Protein AF-0000000072065153 (afdb_homodimer)

InterPro domains:
  IPR000073 Alpha/beta hydrolase fold-1 [PF12697] (55-259)
  IPR029058 Alpha/Beta hydrolase fold [G3DSA:3.40.50.1820] (43-278)
  IPR029058 Alpha/Beta hydrolase fold [SSF53474] (52-252)
  IPR045889 Methylesterase/Alpha-hydroxynitrile lyase [PTHR10992] (53-275)

Foldseek 3Di:
DDDDDDDPDPDDDDDDDPPCPDDDDPQLQLFEDPLLCVLVVVVVVVPPPLDEAEEEEAEAFQAFLVLCVRNCVVCVVSVYHYHTGGFDCAFVHPHHLLPDDAVCNRLVRVVVVLVPDDQVAAHAYEYEAARQVSLLQCQQVRVSRYQEYEYEPYAHAAQQRHPVNLVVPPDPPDPDLPPKDFDCSPDPVDDGFKIWRDLVNCCRPPDSRYDPVSSVVSNVGGHIGTPHPPCVVRVVPDRHDCVGSVSHQYEYEYAQPVCPVSSVVRCVRPNGPYYDPCPNVNSNPPPPPPPPPDD/DDPDDDDPDDDDPDDDDPPPPPDDDPLLQLAAAQLLCLLVVVVVVVPPPLDEAEEEEAEAFQAFLVLCVSNCVVCVVSVYHYHRGGFDCAFVHPHHLLPDDAVCNRLVRVVVVLVPDDQVAAHAYEYEAARQVSLLQCQQVRVSRYQAYEYEPYAHAAQQRHPVNLVVPPDPPDPDLPPKDFDCSPDPVDDGFKIWRDLVNCCRPPDVNPDPVSSVVSNVGGHIGTPHPPCVVRPVPDRHDCVGSVSHQYEYEYALPVPPVSSVVRCVRPPGPYYDPCPNCNSRRPPPPPPPPDD

Radius of gyration: 27.98 Å; Cα contacts (8 Å, |Δi|>4): 1063; chains: 2; bounding box: 88×80×84 Å

Sequence (590 aa):
MLFNSLLFSPKSIPFSLKTTIRGPEGVAIFNKPDDSQRYLSCSKQLQSDAGHRHFVLVHGACHGAWCWYKVSALLKSAGHSVTALDMAASGVHPKQIHELRSFLDYFEPLMEFMASLPPEERVVLVGHSLGGVGLSVAMEKFPEKISAGVFAAATMAGPNFDFKTIAQKYPKESISPMDSKYIYGDGPNNPPTATILGPKFLASKYYRFSPPENLVLATLLVRPSPLFSDPEAAHNEIIFTKERYGSVYRVYIVCDQENDVVQKLMIENNPPDEANPADPKALIGNQTSNRSGSSMLFNSLLFSPKSIPFSLKTTIRGPEGVAIFNKPDDSQRYLSCSKQLQSDAGHRHFVLVHGACHGAWCWYKVSALLKSAGHSVTALDMAASGVHPKQIHELRSFLDYFEPLMEFMASLPPEERVVLVGHSLGGVGLSVAMEKFPEKISAGVFAAATMAGPNFDFKTIAQKYPKESISPMDSKYIYGDGPNNPPTATILGPKFLASKYYRFSPPENLVLATLLVRPSPLFSDPEAAHNEIIFTKERYGSVYRVYIVCDQENDVVQKLMIENNPPDEANPADPKALIGNQTSNRSGSS

Nearest PDB structures (foldseek):
  3sty-assembly1_A  TM=9.389E-01  e=2.072E-28  Solanum habrochaites
  3stx-assembly1_A  TM=9.370E-01  e=4.963E-28  Solanum habrochaites
  3stw-assembly1_A  TM=9.374E-01  e=1.266E-27  Solanum habrochaites
  3stx-assembly1_B  TM=9.464E-01  e=9.925E-27  Solanum habrochaites
  5tdx-assembly1_B  TM=9.089E-01  e=1.236E-21  synthetic construct

Secondary structure (DSSP, 8-state):
-------------------------------SS-SHHHHHHHHHHTTSS----EEEEE--TT--GGGGHHHHHHHHHTT-EEEEEPPTTSTT-S--GGG--SHHHHTHHHHHHHHHS-TT--EEEEEETTHHHHHHHHHHH-GGGEEEEEEES----BTTB-HHHHHHHS--S----TT-EEE-TT-TTS--SEEE--HHHIIIIISTTS-HHHHHHHHHH---EE----HHHHHTT----TTTGGGSEEEEE--S-TT-HHHHHHHHHS--SEEE---HHHHTT----------/----------------------S---------S-THHHHHHHHHHTTSS----EEEEE--TT--GGGGHHHHHHHHHTT-EEEEEPPTTSTT-S--GGG--SHHHHTHHHHHHHHHS-TT--EEEEEETTHHHHHHHHHHH-GGGEEEEEEES----BTTB-HHHHHHHS--S----TT-EEE-TT-TTS--SEEE--HHHIIIIISTTS-HHHHHHHHHH---EE----HHHHHTT----TTTGGGSEEEEE--S-TT-HHHHHHHHHS--SEEE---HHHHTT----------

Organism: Hevea brasiliensis (NCBI:txid3981)

pLDDT: mean 75.52, std 28.23, range [16.41, 98.75]

Solvent-accessible surface area (backbone atoms only — not comparable to full-atom values): 32686 Å² total; per-residue (Å²): 138,95,87,95,82,94,76,89,75,82,84,80,87,90,82,74,81,78,74,80,81,74,83,85,81,85,69,59,74,28,33,51,70,57,55,45,49,50,62,45,49,55,51,51,67,66,26,74,76,88,60,76,46,37,38,36,38,34,40,30,75,22,38,18,27,53,80,40,17,55,40,45,36,49,43,40,74,72,56,28,45,70,46,61,42,42,34,52,22,13,39,63,40,79,50,50,62,86,75,52,86,46,64,65,52,34,35,37,48,57,53,52,50,61,70,66,49,56,85,86,47,52,29,36,39,34,12,28,28,59,16,10,53,51,47,41,53,43,28,41,76,41,29,84,37,36,65,28,42,35,28,38,53,27,48,52,51,39,60,85,33,40,65,63,57,48,65,69,64,46,75,71,76,67,72,71,54,74,62,34,45,74,34,44,79,78,34,86,93,40,74,49,42,25,34,33,82,18,67,63,35,40,40,57,73,72,32,34,11,43,50,66,35,57,47,43,33,43,69,60,45,55,29,53,24,78,43,75,70,55,51,67,67,59,48,74,66,65,83,45,41,61,83,30,30,56,64,33,45,33,34,35,39,56,59,68,58,82,79,40,62,64,55,50,52,30,43,72,61,45,64,50,80,36,70,48,76,49,54,72,63,57,55,27,25,66,78,72,79,78,76,75,75,79,126,136,92,76,86,90,80,91,72,86,82,76,90,74,87,82,74,86,76,70,87,74,69,79,80,79,83,64,72,72,37,48,70,31,60,48,36,51,38,64,46,47,55,51,50,67,68,26,72,75,86,61,75,46,38,38,37,39,33,39,31,74,20,40,18,27,54,79,39,18,53,41,45,36,47,42,41,73,72,59,28,47,71,46,62,41,42,36,51,22,13,39,64,38,80,51,50,64,86,76,51,86,46,65,65,51,34,37,38,48,56,52,52,51,61,70,65,48,56,85,87,47,52,28,36,39,36,13,26,29,57,15,10,52,49,47,40,53,42,28,40,77,41,30,83,38,34,64,28,42,35,28,40,52,26,47,52,50,39,61,86,32,40,65,64,58,48,64,70,64,45,76,69,76,68,72,72,56,74,62,33,44,76,35,43,78,78,34,85,91,39,74,49,42,26,35,34,80,17,68,64,36,40,40,68,73,72,32,45,27,46,58,66,34,56,47,43,32,45,69,60,46,56,30,53,24,78,43,74,68,54,52,65,67,60,50,74,66,67,84,45,39,63,84,30,29,58,65,34,46,33,35,34,38,54,57,79,56,80,79,40,63,63,53,51,50,28,42,71,60,45,65,50,80,35,69,48,73,45,53,75,63,49,47,29,28,62,79,75,78,78,74,72,74,81,124

Structure (mmCIF, N/CA/C/O backbone):
data_AF-0000000072065153-model_v1
#
loop_
_entity.id
_entity.type
_entity.pdbx_description
1 polymer 'AB hydrolase-1 domain-containing protein'
#
loop_
_atom_site.group_PDB
_atom_site.id
_atom_site.type_symbol
_atom_site.label_atom_id
_atom_site.label_alt_id
_atom_site.label_comp_id
_atom_site.label_asym_id
_atom_site.label_entity_id
_atom_site.label_seq_id
_atom_site.pdbx_PDB_ins_code
_atom_site.Cartn_x
_atom_site.Cartn_y
_atom_site.Cartn_z
_atom_site.occupancy
_atom_site.B_iso_or_equiv
_atom_site.auth_seq_id
_atom_site.auth_comp_id
_atom_site.auth_asym_id
_atom_site.auth_atom_id
_atom_site.pdbx_PDB_model_num
ATOM 1 N N . MET A 1 1 ? -41.875 -16.078 -38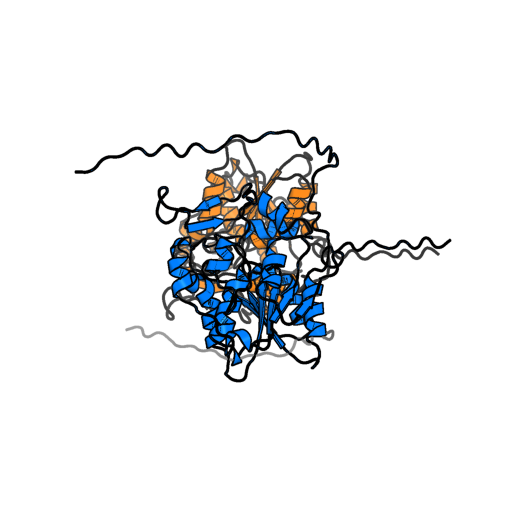.625 1 16.47 1 MET A N 1
ATOM 2 C CA . MET A 1 1 ? -43.156 -16.391 -38 1 16.47 1 MET A CA 1
ATOM 3 C C . MET A 1 1 ? -43 -16.75 -36.531 1 16.47 1 MET A C 1
ATOM 5 O O . MET A 1 1 ? -43.75 -16.266 -35.688 1 16.47 1 MET A O 1
ATOM 9 N N . LEU A 1 2 ? -42.531 -18.094 -36.188 1 16.41 2 LEU A N 1
ATOM 10 C CA . LEU A 1 2 ? -43.094 -18.984 -35.156 1 16.41 2 LEU A CA 1
ATOM 11 C C . LEU A 1 2 ? -42.719 -18.531 -33.75 1 16.41 2 LEU A C 1
ATOM 13 O O . LEU A 1 2 ? -41.594 -18.125 -33.531 1 16.41 2 LEU A O 1
ATOM 17 N N . PHE A 1 3 ? -43.562 -18.797 -32.531 1 18.14 3 PHE A N 1
ATOM 18 C CA . PHE A 1 3 ? -44.344 -18.422 -31.391 1 18.14 3 PHE A CA 1
ATOM 19 C C . PHE A 1 3 ? -43.656 -18.828 -30.094 1 18.14 3 PHE A C 1
ATOM 21 O O . PHE A 1 3 ? -43.5 -18.016 -29.172 1 18.14 3 PHE A O 1
ATOM 28 N N . ASN A 1 4 ? -43.594 -20.234 -29.531 1 17.52 4 ASN A N 1
ATOM 29 C CA . ASN A 1 4 ? -44.375 -20.938 -28.516 1 17.52 4 ASN A CA 1
ATOM 30 C C . ASN A 1 4 ? -43.688 -20.906 -27.156 1 17.52 4 ASN A C 1
ATOM 32 O O . ASN A 1 4 ? -42.469 -20.719 -27.062 1 17.52 4 ASN A O 1
ATOM 36 N N . SER A 1 5 ? -44.281 -21.469 -25.75 1 18.23 5 SER A N 1
ATOM 37 C CA . SER A 1 5 ? -44.812 -21.5 -24.391 1 18.23 5 SER A CA 1
ATOM 38 C C . SER A 1 5 ? -43.938 -22.344 -23.484 1 18.23 5 SER A C 1
ATOM 40 O O . SER A 1 5 ? -44.156 -22.359 -22.266 1 18.23 5 SER A O 1
ATOM 42 N N . LEU A 1 6 ? -43.188 -23.531 -23.734 1 19.5 6 LEU A N 1
ATOM 43 C CA . LEU A 1 6 ? -43.344 -24.734 -22.938 1 19.5 6 LEU A CA 1
ATOM 44 C C . LEU A 1 6 ? -43 -24.469 -21.469 1 19.5 6 LEU A C 1
ATOM 46 O O . LEU A 1 6 ? -41.969 -23.828 -21.188 1 19.5 6 LEU A O 1
ATOM 50 N N . LEU A 1 7 ? -43.75 -24.859 -20.172 1 20.86 7 LEU A N 1
ATOM 51 C CA . LEU A 1 7 ? -44.25 -24.953 -18.812 1 20.86 7 LEU A CA 1
ATOM 52 C C . LEU A 1 7 ? -43.344 -25.781 -17.938 1 20.86 7 LEU A C 1
ATOM 54 O O . LEU A 1 7 ? -43.781 -26.641 -17.188 1 20.86 7 LEU A O 1
ATOM 58 N N . PHE A 1 8 ? -42 -25.922 -17.828 1 19.36 8 PHE A N 1
ATOM 59 C CA . PHE A 1 8 ? -41.344 -27.016 -17.125 1 19.36 8 PHE A CA 1
ATOM 60 C C . PHE A 1 8 ? -41.688 -27.016 -15.648 1 19.36 8 PHE A C 1
ATOM 62 O O . PHE A 1 8 ? -41.5 -26 -14.969 1 19.36 8 PHE A O 1
ATOM 69 N N . SER A 1 9 ? -42.625 -27.844 -15.117 1 19.52 9 SER A N 1
ATOM 70 C CA . SER A 1 9 ? -43.281 -28.094 -13.844 1 19.52 9 SER A CA 1
ATOM 71 C C . SER A 1 9 ? -42.281 -28.578 -12.789 1 19.52 9 SER A C 1
ATOM 73 O O . SER A 1 9 ? -41.719 -29.656 -12.906 1 19.52 9 SER A O 1
ATOM 75 N N . PRO A 1 10 ? -41.438 -27.812 -12.164 1 19.45 10 PRO A N 1
ATOM 76 C CA . PRO A 1 10 ? -40.469 -28.328 -11.195 1 19.45 10 PRO A CA 1
ATOM 77 C C . PRO A 1 10 ? -41.125 -29 -10 1 19.45 10 PRO A C 1
ATOM 79 O O . PRO A 1 10 ? -42.094 -28.484 -9.445 1 19.45 10 PRO A O 1
ATOM 82 N N . LYS A 1 11 ? -41.062 -30.344 -9.898 1 19.84 11 LYS A N 1
ATOM 83 C CA . LYS A 1 11 ? -41.531 -31.344 -8.938 1 19.84 11 LYS A CA 1
ATOM 84 C C . LYS A 1 11 ? -41.219 -30.906 -7.504 1 19.84 11 LYS A C 1
ATOM 86 O O . LYS A 1 11 ? -40.156 -30.328 -7.238 1 19.84 11 LYS A O 1
ATOM 91 N N . SER A 1 12 ? -41.938 -31.078 -6.336 1 20.81 12 SER A N 1
ATOM 92 C CA . SER A 1 12 ? -42.406 -30.641 -5.023 1 20.81 12 SER A CA 1
ATOM 93 C C . SER A 1 12 ? -41.531 -31.203 -3.914 1 20.81 12 SER A C 1
ATOM 95 O O . SER A 1 12 ? -41.406 -30.609 -2.84 1 20.81 12 SER A O 1
ATOM 97 N N . ILE A 1 13 ? -40.594 -32.312 -3.979 1 21.48 13 ILE A N 1
ATOM 98 C CA . ILE A 1 13 ? -40.812 -33.156 -2.818 1 21.48 13 ILE A CA 1
ATOM 99 C C . ILE A 1 13 ? -40.375 -32.438 -1.55 1 21.48 13 ILE A C 1
ATOM 101 O O . ILE A 1 13 ? -39.406 -31.672 -1.562 1 21.48 13 ILE A O 1
ATOM 105 N N . PRO A 1 14 ? -40.594 -32.969 -0.174 1 22.12 14 PRO A N 1
ATOM 106 C CA . PRO A 1 14 ? -40.969 -32.625 1.191 1 22.12 14 PRO A CA 1
ATOM 107 C C . PRO A 1 14 ? -39.781 -32.281 2.09 1 22.12 14 PRO A C 1
ATOM 109 O O . PRO A 1 14 ? -38.656 -32.719 1.811 1 22.12 14 PRO A O 1
ATOM 112 N N . PHE A 1 15 ? -39.906 -31.438 3.291 1 20.34 15 PHE A N 1
ATOM 113 C CA . PHE A 1 15 ? -39.344 -30.484 4.25 1 20.34 15 PHE A CA 1
ATOM 114 C C . PHE A 1 15 ? -38.594 -31.203 5.352 1 20.34 15 PHE A C 1
ATOM 116 O O . PHE A 1 15 ? -37.594 -30.688 5.875 1 20.34 15 PHE A O 1
ATOM 123 N N . SER A 1 16 ? -38.688 -32.625 5.789 1 21.11 16 SER A N 1
ATOM 124 C CA . SER A 1 16 ? -38.812 -32.625 7.242 1 21.11 16 SER A CA 1
ATOM 125 C C . SER A 1 16 ? -37.438 -32.719 7.922 1 21.11 16 SER A C 1
ATOM 127 O O . SER A 1 16 ? -37.375 -32.812 9.148 1 21.11 16 SER A O 1
ATOM 129 N N . LEU A 1 17 ? -36.344 -32.75 7.395 1 18.33 17 LEU A N 1
ATOM 130 C CA . LEU A 1 17 ? -35.25 -33.25 8.227 1 18.33 17 LEU A CA 1
ATOM 131 C C . LEU A 1 17 ? -35 -32.312 9.406 1 18.33 17 LEU A C 1
ATOM 133 O O . LEU A 1 17 ? -34.625 -31.141 9.211 1 18.33 17 LEU A O 1
ATOM 137 N N . LYS A 1 18 ? -35.469 -32.625 10.688 1 23.53 18 LYS A N 1
ATOM 138 C CA . LYS A 1 18 ? -35.375 -31.938 11.984 1 23.53 18 LYS A CA 1
ATOM 139 C C . LYS A 1 18 ? -33.906 -31.844 12.438 1 23.53 18 LYS A C 1
ATOM 141 O O . LYS A 1 18 ? -33.375 -32.781 13.031 1 23.53 18 LYS A O 1
ATOM 146 N N . THR A 1 19 ? -32.844 -31.828 11.688 1 20.8 19 THR A N 1
ATOM 147 C CA . THR A 1 19 ? -31.531 -31.969 12.305 1 20.8 19 THR A CA 1
ATOM 148 C C . THR A 1 19 ? -31.297 -30.859 13.328 1 20.8 19 THR A C 1
ATOM 150 O O . THR A 1 19 ? -31.422 -29.672 13.023 1 20.8 19 THR A O 1
ATOM 153 N N . THR A 1 20 ? -31.312 -31.094 14.633 1 22.66 20 THR A N 1
ATOM 154 C CA . THR A 1 20 ? -31.203 -30.234 15.797 1 22.66 20 THR A CA 1
ATOM 155 C C . THR A 1 20 ? -29.797 -29.641 15.891 1 22.66 20 THR A C 1
ATOM 157 O O . THR A 1 20 ? -28.938 -30.141 16.625 1 22.66 20 THR A O 1
ATOM 160 N N . ILE A 1 21 ? -29 -29.656 15 1 19.75 21 ILE A N 1
ATOM 161 C CA . ILE A 1 21 ? -27.625 -29.188 15.117 1 19.75 21 ILE A CA 1
ATOM 162 C C . ILE A 1 21 ? -27.609 -27.766 15.656 1 19.75 21 ILE A C 1
ATOM 164 O O . ILE A 1 21 ? -28.078 -26.828 14.984 1 19.75 21 ILE A O 1
ATOM 168 N N . ARG A 1 22 ? -27.641 -27.5 17.062 1 21.89 22 ARG A N 1
ATOM 169 C CA . ARG A 1 22 ? -27.672 -26.312 17.906 1 21.89 22 ARG A CA 1
ATOM 170 C C . ARG A 1 22 ? -26.469 -25.422 17.625 1 21.89 22 ARG A C 1
ATOM 172 O O . ARG A 1 22 ? -26.578 -24.188 17.688 1 21.89 22 ARG A O 1
ATOM 179 N N . GLY A 1 23 ? -25.172 -25.875 17.953 1 22.97 23 GLY A N 1
ATOM 180 C CA . GLY A 1 23 ? -24.25 -24.922 18.547 1 22.97 23 GLY A CA 1
ATOM 181 C C . GLY A 1 23 ? -23.734 -23.891 17.547 1 22.97 23 GLY A C 1
ATOM 182 O O . GLY A 1 23 ? -23.812 -24.109 16.344 1 22.97 23 GLY A O 1
ATOM 183 N N . PRO A 1 24 ? -23.375 -22.531 18.078 1 21.58 24 PRO A N 1
ATOM 184 C CA . PRO A 1 24 ? -23.266 -21.234 17.406 1 21.58 24 PRO A CA 1
ATOM 185 C C . PRO A 1 24 ? -22.266 -21.25 16.25 1 21.58 24 PRO A C 1
ATOM 187 O O . PRO A 1 24 ? -21.484 -22.203 16.125 1 21.58 24 PRO A O 1
ATOM 190 N N . GLU A 1 25 ? -21.828 -19.828 15.844 1 23.78 25 GLU A N 1
ATOM 191 C CA . GLU A 1 25 ? -21.359 -19.062 14.695 1 23.78 25 GLU A CA 1
ATOM 192 C C . GLU A 1 25 ? -19.875 -19.297 14.445 1 23.78 25 GLU A C 1
ATOM 194 O O . GLU A 1 25 ? -19.078 -19.328 15.391 1 23.78 25 GLU A O 1
ATOM 199 N N . GLY A 1 26 ? -19.5 -20.016 13.586 1 21.17 26 GLY A N 1
ATOM 200 C CA . GLY A 1 26 ? -18.188 -20.469 13.102 1 21.17 26 GLY A CA 1
ATOM 201 C C . GLY A 1 26 ? -17.234 -19.312 12.82 1 21.17 26 GLY A C 1
ATOM 202 O O . GLY A 1 26 ? -17.375 -18.625 11.805 1 21.17 26 GLY A O 1
ATOM 203 N N . VAL A 1 27 ? -16.953 -18.484 13.93 1 20.67 27 VAL A N 1
ATOM 204 C CA . VAL A 1 27 ? -16.062 -17.328 13.812 1 20.67 27 VAL A CA 1
ATOM 205 C C . VAL A 1 27 ? -14.68 -17.797 13.359 1 20.67 27 VAL A C 1
ATOM 207 O O . VAL A 1 27 ? -14.109 -18.719 13.938 1 20.67 27 VAL A O 1
ATOM 210 N N . ALA A 1 28 ? -14.445 -17.625 12.133 1 23.72 28 ALA A N 1
ATOM 211 C CA . ALA A 1 28 ? -13.102 -17.875 11.609 1 23.72 28 ALA A CA 1
ATOM 212 C C . ALA A 1 28 ? -12.039 -17.141 12.422 1 23.72 28 ALA A C 1
ATOM 214 O O . ALA A 1 28 ? -12.078 -15.922 12.539 1 23.72 28 ALA A O 1
ATOM 215 N N . ILE A 1 29 ? -11.711 -17.688 13.562 1 24.23 29 ILE A N 1
ATOM 216 C CA . ILE A 1 29 ? -10.719 -17.078 14.445 1 24.23 29 ILE A CA 1
ATOM 217 C C . ILE A 1 29 ? -9.359 -17.047 13.758 1 24.23 29 ILE A C 1
ATOM 219 O O . ILE A 1 29 ? -8.82 -18.109 13.406 1 24.23 29 ILE A O 1
ATOM 223 N N . PHE A 1 30 ? -9.008 -15.969 13.016 1 25.36 30 PHE A N 1
ATOM 224 C CA . PHE A 1 30 ? -7.707 -15.648 12.445 1 25.36 30 PHE A CA 1
ATOM 225 C C . PHE A 1 30 ? -6.672 -15.445 13.547 1 25.36 30 PHE A C 1
ATOM 227 O O . PHE A 1 30 ? -6.789 -14.516 14.352 1 25.36 30 PHE A O 1
ATOM 234 N N . ASN A 1 31 ? -6.277 -16.453 14.07 1 26.69 31 ASN A N 1
ATOM 235 C CA . ASN A 1 31 ? -5.359 -16.391 15.203 1 26.69 31 ASN A CA 1
ATOM 236 C C . ASN A 1 31 ? -4.18 -15.461 14.906 1 26.69 31 ASN A C 1
ATOM 238 O O . ASN A 1 31 ? -3.846 -15.227 13.75 1 26.69 31 ASN A O 1
ATOM 242 N N . LYS A 1 32 ? -3.303 -15.039 15.922 1 27.97 32 LYS A N 1
ATOM 243 C CA . LYS A 1 32 ? -2.354 -13.961 16.188 1 27.97 32 LYS A CA 1
ATOM 244 C C . LYS A 1 32 ? -1.203 -13.984 15.188 1 27.97 32 LYS A C 1
ATOM 246 O O . LYS A 1 32 ? -0.878 -12.953 14.586 1 27.97 32 LYS A O 1
ATOM 251 N N . PRO A 1 33 ? 0.086 -14.641 15.594 1 30.88 33 PRO A N 1
ATOM 252 C CA . PRO A 1 33 ? 1.424 -14.164 15.234 1 30.88 33 PRO A CA 1
ATOM 253 C C . PRO A 1 33 ? 1.753 -14.391 13.758 1 30.88 33 PRO A C 1
ATOM 255 O O . PRO A 1 33 ? 2.092 -13.445 13.047 1 30.88 33 PRO A O 1
ATOM 258 N N . ASP A 1 34 ? 2.836 -15.57 13.234 1 35.22 34 ASP A N 1
ATOM 259 C CA . ASP A 1 34 ? 4.035 -15.727 12.414 1 35.22 34 ASP A CA 1
ATOM 260 C C . ASP A 1 34 ? 3.689 -16.312 11.047 1 35.22 34 ASP A C 1
ATOM 262 O O . ASP A 1 34 ? 3.697 -17.531 10.875 1 35.22 34 ASP A O 1
ATOM 266 N N . ASP A 1 35 ? 2.818 -16.062 10.555 1 40.81 35 ASP A N 1
ATOM 267 C CA . ASP A 1 35 ? 2.512 -16.594 9.227 1 40.81 35 ASP A CA 1
ATOM 268 C C . ASP A 1 35 ? 3.738 -16.531 8.32 1 40.81 35 ASP A C 1
ATOM 270 O O . ASP A 1 35 ? 3.85 -17.312 7.371 1 40.81 35 ASP A O 1
ATOM 274 N N . SER A 1 36 ? 4.539 -15.562 8.555 1 45.81 36 SER A N 1
ATOM 275 C CA . SER A 1 36 ? 5.777 -15.453 7.793 1 45.81 36 SER A CA 1
ATOM 276 C C . SER A 1 36 ? 6.617 -16.719 7.91 1 45.81 36 SER A C 1
ATOM 278 O O . SER A 1 36 ? 7.359 -17.062 6.988 1 45.81 36 SER A O 1
ATOM 280 N N . GLN A 1 37 ? 6.258 -17.5 9 1 41.75 37 GLN A N 1
ATOM 281 C CA . GLN A 1 37 ? 7.133 -18.641 9.242 1 41.75 37 GLN A CA 1
ATOM 282 C C . GLN A 1 37 ? 6.82 -19.781 8.281 1 41.75 37 GLN A C 1
ATOM 284 O O . GLN A 1 37 ? 7.695 -20.578 7.953 1 41.75 37 GLN A O 1
ATOM 289 N N . ARG A 1 38 ? 5.594 -19.812 7.801 1 45.84 38 ARG A N 1
ATOM 290 C CA . ARG A 1 38 ? 5.266 -20.922 6.914 1 45.84 38 ARG A CA 1
ATOM 291 C C . ARG A 1 38 ? 6.086 -20.859 5.629 1 45.84 38 ARG A C 1
ATOM 293 O O . ARG A 1 38 ? 6.539 -21.891 5.125 1 45.84 38 ARG A O 1
ATOM 300 N N . TYR A 1 39 ? 6.07 -19.797 5.156 1 46.88 39 TYR A N 1
ATOM 301 C CA . TYR A 1 39 ? 6.898 -19.641 3.967 1 46.88 39 TYR A CA 1
ATOM 302 C C . TYR A 1 39 ? 8.352 -20.016 4.262 1 46.88 39 TYR A C 1
ATOM 304 O O . TYR A 1 39 ? 9.039 -20.562 3.404 1 46.88 39 TYR A O 1
ATOM 312 N N . LEU A 1 40 ? 8.562 -19.844 5.559 1 45.88 40 LEU A N 1
ATOM 313 C CA . LEU A 1 40 ? 9.914 -20.234 5.957 1 45.88 40 LEU A CA 1
ATOM 314 C C . LEU A 1 40 ? 10.055 -21.75 6.016 1 45.88 40 LEU A C 1
ATOM 316 O O . LEU A 1 40 ? 11.125 -22.297 5.711 1 45.88 40 LEU A O 1
ATOM 320 N N . SER A 1 41 ? 8.945 -22.375 6.418 1 45.34 41 SER A N 1
ATOM 321 C CA . SER A 1 41 ? 9.031 -23.828 6.492 1 45.34 41 SER A CA 1
ATOM 322 C C . SER A 1 41 ? 9.188 -24.453 5.105 1 45.34 41 SER A C 1
ATOM 324 O O . SER A 1 41 ? 9.984 -25.375 4.914 1 45.34 41 SER A O 1
ATOM 326 N N . CYS A 1 42 ? 8.367 -23.984 4.219 1 43.72 42 CYS A N 1
ATOM 327 C CA . CYS A 1 42 ? 8.555 -24.469 2.857 1 43.72 42 CYS A CA 1
ATOM 328 C C . CYS A 1 42 ? 9.977 -24.203 2.377 1 43.72 42 CYS A C 1
ATOM 330 O O . CYS A 1 42 ? 10.578 -25.047 1.71 1 43.72 42 CYS A O 1
ATOM 332 N N . SER A 1 43 ? 10.414 -23.031 2.768 1 45.03 43 SER A N 1
ATOM 333 C CA . SER A 1 43 ? 11.773 -22.703 2.365 1 45.03 43 SER A CA 1
ATOM 334 C C . SER A 1 43 ? 12.781 -23.688 2.945 1 45.03 43 SER A C 1
ATOM 336 O O . SER A 1 43 ? 13.766 -24.031 2.293 1 45.03 43 SER A O 1
ATOM 338 N N . LYS A 1 44 ? 12.461 -24.156 4.145 1 45.34 44 LYS A N 1
ATOM 339 C CA . LYS A 1 44 ? 13.375 -25.109 4.766 1 45.34 44 LYS A CA 1
ATOM 340 C C . LYS A 1 44 ? 13.352 -26.453 4.043 1 45.34 44 LYS A C 1
ATOM 342 O O . LYS A 1 44 ? 14.391 -27.094 3.885 1 45.34 44 LYS A O 1
ATOM 347 N N . GLN A 1 45 ? 12.18 -26.891 3.818 1 43.53 45 GLN A N 1
ATOM 348 C CA . GLN A 1 45 ? 12.094 -28.203 3.166 1 43.53 45 GLN A CA 1
ATOM 349 C C . GLN A 1 45 ? 12.672 -28.141 1.755 1 43.53 45 GLN A C 1
ATOM 351 O O . GLN A 1 45 ? 13.164 -29.156 1.239 1 43.53 45 GLN A O 1
ATOM 356 N N . LEU A 1 46 ? 12.312 -27.062 1.144 1 42.44 46 LEU A N 1
ATOM 357 C CA . LEU A 1 46 ? 13 -26.891 -0.134 1 42.44 46 LEU A CA 1
ATOM 358 C C . LEU A 1 46 ? 14.508 -26.797 0.064 1 42.44 46 LEU A C 1
ATOM 360 O O . LEU A 1 46 ? 15.25 -26.516 -0.881 1 42.44 46 LEU A O 1
ATOM 364 N N . GLN A 1 47 ? 14.797 -26.891 1.408 1 39.34 47 GLN A N 1
ATOM 365 C CA . GLN A 1 47 ? 16.203 -26.812 1.823 1 39.34 47 GLN A CA 1
ATOM 366 C C . GLN A 1 47 ? 17 -28 1.281 1 39.34 47 GLN A C 1
ATOM 368 O O . GLN A 1 47 ? 18.109 -28.266 1.74 1 39.34 47 GLN A O 1
ATOM 373 N N . SER A 1 48 ? 16.547 -28.828 0.522 1 40.31 48 SER A N 1
ATOM 374 C CA . SER A 1 48 ? 17.781 -29.578 0.312 1 40.31 48 SER A CA 1
ATOM 375 C C . SER A 1 48 ? 19 -28.656 0.297 1 40.31 48 SER A C 1
ATOM 377 O O . SER A 1 48 ? 19.969 -28.875 1.022 1 40.31 48 SER A O 1
ATOM 379 N N . ASP A 1 49 ? 19.5 -28.141 -0.927 1 42.59 49 ASP A N 1
ATOM 380 C CA . ASP A 1 49 ? 20.719 -27.344 -1.044 1 42.59 49 ASP A CA 1
ATOM 381 C C . ASP A 1 49 ? 20.516 -25.953 -0.418 1 42.59 49 ASP A C 1
ATOM 383 O O . ASP A 1 49 ? 19.641 -25.203 -0.833 1 42.59 49 ASP A O 1
ATOM 387 N N . ALA A 1 50 ? 20.781 -25.594 0.952 1 50.91 50 ALA A N 1
ATOM 388 C CA . ALA A 1 50 ? 20.922 -24.469 1.877 1 50.91 50 ALA A CA 1
ATOM 389 C C . ALA A 1 50 ? 21.156 -23.156 1.123 1 50.91 50 ALA A C 1
ATOM 391 O O . ALA A 1 50 ? 21.516 -22.141 1.721 1 50.91 50 ALA A O 1
ATOM 392 N N . GLY A 1 51 ? 20.984 -23.125 -0.242 1 71 51 GLY A N 1
ATOM 393 C CA . GLY A 1 51 ? 21.578 -22.047 -1.019 1 71 51 GLY A CA 1
ATOM 394 C C . GLY A 1 51 ? 20.625 -20.891 -1.268 1 71 51 GLY A C 1
ATOM 395 O O . GLY A 1 51 ? 19.453 -20.969 -0.878 1 71 51 GLY A O 1
ATOM 396 N N . HIS A 1 52 ? 21 -19.938 -1.634 1 87.88 52 HIS A N 1
ATOM 397 C CA . HIS A 1 52 ? 20.391 -18.703 -2.08 1 87.88 52 HIS A CA 1
ATOM 398 C C . HIS A 1 52 ? 19.359 -18.953 -3.172 1 87.88 52 HIS A C 1
ATOM 400 O O . HIS A 1 52 ? 19.656 -19.625 -4.168 1 87.88 52 HIS A O 1
ATOM 406 N N . ARG A 1 53 ? 18.031 -18.734 -2.816 1 93.94 53 ARG A N 1
ATOM 407 C CA . ARG A 1 53 ? 16.984 -18.828 -3.828 1 93.94 53 ARG A CA 1
ATOM 408 C C . ARG A 1 53 ? 16.375 -17.453 -4.102 1 93.94 53 ARG A C 1
ATOM 410 O O . ARG A 1 53 ? 16.5 -16.531 -3.281 1 93.94 53 ARG A O 1
ATOM 417 N N . HIS A 1 54 ? 15.789 -17.391 -5.273 1 97.19 54 HIS A N 1
ATOM 418 C CA . HIS A 1 54 ? 15.023 -16.203 -5.645 1 97.19 54 HIS A CA 1
ATOM 419 C C . HIS A 1 54 ? 13.523 -16.484 -5.641 1 97.19 54 HIS A C 1
ATOM 421 O O . HIS A 1 54 ? 13.031 -17.25 -6.48 1 97.19 54 HIS A O 1
ATOM 427 N N . PHE A 1 55 ? 12.844 -15.938 -4.668 1 97.81 55 PHE A N 1
ATOM 428 C CA . PHE A 1 55 ? 11.398 -16.094 -4.559 1 97.81 55 PHE A CA 1
ATOM 429 C C . PHE A 1 55 ? 10.68 -14.961 -5.289 1 97.81 55 PHE A C 1
ATOM 431 O O . PHE A 1 55 ? 11.008 -13.789 -5.113 1 97.81 55 PHE A O 1
ATOM 438 N N . VAL A 1 56 ? 9.773 -15.312 -6.102 1 98.62 56 VAL A N 1
ATOM 439 C CA . VAL A 1 56 ? 8.875 -14.359 -6.75 1 98.62 56 VAL A CA 1
ATOM 440 C C . VAL A 1 56 ? 7.461 -14.531 -6.207 1 98.62 56 VAL A C 1
ATOM 442 O O . VAL A 1 56 ? 6.867 -15.602 -6.324 1 98.62 56 VAL A O 1
ATOM 445 N N . LEU A 1 57 ? 6.941 -13.5 -5.609 1 98.56 57 LEU A N 1
ATOM 446 C CA . LEU A 1 57 ? 5.688 -13.57 -4.867 1 98.56 57 LEU A CA 1
ATOM 447 C C . LEU A 1 57 ? 4.57 -12.852 -5.617 1 98.56 57 LEU A C 1
ATOM 449 O O . LEU A 1 57 ? 4.715 -11.688 -5.992 1 98.56 57 LEU A O 1
ATOM 453 N N . VAL A 1 58 ? 3.494 -13.594 -5.836 1 98.56 58 VAL A N 1
ATOM 454 C CA . VAL A 1 58 ? 2.348 -13.094 -6.586 1 98.56 58 VAL A CA 1
ATOM 455 C C . VAL A 1 58 ? 1.117 -13.055 -5.684 1 98.56 58 VAL A C 1
ATOM 457 O O . VAL A 1 58 ? 0.726 -14.07 -5.109 1 98.56 58 VAL A O 1
ATOM 460 N N . HIS A 1 59 ? 0.485 -11.906 -5.586 1 98.25 59 HIS A N 1
ATOM 461 C CA . HIS A 1 59 ? -0.595 -11.648 -4.641 1 98.25 59 HIS A CA 1
ATOM 462 C C . HIS A 1 59 ? -1.931 -12.148 -5.18 1 98.25 59 HIS A C 1
ATOM 464 O O . HIS A 1 59 ? -2.039 -12.492 -6.359 1 98.25 59 HIS A O 1
ATOM 470 N N . GLY A 1 60 ? -2.896 -12.227 -4.281 1 96.19 60 GLY A N 1
ATOM 471 C CA . GLY A 1 60 ? -4.258 -12.602 -4.625 1 96.19 60 GLY A CA 1
ATOM 472 C C . GLY A 1 60 ? -5.125 -11.422 -5.016 1 96.19 60 GLY A C 1
ATOM 473 O O . GLY A 1 60 ? -4.641 -10.297 -5.121 1 96.19 60 GLY A O 1
ATOM 474 N N . ALA A 1 61 ? -6.383 -11.695 -5.172 1 94.56 61 ALA A N 1
ATOM 475 C CA . ALA A 1 61 ? -7.336 -10.695 -5.656 1 94.56 61 ALA A CA 1
ATOM 476 C C . ALA A 1 61 ? -7.375 -9.484 -4.73 1 94.56 61 ALA A C 1
ATOM 478 O O . ALA A 1 61 ? -7.34 -9.625 -3.504 1 94.56 61 ALA A O 1
ATOM 479 N N . CYS A 1 62 ? -7.367 -8.289 -5.32 1 97.69 62 CYS A N 1
ATOM 480 C CA . CYS A 1 62 ? -7.574 -6.98 -4.707 1 97.69 62 CYS A CA 1
ATOM 481 C C . CYS A 1 62 ? -6.352 -6.555 -3.904 1 97.69 62 CYS A C 1
ATOM 483 O O . CYS A 1 62 ? -6.238 -5.395 -3.504 1 97.69 62 CYS A O 1
ATOM 485 N N . HIS A 1 63 ? -5.465 -7.457 -3.648 1 98.19 63 HIS A N 1
ATOM 486 C CA . HIS A 1 63 ? -4.262 -7.109 -2.9 1 98.19 63 HIS A CA 1
ATOM 487 C C . HIS A 1 63 ? -3.158 -6.613 -3.83 1 98.19 63 HIS A C 1
ATOM 489 O O . HIS A 1 63 ? -3.436 -6.137 -4.93 1 98.19 63 HIS A O 1
ATOM 495 N N . GLY A 1 64 ? -1.947 -6.559 -3.42 1 98.44 64 GLY A N 1
ATOM 496 C CA . GLY A 1 64 ? -0.728 -6.168 -4.109 1 98.44 64 GLY A CA 1
ATOM 497 C C . GLY A 1 64 ? 0.522 -6.773 -3.498 1 98.44 64 GLY A C 1
ATOM 498 O O . GLY A 1 64 ? 0.437 -7.59 -2.576 1 98.44 64 GLY A O 1
ATOM 499 N N . ALA A 1 65 ? 1.589 -6.391 -4.027 1 98.75 65 ALA A N 1
ATOM 500 C CA . ALA A 1 65 ? 2.863 -6.902 -3.533 1 98.75 65 ALA A CA 1
ATOM 501 C C . ALA A 1 65 ? 3.002 -6.668 -2.031 1 98.75 65 ALA A C 1
ATOM 503 O O . ALA A 1 65 ? 3.633 -7.461 -1.329 1 98.75 65 ALA A O 1
ATOM 504 N N . TRP A 1 66 ? 2.383 -5.633 -1.572 1 98.44 66 TRP A N 1
ATOM 505 C CA . TRP A 1 66 ? 2.514 -5.199 -0.185 1 98.44 66 TRP A CA 1
ATOM 506 C C . TRP A 1 66 ? 2.068 -6.297 0.774 1 98.44 66 TRP A C 1
ATOM 508 O O . TRP A 1 66 ? 2.516 -6.348 1.923 1 98.44 66 TRP A O 1
ATOM 518 N N . CYS A 1 67 ? 1.202 -7.184 0.373 1 97.69 67 CYS A N 1
ATOM 519 C CA . CYS A 1 67 ? 0.681 -8.172 1.312 1 97.69 67 CYS A CA 1
ATOM 520 C C . CYS A 1 67 ? 1.752 -9.188 1.686 1 97.69 67 CYS A C 1
ATOM 522 O O . CYS A 1 67 ? 1.58 -9.961 2.631 1 97.69 67 CYS A O 1
ATOM 524 N N . TRP A 1 68 ? 2.875 -9.125 0.994 1 97.81 68 TRP A N 1
ATOM 525 C CA . TRP A 1 68 ? 3.963 -10.07 1.226 1 97.81 68 TRP A CA 1
ATOM 526 C C . TRP A 1 68 ? 5.055 -9.438 2.086 1 97.81 68 TRP A C 1
ATOM 528 O O . TRP A 1 68 ? 6.117 -10.039 2.281 1 97.81 68 TRP A O 1
ATOM 538 N N . TYR A 1 69 ? 4.859 -8.266 2.629 1 97.06 69 TYR A N 1
ATOM 539 C CA . TYR A 1 69 ? 5.969 -7.504 3.197 1 97.06 69 TYR A CA 1
ATOM 540 C C . TYR A 1 69 ? 6.602 -8.25 4.363 1 97.06 69 TYR A C 1
ATOM 542 O O . TYR A 1 69 ? 7.824 -8.258 4.516 1 97.06 69 TYR A O 1
ATOM 550 N N . LYS A 1 70 ? 5.809 -8.945 5.156 1 94.5 70 LYS A N 1
ATOM 551 C CA . LYS A 1 70 ? 6.363 -9.68 6.289 1 94.5 70 LYS A CA 1
ATOM 552 C C . LYS A 1 70 ? 7.121 -10.922 5.82 1 94.5 70 LYS A C 1
ATOM 554 O O . LYS A 1 70 ? 8.234 -11.18 6.273 1 94.5 70 LYS A O 1
ATOM 559 N N . VAL A 1 71 ? 6.492 -11.648 4.859 1 94.62 71 VAL A N 1
ATOM 560 C CA . VAL A 1 71 ? 7.129 -12.844 4.305 1 94.62 71 VAL A CA 1
ATOM 561 C C . VAL A 1 71 ? 8.406 -12.445 3.568 1 94.62 71 VAL A C 1
ATOM 563 O O . VAL A 1 71 ? 9.43 -13.117 3.693 1 94.62 71 VAL A O 1
ATOM 566 N N . SER A 1 72 ? 8.336 -11.375 2.838 1 96.56 72 SER A N 1
ATOM 567 C CA . SER A 1 72 ? 9.516 -10.883 2.127 1 96.56 72 SER A CA 1
ATOM 568 C C . SER A 1 72 ? 10.648 -10.578 3.092 1 96.56 72 SER A C 1
ATOM 570 O O . SER A 1 72 ? 11.805 -10.945 2.842 1 96.56 72 SER A O 1
ATOM 572 N N . ALA A 1 73 ? 10.32 -9.922 4.176 1 94.06 73 ALA A N 1
ATOM 573 C CA . ALA A 1 73 ? 11.344 -9.57 5.16 1 94.06 73 ALA A CA 1
ATOM 574 C C . ALA A 1 73 ? 11.984 -10.828 5.75 1 94.06 73 ALA A C 1
ATOM 576 O O . ALA A 1 73 ? 13.211 -10.891 5.902 1 94.06 73 ALA A O 1
ATOM 577 N N . LEU A 1 74 ? 11.195 -11.789 6.02 1 92.06 74 LEU A N 1
ATOM 578 C CA . LEU A 1 74 ? 11.688 -13.039 6.602 1 92.06 74 LEU A CA 1
ATOM 579 C C . LEU A 1 74 ? 12.578 -13.781 5.617 1 92.06 74 LEU A C 1
ATOM 581 O O . LEU A 1 74 ? 13.656 -14.266 5.988 1 92.06 74 LEU A O 1
ATOM 585 N N . LEU A 1 75 ? 12.125 -13.883 4.371 1 93.94 75 LEU A N 1
ATOM 586 C CA . LEU A 1 75 ? 12.891 -14.586 3.352 1 93.94 75 LEU A CA 1
ATOM 587 C C . LEU A 1 75 ? 14.227 -13.883 3.094 1 93.94 75 LEU A C 1
ATOM 589 O O . LEU A 1 75 ? 15.258 -14.539 2.951 1 93.94 75 LEU A O 1
ATOM 593 N N . LYS A 1 76 ? 14.18 -12.594 3.076 1 94 76 LYS A N 1
ATOM 594 C CA . LYS A 1 76 ? 15.406 -11.828 2.889 1 94 76 LYS A CA 1
ATOM 595 C C . LYS A 1 76 ? 16.359 -12.039 4.059 1 94 76 LYS A C 1
ATOM 597 O O . LYS A 1 76 ? 17.578 -12.203 3.861 1 94 76 LYS A O 1
ATOM 602 N N . SER A 1 77 ? 15.82 -12.031 5.25 1 92.06 77 SER A N 1
ATOM 603 C CA . SER A 1 77 ? 16.641 -12.242 6.441 1 92.06 77 SER A CA 1
ATOM 604 C C . SER A 1 77 ? 17.266 -13.633 6.438 1 92.06 77 SER A C 1
ATOM 606 O O . SER A 1 77 ? 18.344 -13.836 7.012 1 92.06 77 SER A O 1
ATOM 608 N N . ALA A 1 78 ? 16.609 -14.562 5.738 1 91.75 78 ALA A N 1
ATOM 609 C CA . ALA A 1 78 ? 17.094 -15.93 5.641 1 91.75 78 ALA A CA 1
ATOM 610 C C . ALA A 1 78 ? 18.109 -16.062 4.512 1 91.75 78 ALA A C 1
ATOM 612 O O . ALA A 1 78 ? 18.625 -17.156 4.25 1 91.75 78 ALA A O 1
ATOM 613 N N . GLY A 1 79 ? 18.391 -14.953 3.811 1 93.5 79 GLY A N 1
ATOM 614 C CA . GLY A 1 79 ? 19.469 -14.953 2.824 1 93.5 79 GLY A CA 1
ATOM 615 C C . GLY A 1 79 ? 18.969 -15.133 1.403 1 93.5 79 GLY A C 1
ATOM 616 O O . GLY A 1 79 ? 19.766 -15.281 0.473 1 93.5 79 GLY A O 1
ATOM 617 N N . HIS A 1 80 ? 17.656 -15.086 1.155 1 95.88 80 HIS A N 1
ATOM 618 C CA . HIS A 1 80 ? 17.078 -15.273 -0.167 1 95.88 80 HIS A CA 1
ATOM 619 C C . HIS A 1 80 ? 16.844 -13.938 -0.861 1 95.88 80 HIS A C 1
ATOM 621 O O . HIS A 1 80 ? 16.797 -12.891 -0.208 1 95.88 80 HIS A O 1
ATOM 627 N N . SER A 1 81 ? 16.812 -13.984 -2.166 1 96.12 81 SER A N 1
ATOM 628 C CA . SER A 1 81 ? 16.297 -12.859 -2.939 1 96.12 81 SER A CA 1
ATOM 629 C C . SER A 1 81 ? 14.773 -12.93 -3.055 1 96.12 81 SER A C 1
ATOM 631 O O . SER A 1 81 ? 14.203 -14.023 -3.15 1 96.12 81 SER A O 1
ATOM 633 N N . VAL A 1 82 ? 14.188 -11.773 -2.953 1 97.75 82 VAL A N 1
ATOM 634 C CA . VAL A 1 82 ? 12.734 -11.75 -3.002 1 97.75 82 VAL A CA 1
ATOM 635 C C . VAL A 1 82 ? 12.266 -10.656 -3.965 1 97.75 82 VAL A C 1
ATOM 637 O O . VAL A 1 82 ? 12.75 -9.523 -3.916 1 97.75 82 VAL A O 1
ATOM 640 N N . THR A 1 83 ? 11.414 -11.031 -4.879 1 98.25 83 THR A N 1
ATOM 641 C CA . THR A 1 83 ? 10.703 -10.094 -5.742 1 98.25 83 THR A CA 1
ATOM 642 C C . THR A 1 83 ? 9.195 -10.234 -5.57 1 98.25 83 THR A C 1
ATOM 644 O O . THR A 1 83 ? 8.609 -11.242 -5.984 1 98.25 83 THR A O 1
ATOM 647 N N . ALA A 1 84 ? 8.586 -9.305 -4.918 1 98.56 84 ALA A N 1
ATOM 648 C CA . ALA A 1 84 ? 7.133 -9.234 -4.867 1 98.56 84 ALA A CA 1
ATOM 649 C C . ALA A 1 84 ? 6.59 -8.305 -5.945 1 98.56 84 ALA A C 1
ATOM 651 O O . ALA A 1 84 ? 7.016 -7.148 -6.047 1 98.56 84 ALA A O 1
ATOM 652 N N . LEU A 1 85 ? 5.656 -8.766 -6.707 1 98.56 85 LEU A N 1
ATOM 653 C CA . LEU A 1 85 ? 5.211 -8.016 -7.875 1 98.56 85 LEU A CA 1
ATOM 654 C C . LEU A 1 85 ? 3.76 -7.578 -7.719 1 98.56 85 LEU A C 1
ATOM 656 O O . LEU A 1 85 ? 2.91 -8.367 -7.301 1 98.56 85 LEU A O 1
ATOM 660 N N . ASP A 1 86 ? 3.553 -6.352 -8.039 1 98.69 86 ASP A N 1
ATOM 661 C CA . ASP A 1 86 ? 2.172 -5.949 -8.289 1 98.69 86 ASP A CA 1
ATOM 662 C C . ASP A 1 86 ? 1.698 -6.43 -9.664 1 98.69 86 ASP A C 1
ATOM 664 O O . ASP A 1 86 ? 2.367 -6.207 -10.672 1 98.69 86 ASP A O 1
ATOM 668 N N . MET A 1 87 ? 0.602 -7.078 -9.648 1 98.5 87 MET A N 1
ATOM 669 C CA . MET A 1 87 ? -0.056 -7.289 -10.93 1 98.5 87 MET A CA 1
ATOM 670 C C . MET A 1 87 ? -0.63 -5.984 -11.469 1 98.5 87 MET A C 1
ATOM 672 O O . MET A 1 87 ? -0.607 -4.961 -10.781 1 98.5 87 MET A O 1
ATOM 676 N N . ALA A 1 88 ? -1.021 -6.078 -12.727 1 98 88 ALA A N 1
ATOM 677 C CA . ALA A 1 88 ? -1.577 -4.859 -13.312 1 98 88 ALA A CA 1
ATOM 678 C C . ALA A 1 88 ? -2.771 -4.359 -12.5 1 98 88 ALA A C 1
ATOM 680 O O . ALA A 1 88 ? -3.605 -5.156 -12.062 1 98 88 ALA A O 1
ATOM 681 N N . ALA A 1 89 ? -2.805 -3.006 -12.273 1 97.56 89 ALA A N 1
ATOM 682 C CA . ALA A 1 89 ? -3.887 -2.309 -11.586 1 97.56 89 ALA A CA 1
ATOM 683 C C . ALA A 1 89 ? -3.949 -2.709 -10.117 1 97.56 89 ALA A C 1
ATOM 685 O O . ALA A 1 89 ? -4.996 -2.576 -9.477 1 97.56 89 ALA A O 1
ATOM 686 N N . SER A 1 90 ? -2.836 -3.262 -9.547 1 98.25 90 SER A N 1
ATOM 687 C CA . SER A 1 90 ? -2.746 -3.652 -8.141 1 98.25 90 SER A CA 1
ATOM 688 C C . SER A 1 90 ? -1.631 -2.896 -7.43 1 98.25 90 SER A C 1
ATOM 690 O O . SER A 1 90 ? -0.672 -2.451 -8.062 1 98.25 90 SER A O 1
ATOM 692 N N . GLY A 1 91 ? -1.758 -2.764 -6.105 1 98 91 GLY A N 1
ATOM 693 C CA . GLY A 1 91 ? -0.733 -2.035 -5.375 1 98 91 GLY A CA 1
ATOM 694 C C . GLY A 1 91 ? -0.481 -0.645 -5.93 1 98 91 GLY A C 1
ATOM 695 O O . GLY A 1 91 ? -1.416 0.141 -6.098 1 98 91 GLY A O 1
ATOM 696 N N . VAL A 1 92 ? 0.738 -0.388 -6.285 1 97.69 92 VAL A N 1
ATOM 697 C CA . VAL A 1 92 ? 1.062 0.95 -6.77 1 97.69 92 VAL A CA 1
ATOM 698 C C . VAL A 1 92 ? 1.25 0.92 -8.281 1 97.69 92 VAL A C 1
ATOM 700 O O . VAL A 1 92 ? 1.831 1.842 -8.859 1 97.69 92 VAL A O 1
ATOM 703 N N . HIS A 1 93 ? 0.819 -0.192 -8.898 1 97.75 93 HIS A N 1
ATOM 704 C CA . HIS A 1 93 ? 0.861 -0.237 -10.352 1 97.75 93 HIS A CA 1
ATOM 705 C C . HIS A 1 93 ? 0.053 0.903 -10.961 1 97.75 93 HIS A C 1
ATOM 707 O O . HIS A 1 93 ? -1.05 1.205 -10.5 1 97.75 93 HIS A O 1
ATOM 713 N N . PRO A 1 94 ? 0.502 1.464 -12.039 1 95.81 94 PRO A N 1
ATOM 714 C CA . PRO A 1 94 ? -0.114 2.701 -12.523 1 95.81 94 PRO A CA 1
ATOM 715 C C . PRO A 1 94 ? -1.419 2.455 -13.273 1 95.81 94 PRO A C 1
ATOM 717 O O . PRO A 1 94 ? -2.266 3.348 -13.359 1 95.81 94 PRO A O 1
ATOM 720 N N . LYS A 1 95 ? -1.641 1.294 -13.805 1 96.69 95 LYS A N 1
ATOM 721 C CA . LYS A 1 95 ? -2.877 1.028 -14.531 1 96.69 95 LYS A CA 1
ATOM 722 C C . LYS A 1 95 ? -4.074 0.973 -13.586 1 96.69 95 LYS A C 1
ATOM 724 O O . LYS A 1 95 ? -3.916 0.694 -12.398 1 96.69 95 LYS A O 1
ATOM 729 N N . GLN A 1 96 ? -5.18 1.309 -14.141 1 96.12 96 GLN A N 1
ATOM 730 C CA . GLN A 1 96 ? -6.457 1.15 -13.453 1 96.12 96 GLN A CA 1
ATOM 731 C C . GLN A 1 96 ? -7.234 -0.042 -14.008 1 96.12 96 GLN A C 1
ATOM 733 O O . GLN A 1 96 ? -6.969 -0.502 -15.117 1 96.12 96 GLN A O 1
ATOM 738 N N . ILE A 1 97 ? -8.156 -0.475 -13.234 1 95.44 97 ILE A N 1
ATOM 739 C CA . ILE A 1 97 ? -8.844 -1.731 -13.508 1 95.44 97 ILE A CA 1
ATOM 740 C C . ILE A 1 97 ? -9.555 -1.642 -14.859 1 95.44 97 ILE A C 1
ATOM 742 O O . ILE A 1 97 ? -9.625 -2.625 -15.594 1 95.44 97 ILE A O 1
ATOM 746 N N . HIS A 1 98 ? -10.023 -0.466 -15.242 1 92.19 98 HIS A N 1
ATOM 747 C CA . HIS A 1 98 ? -10.805 -0.32 -16.469 1 92.19 98 HIS A CA 1
ATOM 748 C C . HIS A 1 98 ? -9.906 -0.406 -17.703 1 92.19 98 HIS A C 1
ATOM 750 O O . HIS A 1 98 ? -10.398 -0.528 -18.828 1 92.19 98 HIS A O 1
ATOM 756 N N . GLU A 1 99 ? -8.625 -0.385 -17.469 1 93.75 99 GLU A N 1
ATOM 757 C CA . GLU A 1 99 ? -7.68 -0.445 -18.562 1 93.75 99 GLU A CA 1
ATOM 758 C C . GLU A 1 99 ? -7.355 -1.889 -18.938 1 93.75 99 GLU A C 1
ATOM 760 O O . GLU A 1 99 ? -6.672 -2.141 -19.938 1 93.75 99 GLU A O 1
ATOM 765 N N . LEU A 1 100 ? -7.816 -2.791 -18.141 1 92.25 100 LEU A N 1
ATOM 766 C CA . LEU A 1 100 ? -7.547 -4.203 -18.391 1 92.25 100 LEU A CA 1
ATOM 767 C C . LEU A 1 100 ? -8.633 -4.824 -19.266 1 92.25 100 LEU A C 1
ATOM 769 O O . LEU A 1 100 ? -9.82 -4.543 -19.062 1 92.25 100 LEU A O 1
ATOM 773 N N . ARG A 1 101 ? -8.203 -5.684 -20.188 1 84.38 101 ARG A N 1
ATOM 774 C CA . ARG A 1 101 ? -9.164 -6.281 -21.125 1 84.38 101 ARG A CA 1
ATOM 775 C C . ARG A 1 101 ? -9.234 -7.793 -20.938 1 84.38 101 ARG A C 1
ATOM 777 O O . ARG A 1 101 ? -10.164 -8.438 -21.422 1 84.38 101 ARG A O 1
ATOM 784 N N . SER A 1 102 ? -8.219 -8.344 -20.25 1 83.69 102 SER A N 1
ATOM 785 C CA . SER A 1 102 ? -8.156 -9.789 -20.078 1 83.69 102 SER A CA 1
ATOM 786 C C . SER A 1 102 ? -7.332 -10.156 -18.844 1 83.69 102 SER A C 1
ATOM 788 O O . SER A 1 102 ? -6.656 -9.305 -18.266 1 83.69 102 SER A O 1
ATOM 790 N N . PHE A 1 103 ? -7.348 -11.383 -18.469 1 83.81 103 PHE A N 1
ATOM 791 C CA . PHE A 1 103 ? -6.523 -11.891 -17.391 1 83.81 103 PHE A CA 1
ATOM 792 C C . PHE A 1 103 ? -5.043 -11.812 -17.734 1 83.81 103 PHE A C 1
ATOM 794 O O . PHE A 1 103 ? -4.195 -11.602 -16.875 1 83.81 103 PHE A O 1
ATOM 801 N N . LEU A 1 104 ? -4.793 -11.961 -19 1 85.62 104 LEU A N 1
ATOM 802 C CA . LEU A 1 104 ? -3.396 -11.891 -19.422 1 85.62 104 LEU A CA 1
ATOM 803 C C . LEU A 1 104 ? -2.834 -10.492 -19.188 1 85.62 104 LEU A C 1
ATOM 805 O O . LEU A 1 104 ? -1.658 -10.336 -18.859 1 85.62 104 LEU A O 1
ATOM 809 N N . ASP A 1 105 ? -3.752 -9.477 -19.359 1 91.44 105 ASP A N 1
ATOM 810 C CA . ASP A 1 105 ? -3.334 -8.117 -19.047 1 91.44 105 ASP A CA 1
ATOM 811 C C . ASP A 1 105 ? -3.008 -7.984 -17.562 1 91.44 105 ASP A C 1
ATOM 813 O O . ASP A 1 105 ? -2.041 -7.316 -17.188 1 91.44 105 ASP A O 1
ATOM 817 N N . TYR A 1 106 ? -3.855 -8.68 -16.797 1 94.94 106 TYR A N 1
ATOM 818 C CA . TYR A 1 106 ? -3.705 -8.586 -15.344 1 94.94 106 TYR A CA 1
ATOM 819 C C . TYR A 1 106 ? -2.377 -9.188 -14.891 1 94.94 106 TYR A C 1
ATOM 821 O O . TYR A 1 106 ? -1.718 -8.648 -14 1 94.94 106 TYR A O 1
ATOM 829 N N . PHE A 1 107 ? -1.877 -10.219 -15.57 1 95.81 107 PHE A N 1
ATOM 830 C CA . PHE A 1 107 ? -0.667 -10.914 -15.148 1 95.81 107 PHE A CA 1
ATOM 831 C C . PHE A 1 107 ? 0.52 -10.508 -16.016 1 95.81 107 PHE A C 1
ATOM 833 O O . PHE A 1 107 ? 1.578 -11.141 -15.961 1 95.81 107 PHE A O 1
ATOM 840 N N . GLU A 1 108 ? 0.387 -9.484 -16.812 1 96.81 108 GLU A N 1
ATOM 841 C CA . GLU A 1 108 ? 1.45 -9 -17.688 1 96.81 108 GLU A CA 1
ATOM 842 C C . GLU A 1 108 ? 2.721 -8.695 -16.891 1 96.81 108 GLU A C 1
ATOM 844 O O . GLU A 1 108 ? 3.82 -9.062 -17.312 1 96.81 108 GLU A O 1
ATOM 849 N N . PRO A 1 109 ? 2.629 -8.094 -15.703 1 98.5 109 PRO A N 1
ATOM 850 C CA . PRO A 1 109 ? 3.855 -7.812 -14.953 1 98.5 109 PRO A CA 1
ATOM 851 C C . PRO A 1 109 ? 4.641 -9.078 -14.617 1 98.5 109 PRO A C 1
ATOM 853 O O . PRO A 1 109 ? 5.875 -9.078 -14.672 1 98.5 109 PRO A O 1
ATOM 856 N N . LEU A 1 110 ? 3.969 -10.117 -14.242 1 98.62 110 LEU A N 1
ATOM 857 C CA . LEU A 1 110 ? 4.645 -11.375 -13.961 1 98.62 110 LEU A CA 1
ATOM 858 C C . LEU A 1 110 ? 5.289 -11.945 -15.219 1 98.62 110 LEU A C 1
ATOM 860 O O . LEU A 1 110 ? 6.438 -12.391 -15.18 1 98.62 110 LEU A O 1
ATOM 864 N N . MET A 1 111 ? 4.562 -11.938 -16.375 1 97.81 111 MET A N 1
ATOM 865 C CA . MET A 1 111 ? 5.086 -12.469 -17.625 1 97.81 111 MET A CA 1
ATOM 866 C C . MET A 1 111 ? 6.312 -11.688 -18.078 1 97.81 111 MET A C 1
ATOM 868 O O . MET A 1 111 ? 7.301 -12.281 -18.516 1 97.81 111 MET A O 1
ATOM 872 N N . GLU A 1 112 ? 6.207 -10.406 -17.938 1 98.25 112 GLU A N 1
ATOM 873 C CA . GLU A 1 112 ? 7.336 -9.562 -18.312 1 98.25 112 GLU A CA 1
ATOM 874 C C . GLU A 1 112 ? 8.547 -9.828 -17.438 1 98.25 112 GLU A C 1
ATOM 876 O O . GLU A 1 112 ? 9.68 -9.883 -17.922 1 98.25 112 GLU A O 1
ATOM 881 N N . PHE A 1 113 ? 8.32 -9.977 -16.172 1 98.62 113 PHE A N 1
ATOM 882 C CA . PHE A 1 113 ? 9.406 -10.273 -15.25 1 98.62 113 PHE A CA 1
ATOM 883 C C . PHE A 1 113 ? 10.07 -11.594 -15.609 1 98.62 113 PHE A C 1
ATOM 885 O O . PHE A 1 113 ? 11.297 -11.664 -15.719 1 98.62 113 PHE A O 1
ATOM 892 N N . MET A 1 114 ? 9.266 -12.617 -15.789 1 98.38 114 MET A N 1
ATOM 893 C CA . MET A 1 114 ? 9.797 -13.938 -16.125 1 98.38 114 MET A CA 1
ATOM 894 C C . MET A 1 114 ? 10.602 -13.898 -17.406 1 98.38 114 MET A C 1
ATOM 896 O O . MET A 1 114 ? 11.672 -14.5 -17.5 1 98.38 114 MET A O 1
ATOM 900 N N . ALA A 1 115 ? 10.031 -13.164 -18.406 1 97.75 115 ALA A N 1
ATOM 901 C CA . ALA A 1 115 ? 10.703 -13.047 -19.688 1 97.75 115 ALA A CA 1
ATOM 902 C C . ALA A 1 115 ? 12.055 -12.344 -19.547 1 97.75 115 ALA A C 1
ATOM 904 O O . ALA A 1 115 ? 12.984 -12.609 -20.312 1 97.75 115 ALA A O 1
ATOM 905 N N . SER A 1 116 ? 12.164 -11.508 -18.531 1 97.56 116 SER A N 1
ATOM 906 C CA . SER A 1 116 ? 13.359 -10.695 -18.375 1 97.56 116 SER A CA 1
ATOM 907 C C . SER A 1 116 ? 14.445 -11.453 -17.609 1 97.56 116 SER A C 1
ATOM 909 O O . SER A 1 116 ? 15.609 -11.031 -17.594 1 97.56 116 SER A O 1
ATOM 911 N N . LEU A 1 117 ? 14.109 -12.531 -16.953 1 96.69 117 LEU A N 1
ATOM 912 C CA . LEU A 1 117 ? 15.086 -13.297 -16.172 1 96.69 117 LEU A CA 1
ATOM 913 C C . LEU A 1 117 ? 16.172 -13.859 -17.078 1 96.69 117 LEU A C 1
ATOM 915 O O . LEU A 1 117 ? 15.891 -14.328 -18.188 1 96.69 117 LEU A O 1
ATOM 919 N N . PRO A 1 118 ? 17.422 -13.805 -16.594 1 95 118 PRO A N 1
ATOM 920 C CA . PRO A 1 118 ? 18.469 -14.477 -17.344 1 95 118 PRO A CA 1
ATOM 921 C C . PRO A 1 118 ? 18.203 -15.969 -17.531 1 95 118 PRO A C 1
ATOM 923 O O . PRO A 1 118 ? 17.562 -16.594 -16.688 1 95 118 PRO A O 1
ATOM 926 N N . PRO A 1 119 ? 18.703 -16.516 -18.594 1 89.69 119 PRO A N 1
ATOM 927 C CA . PRO A 1 119 ? 18.422 -17.906 -18.938 1 89.69 119 PRO A CA 1
ATOM 928 C C . PRO A 1 119 ? 18.875 -18.891 -17.844 1 89.69 119 PRO A C 1
ATOM 930 O O . PRO A 1 119 ? 18.266 -19.938 -17.672 1 89.69 119 PRO A O 1
ATOM 933 N N . GLU A 1 120 ? 19.844 -18.516 -17.078 1 90.88 120 GLU A N 1
ATOM 934 C CA . GLU A 1 120 ? 20.391 -19.469 -16.109 1 90.88 120 GLU A CA 1
ATOM 935 C C . GLU A 1 120 ? 19.719 -19.312 -14.75 1 90.88 120 GLU A C 1
ATOM 937 O O . GLU A 1 120 ? 19.953 -20.109 -13.844 1 90.88 120 GLU A O 1
ATOM 942 N N . GLU A 1 121 ? 18.875 -18.344 -14.703 1 93.94 121 GLU A N 1
ATOM 943 C CA . GLU A 1 121 ? 18.25 -18.094 -13.414 1 93.94 121 GLU A CA 1
ATOM 944 C C . GLU A 1 121 ? 16.906 -18.812 -13.305 1 93.94 121 GLU A C 1
ATOM 946 O O . GLU A 1 121 ? 16.094 -18.75 -14.227 1 93.94 121 GL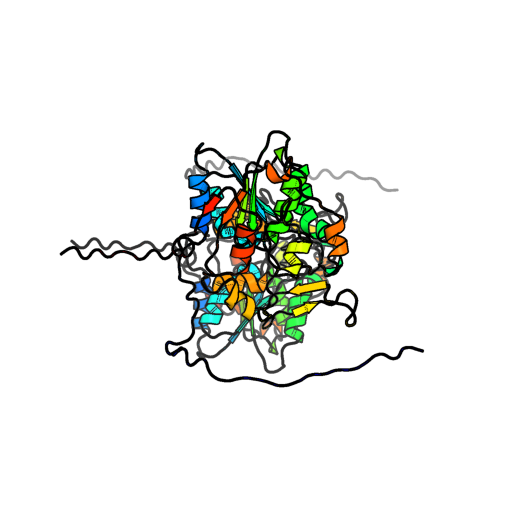U A O 1
ATOM 951 N N . ARG A 1 122 ? 16.781 -19.5 -12.195 1 96.5 122 ARG A N 1
ATOM 952 C CA . ARG A 1 122 ? 15.508 -20.141 -11.875 1 96.5 122 ARG A CA 1
ATOM 953 C C . ARG A 1 122 ? 14.938 -19.578 -10.578 1 96.5 122 ARG A C 1
ATOM 955 O O . ARG A 1 122 ? 15.672 -19.344 -9.617 1 96.5 122 ARG A O 1
ATOM 962 N N . VAL A 1 123 ? 13.656 -19.438 -10.602 1 98 123 VAL A N 1
ATOM 963 C CA . VAL A 1 123 ? 13.031 -18.828 -9.43 1 98 123 VAL A CA 1
ATOM 964 C C . VAL A 1 123 ? 12.016 -19.797 -8.828 1 98 123 VAL A C 1
ATOM 966 O O . VAL A 1 123 ? 11.586 -20.75 -9.484 1 98 123 VAL A O 1
ATOM 969 N N . VAL A 1 124 ? 11.688 -19.609 -7.551 1 97.56 124 VAL A N 1
ATOM 970 C CA . VAL A 1 124 ? 10.539 -20.203 -6.891 1 97.56 124 VAL A CA 1
ATOM 971 C C . VAL A 1 124 ? 9.344 -19.25 -6.961 1 97.56 124 VAL A C 1
ATOM 973 O O . VAL A 1 124 ? 9.383 -18.156 -6.395 1 97.56 124 VAL A O 1
ATOM 976 N N . LEU A 1 125 ? 8.328 -19.672 -7.648 1 98.31 125 LEU A N 1
ATOM 977 C CA . LEU A 1 125 ? 7.117 -18.859 -7.75 1 98.31 125 LEU A CA 1
ATOM 978 C C . LEU A 1 125 ? 6.148 -19.188 -6.617 1 98.31 125 LEU A C 1
ATOM 980 O O . LEU A 1 125 ? 5.879 -20.359 -6.34 1 98.31 125 LEU A O 1
ATOM 984 N N . VAL A 1 126 ? 5.688 -18.156 -5.949 1 97.62 126 VAL A N 1
ATOM 985 C CA . VAL A 1 126 ? 4.691 -18.312 -4.898 1 97.62 126 VAL A CA 1
ATOM 986 C C . VAL A 1 126 ? 3.461 -17.469 -5.215 1 97.62 126 VAL A C 1
ATOM 988 O O . VAL A 1 126 ? 3.57 -16.266 -5.445 1 97.62 126 VAL A O 1
ATOM 991 N N . GLY A 1 127 ? 2.332 -18.094 -5.293 1 97.62 127 GLY A N 1
ATOM 992 C CA . GLY A 1 127 ? 1.094 -17.375 -5.57 1 97.62 127 GLY A CA 1
ATOM 993 C C . GLY A 1 127 ? 0.017 -17.641 -4.531 1 97.62 127 GLY A C 1
ATOM 994 O O . GLY A 1 127 ? -0.17 -18.766 -4.086 1 97.62 127 GLY A O 1
ATOM 995 N N . HIS A 1 128 ? -0.652 -16.562 -4.164 1 94.75 128 HIS A N 1
ATOM 996 C CA . HIS A 1 128 ? -1.783 -16.672 -3.252 1 94.75 128 HIS A CA 1
ATOM 997 C C . HIS A 1 128 ? -3.105 -16.484 -3.984 1 94.75 128 HIS A C 1
ATOM 999 O O . HIS A 1 128 ? -3.25 -15.539 -4.766 1 94.75 128 HIS A O 1
ATOM 1005 N N . SER A 1 129 ? -4.047 -17.406 -3.697 1 91.69 129 SER A N 1
ATOM 1006 C CA . SER A 1 129 ? -5.406 -17.266 -4.203 1 91.69 129 SER A CA 1
ATOM 1007 C C . SER A 1 129 ? -5.414 -17.047 -5.715 1 91.69 129 SER A C 1
ATOM 1009 O O . SER A 1 129 ? -4.902 -17.891 -6.465 1 91.69 129 SER A O 1
ATOM 1011 N N . LEU A 1 130 ? -5.875 -15.977 -6.234 1 92.06 130 LEU A N 1
ATOM 1012 C CA . LEU A 1 130 ? -5.953 -15.664 -7.656 1 92.06 130 LEU A CA 1
ATOM 1013 C C . LEU A 1 130 ? -4.566 -15.664 -8.289 1 92.06 130 LEU A C 1
ATOM 1015 O O . LEU A 1 130 ? -4.426 -15.914 -9.492 1 92.06 130 LEU A O 1
ATOM 1019 N N . GLY A 1 131 ? -3.561 -15.453 -7.48 1 95.44 131 GLY A N 1
ATOM 1020 C CA . GLY A 1 131 ? -2.195 -15.453 -7.98 1 95.44 131 GLY A CA 1
ATOM 1021 C C . GLY A 1 131 ? -1.78 -16.797 -8.57 1 95.44 131 GLY A C 1
ATOM 1022 O O . GLY A 1 131 ? -0.836 -16.859 -9.359 1 95.44 131 GLY A O 1
ATOM 1023 N N . GLY A 1 132 ? -2.488 -17.844 -8.195 1 95.75 132 GLY A N 1
ATOM 1024 C CA . GLY A 1 132 ? -2.209 -19.156 -8.742 1 95.75 132 GLY A CA 1
ATOM 1025 C C . GLY A 1 132 ? -2.477 -19.25 -10.234 1 95.75 132 GLY A C 1
ATOM 1026 O O . GLY A 1 132 ? -1.836 -20.031 -10.938 1 95.75 132 GLY A O 1
ATOM 1027 N N . VAL A 1 133 ? -3.414 -18.438 -10.727 1 92.75 133 VAL A N 1
ATOM 1028 C CA . VAL A 1 133 ? -3.689 -18.391 -12.156 1 92.75 133 VAL A CA 1
ATOM 1029 C C . VAL A 1 133 ? -2.445 -17.922 -12.906 1 92.75 133 VAL A C 1
ATOM 1031 O O . VAL A 1 133 ? -2.035 -18.547 -13.891 1 92.75 133 VAL A O 1
ATOM 1034 N N . GLY A 1 134 ? -1.837 -16.891 -12.383 1 95.44 134 GLY A N 1
ATOM 1035 C CA . GLY A 1 134 ? -0.612 -16.391 -12.992 1 95.44 134 GLY A CA 1
ATOM 1036 C C . GLY A 1 134 ? 0.526 -17.391 -12.945 1 95.44 134 GLY A C 1
ATOM 1037 O O . GLY A 1 134 ? 1.299 -17.516 -13.898 1 95.44 134 GLY A O 1
ATOM 1038 N N . LEU A 1 135 ? 0.603 -18.094 -11.836 1 97.5 135 LEU A N 1
ATOM 1039 C CA . LEU A 1 135 ? 1.635 -19.125 -11.703 1 97.5 135 LEU A CA 1
ATOM 1040 C C . LEU A 1 135 ? 1.485 -20.188 -12.789 1 97.5 135 LEU A C 1
ATOM 1042 O O . LEU A 1 135 ? 2.461 -20.531 -13.453 1 97.5 135 LEU A O 1
ATOM 1046 N N . SER A 1 136 ? 0.26 -20.625 -12.938 1 96.38 136 SER A N 1
ATOM 1047 C CA . SER A 1 136 ? 0.015 -21.688 -13.922 1 96.38 136 SER A CA 1
ATOM 1048 C C . SER A 1 136 ? 0.407 -21.234 -15.32 1 96.38 136 SER A C 1
ATOM 1050 O O . SER A 1 136 ? 1.037 -21.984 -16.062 1 96.38 136 SER A O 1
ATOM 1052 N N . VAL A 1 137 ? 0.083 -20.031 -15.656 1 95.25 137 VAL A N 1
ATOM 1053 C CA . VAL A 1 137 ? 0.419 -19.5 -16.969 1 95.25 137 VAL A CA 1
ATOM 1054 C C . VAL A 1 137 ? 1.935 -19.375 -17.109 1 95.25 137 VAL A C 1
ATOM 1056 O O . VAL A 1 137 ? 2.502 -19.766 -18.125 1 95.25 137 VAL A O 1
ATOM 1059 N N . ALA A 1 138 ? 2.59 -18.938 -16.078 1 97.5 138 ALA A N 1
ATOM 1060 C CA . ALA A 1 138 ? 4.043 -18.797 -16.094 1 97.5 138 ALA A CA 1
ATOM 1061 C C . ALA A 1 138 ? 4.719 -20.156 -16.234 1 97.5 138 ALA A C 1
ATOM 1063 O O . ALA A 1 138 ? 5.723 -20.297 -16.938 1 97.5 138 ALA A O 1
ATOM 1064 N N . MET A 1 139 ? 4.176 -21.125 -15.586 1 97.94 139 MET A N 1
ATOM 1065 C CA . MET A 1 139 ? 4.742 -22.469 -15.633 1 97.94 139 MET A CA 1
ATOM 1066 C C . MET A 1 139 ? 4.641 -23.047 -17.031 1 97.94 139 MET A C 1
ATOM 1068 O O . MET A 1 139 ? 5.512 -23.812 -17.469 1 97.94 139 MET A O 1
ATOM 1072 N N . GLU A 1 140 ? 3.586 -22.703 -17.75 1 96.88 140 GLU A N 1
ATOM 1073 C CA . GLU A 1 140 ? 3.449 -23.141 -19.141 1 96.88 140 GLU A CA 1
ATOM 1074 C C . GLU A 1 140 ? 4.41 -22.391 -20.047 1 96.88 140 GLU A C 1
ATOM 1076 O O . GLU A 1 140 ? 5.051 -22.984 -20.922 1 96.88 140 GLU A O 1
ATOM 1081 N N . LYS A 1 141 ? 4.562 -21.156 -19.812 1 96.44 141 LYS A N 1
ATOM 1082 C CA . LYS A 1 141 ? 5.297 -20.312 -20.75 1 96.44 141 LYS A CA 1
ATOM 1083 C C . LYS A 1 141 ? 6.797 -20.359 -20.469 1 96.44 141 LYS A C 1
ATOM 1085 O O . LYS A 1 141 ? 7.609 -20.219 -21.391 1 96.44 141 LYS A O 1
ATOM 1090 N N . PHE A 1 142 ? 7.176 -20.516 -19.141 1 97.75 142 PHE A N 1
ATOM 1091 C CA . PHE A 1 142 ? 8.578 -20.422 -18.766 1 97.75 142 PHE A CA 1
ATOM 1092 C C . PHE A 1 142 ? 8.961 -21.562 -17.828 1 97.75 142 PHE A C 1
ATOM 1094 O O . PHE A 1 142 ? 9.539 -21.328 -16.766 1 97.75 142 PHE A O 1
ATOM 1101 N N . PRO A 1 143 ? 8.711 -22.781 -18.219 1 97.69 143 PRO A N 1
ATOM 1102 C CA . PRO A 1 143 ? 8.992 -23.875 -17.281 1 97.69 143 PRO A CA 1
ATOM 1103 C C . PRO A 1 143 ? 10.477 -23.969 -16.922 1 97.69 143 PRO A C 1
ATOM 1105 O O . PRO A 1 143 ? 10.82 -24.328 -15.789 1 97.69 143 PRO A O 1
ATOM 1108 N N . GLU A 1 144 ? 11.398 -23.578 -17.75 1 97.19 144 GLU A N 1
ATOM 1109 C CA . GLU A 1 144 ? 12.844 -23.719 -17.562 1 97.19 144 GLU A CA 1
ATOM 1110 C C . GLU A 1 144 ? 13.359 -22.672 -16.562 1 97.19 144 GLU A C 1
ATOM 1112 O O . GLU A 1 144 ? 14.484 -22.797 -16.078 1 97.19 144 GLU A O 1
ATOM 1117 N N . LYS A 1 145 ? 12.531 -21.719 -16.281 1 98.06 145 LYS A N 1
ATOM 1118 C CA . LYS A 1 145 ? 12.953 -20.641 -15.398 1 98.06 145 LYS A CA 1
ATOM 1119 C C . LYS A 1 145 ? 12.359 -20.797 -14 1 98.06 145 LYS A C 1
ATOM 1121 O O . LYS A 1 145 ? 12.516 -19.922 -13.148 1 98.06 145 LYS A O 1
ATOM 1126 N N . ILE A 1 146 ? 11.695 -21.844 -13.781 1 98.19 146 ILE A N 1
ATOM 1127 C CA . ILE A 1 146 ? 10.992 -22.016 -12.516 1 98.19 146 ILE A CA 1
ATOM 1128 C C . ILE A 1 146 ? 11.445 -23.312 -11.836 1 98.19 146 ILE A C 1
ATOM 1130 O O . ILE A 1 146 ? 11.344 -24.391 -12.414 1 98.19 146 ILE A O 1
ATOM 1134 N N . SER A 1 147 ? 11.961 -23.188 -10.68 1 96.44 147 SER A N 1
ATOM 1135 C CA . SER A 1 147 ? 12.398 -24.359 -9.922 1 96.44 147 SER A CA 1
ATOM 1136 C C . SER A 1 147 ? 11.219 -25.031 -9.227 1 96.44 147 SER A C 1
ATOM 1138 O O . SER A 1 147 ? 11.203 -26.266 -9.07 1 96.44 147 SER A O 1
ATOM 1140 N N . ALA A 1 148 ? 10.266 -24.188 -8.797 1 96.81 148 ALA A N 1
ATOM 1141 C CA . ALA A 1 148 ? 9.062 -24.703 -8.148 1 96.81 148 ALA A CA 1
ATOM 1142 C C . ALA A 1 148 ? 7.93 -23.688 -8.203 1 96.81 148 ALA A C 1
ATOM 1144 O O . ALA A 1 148 ? 8.164 -22.469 -8.164 1 96.81 148 ALA A O 1
ATOM 1145 N N . GLY A 1 149 ? 6.77 -24.203 -8.406 1 97.5 149 GLY A N 1
ATOM 1146 C CA . GLY A 1 149 ? 5.555 -23.422 -8.227 1 97.5 149 GLY A CA 1
ATOM 1147 C C . GLY A 1 149 ? 4.836 -23.719 -6.926 1 97.5 149 GLY A C 1
ATOM 1148 O O . GLY A 1 149 ? 4.418 -24.859 -6.691 1 97.5 149 GLY A O 1
ATOM 1149 N N . VAL A 1 150 ? 4.715 -22.719 -6.066 1 96.06 150 VAL A N 1
ATOM 1150 C CA . VAL A 1 150 ? 4.078 -22.859 -4.762 1 96.06 150 VAL A CA 1
ATOM 1151 C C . VAL A 1 150 ? 2.721 -22.172 -4.762 1 96.06 150 VAL A C 1
ATOM 1153 O O . VAL A 1 150 ? 2.648 -20.938 -4.887 1 96.06 150 VAL A O 1
ATOM 1156 N N . PHE A 1 151 ? 1.693 -22.969 -4.555 1 95.31 151 PHE A N 1
ATOM 1157 C CA . PHE A 1 151 ? 0.32 -22.469 -4.531 1 95.31 151 PHE A CA 1
ATOM 1158 C C . PHE A 1 151 ? -0.2 -22.391 -3.102 1 95.31 151 PHE A C 1
ATOM 1160 O O . PHE A 1 151 ? -0.506 -23.406 -2.482 1 95.31 151 PHE A O 1
ATOM 1167 N N . ALA A 1 152 ? -0.326 -21.125 -2.637 1 92.81 152 ALA A N 1
ATOM 1168 C CA . ALA A 1 152 ? -0.838 -20.922 -1.285 1 92.81 152 ALA A CA 1
ATOM 1169 C C . ALA A 1 152 ? -2.332 -20.609 -1.307 1 92.81 152 ALA A C 1
ATOM 1171 O O . ALA A 1 152 ? -2.736 -19.484 -1.646 1 92.81 152 ALA A O 1
ATOM 1172 N N . ALA A 1 153 ? -3.139 -21.594 -0.907 1 90.44 153 ALA A N 1
ATOM 1173 C CA . ALA A 1 153 ? -4.59 -21.469 -1.009 1 90.44 153 ALA A CA 1
ATOM 1174 C C . ALA A 1 153 ? -4.996 -20.875 -2.357 1 90.44 153 ALA A C 1
ATOM 1176 O O . ALA A 1 153 ? -5.816 -19.953 -2.418 1 90.44 153 ALA A O 1
ATOM 1177 N N . ALA A 1 154 ? -4.395 -21.406 -3.387 1 92.94 154 ALA A N 1
ATOM 1178 C CA . ALA A 1 154 ? -4.473 -20.719 -4.676 1 92.94 154 ALA A CA 1
ATOM 1179 C C . ALA A 1 154 ? -5.184 -21.594 -5.711 1 92.94 154 ALA A C 1
ATOM 1181 O O . ALA A 1 154 ? -5.246 -22.812 -5.57 1 92.94 154 ALA A O 1
ATOM 1182 N N . THR A 1 155 ? -5.715 -20.906 -6.68 1 91.31 155 THR A N 1
ATOM 1183 C CA . THR A 1 155 ? -6.18 -21.609 -7.871 1 91.31 155 THR A CA 1
ATOM 1184 C C . THR A 1 155 ? -5.02 -22.297 -8.586 1 91.31 155 THR A C 1
ATOM 1186 O O . THR A 1 155 ? -3.988 -21.672 -8.844 1 91.31 155 THR A O 1
ATOM 1189 N N . MET A 1 156 ? -5.199 -23.578 -8.797 1 95.25 156 MET A N 1
ATOM 1190 C CA . MET A 1 156 ? -4.137 -24.344 -9.422 1 95.25 156 MET A CA 1
ATOM 1191 C C . MET A 1 156 ? -4.66 -25.109 -10.633 1 95.25 156 MET A C 1
ATOM 1193 O O . MET A 1 156 ? -5.055 -26.281 -10.508 1 95.25 156 MET A O 1
ATOM 1197 N N . ALA A 1 157 ? -4.609 -24.453 -11.812 1 93 157 ALA A N 1
ATOM 1198 C CA . ALA A 1 157 ? -4.984 -25.109 -13.055 1 93 157 ALA A CA 1
ATOM 1199 C C . ALA A 1 157 ? -3.842 -25.969 -13.586 1 93 157 ALA A C 1
ATOM 1201 O O . ALA A 1 157 ? -2.703 -25.859 -13.125 1 93 157 ALA A O 1
ATOM 1202 N N . GLY A 1 158 ? -4.203 -26.844 -14.516 1 94.19 158 GLY A N 1
ATOM 1203 C CA . GLY A 1 158 ? -3.229 -27.719 -15.141 1 94.19 158 GLY A CA 1
ATOM 1204 C C . GLY A 1 158 ? -3.748 -28.391 -16.391 1 94.19 158 GLY A C 1
ATOM 1205 O O . GLY A 1 158 ? -4.805 -28.031 -16.906 1 94.19 158 GLY A O 1
ATOM 1206 N N . PRO A 1 159 ? -2.977 -29.297 -16.906 1 94.25 159 PRO A N 1
ATOM 1207 C CA . PRO A 1 159 ? -3.285 -29.922 -18.203 1 94.25 159 PRO A CA 1
ATOM 1208 C C . PRO A 1 159 ? -4.633 -30.641 -18.203 1 94.25 159 PRO A C 1
ATOM 1210 O O . PRO A 1 159 ? -5.34 -30.625 -19.203 1 94.25 159 PRO A O 1
ATOM 1213 N N . ASN A 1 160 ? -5.07 -31.219 -17.125 1 92.75 160 ASN A N 1
ATOM 1214 C CA . ASN A 1 160 ? -6.324 -31.969 -17.062 1 92.75 160 ASN A CA 1
ATOM 1215 C C . ASN A 1 160 ? -7.352 -31.25 -16.188 1 92.75 160 ASN A C 1
ATOM 1217 O O . ASN A 1 160 ? -8.297 -31.875 -15.703 1 92.75 160 ASN A O 1
ATOM 1221 N N . PHE A 1 161 ? -7.09 -30.047 -15.883 1 92.94 161 PHE A N 1
ATOM 1222 C CA . PHE A 1 161 ? -7.926 -29.25 -15 1 92.94 161 PHE A CA 1
ATOM 1223 C C . PHE A 1 161 ? -7.809 -27.766 -15.344 1 92.94 161 PHE A C 1
ATOM 1225 O O . PHE A 1 161 ? -7.191 -27 -14.602 1 92.94 161 PHE A O 1
ATOM 1232 N N . ASP A 1 162 ? -8.445 -27.422 -16.422 1 88.25 162 ASP A N 1
ATOM 1233 C CA . ASP A 1 162 ? -8.258 -26.094 -16.969 1 88.25 162 ASP A CA 1
ATOM 1234 C C . ASP A 1 162 ? -9.164 -25.078 -16.266 1 88.25 162 ASP A C 1
ATOM 1236 O O . ASP A 1 162 ? -9.945 -25.438 -15.375 1 88.25 162 ASP A O 1
ATOM 1240 N N . PHE A 1 163 ? -9.008 -23.844 -16.625 1 84.69 163 PHE A N 1
ATO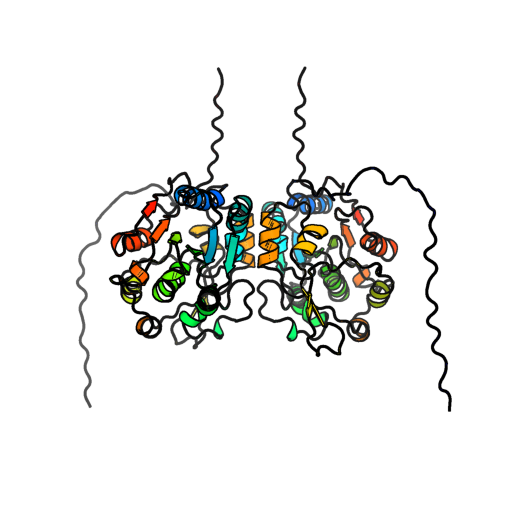M 1241 C CA . PHE A 1 163 ? -9.695 -22.75 -15.938 1 84.69 163 PHE A CA 1
ATOM 1242 C C . PHE A 1 163 ? -11.203 -22.859 -16.125 1 84.69 163 PHE A C 1
ATOM 1244 O O . PHE A 1 163 ? -11.969 -22.531 -15.211 1 84.69 163 PHE A O 1
ATOM 1251 N N . LYS A 1 164 ? -11.586 -23.219 -17.297 1 81.56 164 LYS A N 1
ATOM 1252 C CA . LYS A 1 164 ? -13.008 -23.391 -17.562 1 81.56 164 LYS A CA 1
ATOM 1253 C C . LYS A 1 164 ? -13.625 -24.422 -16.609 1 81.56 164 LYS A C 1
ATOM 1255 O O . LYS A 1 164 ? -14.695 -24.188 -16.047 1 81.56 164 LYS A O 1
ATOM 1260 N N . THR A 1 165 ? -12.969 -25.594 -16.516 1 86.5 165 THR A N 1
ATOM 1261 C CA . THR A 1 165 ? -13.445 -26.641 -15.633 1 86.5 165 THR A CA 1
ATOM 1262 C C . THR A 1 165 ? -13.477 -26.156 -14.188 1 86.5 165 THR A C 1
ATOM 1264 O O . THR A 1 165 ? -14.422 -26.453 -13.453 1 86.5 165 THR A O 1
ATOM 1267 N N . ILE A 1 166 ? -12.477 -25.422 -13.781 1 86.56 166 ILE A N 1
ATOM 1268 C CA . ILE A 1 166 ? -12.414 -24.875 -12.43 1 86.56 166 ILE A CA 1
ATOM 1269 C C . ILE A 1 166 ? -13.609 -23.953 -12.195 1 86.56 166 ILE A C 1
ATOM 1271 O O . ILE A 1 166 ? -14.281 -24.047 -11.164 1 86.56 166 ILE A O 1
ATOM 1275 N N . ALA A 1 167 ? -13.867 -23.047 -13.078 1 80.62 167 ALA A N 1
ATOM 1276 C CA . ALA A 1 167 ? -14.969 -22.109 -12.961 1 80.62 167 ALA A CA 1
ATOM 1277 C C . ALA A 1 167 ? -16.312 -22.844 -12.828 1 80.62 167 ALA A C 1
ATOM 1279 O O . ALA A 1 167 ? -17.203 -22.391 -12.109 1 80.62 167 ALA A O 1
ATOM 1280 N N . GLN A 1 168 ? -16.438 -23.922 -13.539 1 81.5 168 GLN A N 1
ATOM 1281 C CA . GLN A 1 168 ? -17.656 -24.703 -13.531 1 81.5 168 GLN A CA 1
ATOM 1282 C C . GLN A 1 168 ? -17.828 -25.453 -12.211 1 81.5 168 GLN A C 1
ATOM 1284 O O . GLN A 1 168 ? -18.953 -25.609 -11.719 1 81.5 168 GLN A O 1
ATOM 1289 N N . LYS A 1 169 ? -16.75 -25.891 -11.68 1 83.62 169 LYS A N 1
ATOM 1290 C CA . LYS A 1 169 ? -16.797 -26.734 -10.492 1 83.62 169 LYS A CA 1
ATOM 1291 C C . LYS A 1 169 ? -16.75 -25.906 -9.219 1 83.62 169 LYS A C 1
ATOM 1293 O O . LYS A 1 169 ? -17.016 -26.406 -8.125 1 83.62 169 LYS A O 1
ATOM 1298 N N . TYR A 1 170 ? -16.328 -24.656 -9.398 1 78.69 170 TYR A N 1
ATOM 1299 C CA . TYR A 1 170 ? -16.219 -23.797 -8.227 1 78.69 170 TYR A CA 1
ATOM 1300 C C . TYR A 1 170 ? -17.531 -23.75 -7.457 1 78.69 170 TYR A C 1
ATOM 1302 O O . TYR A 1 170 ? -18.594 -23.562 -8.047 1 78.69 170 TYR A O 1
ATOM 1310 N N . PRO A 1 171 ? -17.422 -24.078 -6.18 1 71.75 171 PRO A N 1
ATOM 1311 C CA . PRO A 1 171 ? -18.656 -24.078 -5.414 1 71.75 171 PRO A CA 1
ATOM 1312 C C . PRO A 1 171 ? -19.438 -22.781 -5.543 1 71.75 171 PRO A C 1
ATOM 1314 O O . PRO A 1 171 ? -18.859 -21.688 -5.414 1 71.75 171 PRO A O 1
ATOM 1317 N N . LYS A 1 172 ? -20.594 -23 -6.047 1 59.12 172 LYS A N 1
ATOM 1318 C CA . LYS A 1 172 ? -21.484 -21.859 -6.207 1 59.12 172 LYS A CA 1
ATOM 1319 C C . LYS A 1 172 ? -21.984 -21.359 -4.855 1 59.12 172 LYS A C 1
ATOM 1321 O O . LYS A 1 172 ? -22.5 -20.234 -4.746 1 59.12 172 LYS A O 1
ATOM 1326 N N . GLU A 1 173 ? -21.938 -22.328 -3.963 1 56.59 173 GLU A N 1
ATOM 1327 C CA . GLU A 1 173 ? -22.453 -21.906 -2.664 1 56.59 173 GLU A CA 1
ATOM 1328 C C . GLU A 1 173 ? -21.734 -20.641 -2.182 1 56.59 173 GLU A C 1
ATOM 1330 O O . GLU A 1 173 ? -20.516 -20.547 -2.281 1 56.59 173 GLU A O 1
ATOM 1335 N N . SER A 1 174 ? -22.406 -19.547 -2.217 1 53.03 174 SER A N 1
ATOM 1336 C CA . SER A 1 174 ? -22.266 -18.094 -2.236 1 53.03 174 SER A CA 1
ATOM 1337 C C . SER A 1 174 ? -21.422 -17.609 -1.065 1 53.03 174 SER A C 1
ATOM 1339 O O . SER A 1 174 ? -21.828 -17.734 0.094 1 53.03 174 SER A O 1
ATOM 1341 N N . ILE A 1 175 ? -20.125 -17.766 -1.183 1 61.47 175 ILE A N 1
ATOM 1342 C CA . ILE A 1 175 ? -19.469 -16.859 -0.241 1 61.47 175 ILE A CA 1
ATOM 1343 C C . ILE A 1 175 ? -20.141 -15.5 -0.281 1 61.47 175 ILE A C 1
ATOM 1345 O O . ILE A 1 175 ? -20.266 -14.891 -1.347 1 61.47 175 ILE A O 1
ATOM 1349 N N . SER A 1 176 ? -20.859 -15.297 0.799 1 74.62 176 SER A N 1
ATOM 1350 C CA . SER A 1 176 ? -21.484 -13.977 0.9 1 74.62 176 SER A CA 1
ATOM 1351 C C . SER A 1 176 ? -20.484 -12.875 0.555 1 74.62 176 SER A C 1
ATOM 1353 O O . SER A 1 176 ? -19.375 -12.836 1.104 1 74.62 176 SER A O 1
ATOM 1355 N N . PRO A 1 177 ? -20.781 -12.211 -0.488 1 81.19 177 PRO A N 1
ATOM 1356 C CA . PRO A 1 177 ? -19.906 -11.078 -0.78 1 81.19 177 PRO A CA 1
ATOM 1357 C C . PRO A 1 177 ? -19.859 -10.055 0.355 1 81.19 177 PRO A C 1
ATOM 1359 O O . PRO A 1 177 ? -18.953 -9.211 0.392 1 81.19 177 PRO A O 1
ATOM 1362 N N . MET A 1 178 ? -20.812 -10.203 1.309 1 88.94 178 MET A N 1
ATOM 1363 C CA . MET A 1 178 ? -20.906 -9.273 2.428 1 88.94 178 MET A CA 1
ATOM 1364 C C . MET A 1 178 ? -20.891 -7.828 1.933 1 88.94 178 MET A C 1
ATOM 1366 O O . MET A 1 178 ? -21.781 -7.406 1.2 1 88.94 178 MET A O 1
ATOM 1370 N N . ASP A 1 179 ? -19.828 -7.016 2.262 1 93.25 179 ASP A N 1
ATOM 1371 C CA . ASP A 1 179 ? -19.812 -5.605 1.886 1 93.25 179 ASP A CA 1
ATOM 1372 C C . ASP A 1 179 ? -18.906 -5.371 0.679 1 93.25 179 ASP A C 1
ATOM 1374 O O . ASP A 1 179 ? -18.547 -4.23 0.381 1 93.25 179 ASP A O 1
ATOM 1378 N N . SER A 1 180 ? -18.562 -6.441 0.015 1 93.69 180 SER A N 1
ATOM 1379 C CA . SER A 1 180 ? -17.812 -6.305 -1.23 1 93.69 180 SER A CA 1
ATOM 1380 C C . SER A 1 180 ? -18.688 -5.699 -2.332 1 93.69 180 SER A C 1
ATOM 1382 O O . SER A 1 180 ? -19.906 -5.832 -2.309 1 93.69 180 SER A O 1
ATOM 1384 N N . LYS A 1 181 ? -18 -5.012 -3.246 1 93.94 181 LYS A N 1
ATOM 1385 C CA . LYS A 1 181 ? -18.734 -4.324 -4.305 1 93.94 181 LYS A CA 1
ATOM 1386 C C . LYS A 1 181 ? -18.281 -4.801 -5.684 1 93.94 181 LYS A C 1
ATOM 1388 O O . LYS A 1 181 ? -17.109 -5.129 -5.883 1 93.94 181 LYS A O 1
ATOM 1393 N N . TYR A 1 182 ? -19.219 -4.801 -6.555 1 92.38 182 TYR A N 1
ATOM 1394 C CA . TYR A 1 182 ? -18.953 -5.121 -7.953 1 92.38 182 TYR A CA 1
ATOM 1395 C C . TYR A 1 182 ? -18.828 -3.854 -8.789 1 92.38 182 TYR A C 1
ATOM 1397 O O . TYR A 1 182 ? -19.469 -2.842 -8.492 1 92.38 182 TYR A O 1
ATOM 1405 N N . ILE A 1 183 ? -18.016 -3.92 -9.75 1 92.5 183 ILE A N 1
ATOM 1406 C CA . ILE A 1 183 ? -17.828 -2.828 -10.703 1 92.5 183 ILE A CA 1
ATOM 1407 C C . ILE A 1 183 ? -18.297 -3.262 -12.086 1 92.5 183 ILE A C 1
ATOM 1409 O O . ILE A 1 183 ? -17.938 -4.348 -12.555 1 92.5 183 ILE A O 1
ATOM 1413 N N . TYR A 1 184 ? -19.078 -2.373 -12.695 1 90.69 184 TYR A N 1
ATOM 1414 C CA . TYR A 1 184 ? -19.641 -2.656 -14.016 1 90.69 184 TYR A CA 1
ATOM 1415 C C . TYR A 1 184 ? -19.016 -1.77 -15.078 1 90.69 184 TYR A C 1
ATOM 1417 O O . TYR A 1 184 ? -19.656 -0.834 -15.57 1 90.69 184 TYR A O 1
ATOM 1425 N N . GLY A 1 185 ? -17.875 -2.131 -15.422 1 86.94 185 GLY A N 1
ATOM 1426 C CA . GLY A 1 185 ? -17.109 -1.334 -16.359 1 86.94 185 GLY A CA 1
ATOM 1427 C C . GLY A 1 185 ? -17.719 -1.303 -17.75 1 86.94 185 GLY A C 1
ATOM 1428 O O . GLY A 1 185 ? -17.469 -0.379 -18.531 1 86.94 185 GLY A O 1
ATOM 1429 N N . ASP A 1 186 ? -18.562 -2.258 -18.109 1 86.25 186 ASP A N 1
ATOM 1430 C CA . ASP A 1 186 ? -19.188 -2.324 -19.422 1 86.25 186 ASP A CA 1
ATOM 1431 C C . ASP A 1 186 ? -20.656 -1.899 -19.344 1 86.25 186 ASP A C 1
ATOM 1433 O O . ASP A 1 186 ? -21.453 -2.238 -20.234 1 86.25 186 ASP A O 1
ATOM 1437 N N . GLY A 1 187 ? -20.938 -1.298 -18.266 1 88.81 187 GLY A N 1
ATOM 1438 C CA . GLY A 1 187 ? -22.297 -0.841 -18.094 1 88.81 187 GLY A CA 1
ATOM 1439 C C . GLY A 1 187 ? -23.109 -1.716 -17.141 1 88.81 187 GLY A C 1
ATOM 1440 O O . GLY A 1 187 ? -22.797 -2.895 -16.969 1 88.81 187 GLY A O 1
ATOM 1441 N N . PRO A 1 188 ? -24.094 -1.106 -16.531 1 89 188 PRO A N 1
ATOM 1442 C CA . PRO A 1 188 ? -24.859 -1.778 -15.469 1 89 188 PRO A CA 1
ATOM 1443 C C . PRO A 1 188 ? -25.672 -2.961 -15.984 1 89 188 PRO A C 1
ATOM 1445 O O . PRO A 1 188 ? -26.078 -3.822 -15.203 1 89 188 PRO A O 1
ATOM 1448 N N . ASN A 1 189 ? -25.938 -3.029 -17.297 1 91.19 189 ASN A N 1
ATOM 1449 C CA . ASN A 1 189 ? -26.734 -4.098 -17.875 1 91.19 189 ASN A CA 1
ATOM 1450 C C . ASN A 1 189 ? -25.875 -5.285 -18.297 1 91.19 189 ASN A C 1
ATOM 1452 O O . ASN A 1 189 ? -26.391 -6.273 -18.828 1 91.19 189 ASN A O 1
ATOM 1456 N N . ASN A 1 190 ? -24.625 -5.172 -18.062 1 87.25 190 ASN A N 1
ATOM 1457 C CA . ASN A 1 190 ? -23.688 -6.242 -18.344 1 87.25 190 ASN A CA 1
ATOM 1458 C C . ASN A 1 190 ? -23.125 -6.852 -17.062 1 87.25 190 ASN A C 1
ATOM 1460 O O . ASN A 1 190 ? -23.266 -6.266 -15.984 1 87.25 190 ASN A O 1
ATOM 1464 N N . PRO A 1 191 ? -22.609 -8.117 -17.125 1 86.81 191 PRO A N 1
ATOM 1465 C CA . PRO A 1 191 ? -22 -8.695 -15.93 1 86.81 191 PRO A CA 1
ATOM 1466 C C . PRO A 1 191 ? -20.875 -7.82 -15.359 1 86.81 191 PRO A C 1
ATOM 1468 O O . PRO A 1 191 ? -20.25 -7.059 -16.094 1 86.81 191 PRO A O 1
ATOM 1471 N N . PRO A 1 192 ? -20.641 -7.945 -14.094 1 89.12 192 PRO A N 1
ATOM 1472 C CA . PRO A 1 192 ? -19.547 -7.156 -13.508 1 89.12 192 PRO A CA 1
ATOM 1473 C C . PRO A 1 192 ? -18.188 -7.516 -14.078 1 89.12 192 PRO A C 1
ATOM 1475 O O . PRO A 1 192 ? -17.922 -8.68 -14.383 1 89.12 192 PRO A O 1
ATOM 1478 N N . THR A 1 193 ? -17.344 -6.516 -14.242 1 88.94 193 THR A N 1
ATOM 1479 C CA . THR A 1 193 ? -16.016 -6.707 -14.82 1 88.94 193 THR A CA 1
ATOM 1480 C C . THR A 1 193 ? -14.961 -6.785 -13.734 1 88.94 193 THR A C 1
ATOM 1482 O O . THR A 1 193 ? -13.836 -7.223 -13.984 1 88.94 193 THR A O 1
ATOM 1485 N N . ALA A 1 194 ? -15.305 -6.289 -12.508 1 93.12 194 ALA A N 1
ATOM 1486 C CA . ALA A 1 194 ? -14.344 -6.277 -11.406 1 93.12 194 ALA A CA 1
ATOM 1487 C C . ALA A 1 194 ? -15.055 -6.285 -10.062 1 93.12 194 ALA A C 1
ATOM 1489 O O . ALA A 1 194 ? -16.281 -6.148 -10 1 93.12 194 ALA A O 1
ATOM 1490 N N . THR A 1 195 ? -14.289 -6.555 -9.055 1 93.44 195 THR A N 1
ATOM 1491 C CA . THR A 1 195 ? -14.797 -6.523 -7.688 1 93.44 195 THR A CA 1
ATOM 1492 C C . THR A 1 195 ? -13.758 -5.918 -6.742 1 93.44 195 THR A C 1
ATOM 1494 O O . THR A 1 195 ? -12.562 -5.957 -7.023 1 93.44 195 THR A O 1
ATOM 1497 N N . ILE A 1 196 ? -14.242 -5.312 -5.742 1 96.19 196 ILE A N 1
ATOM 1498 C CA . ILE A 1 196 ? -13.375 -4.855 -4.66 1 96.19 196 ILE A CA 1
ATOM 1499 C C . ILE A 1 196 ? -13.867 -5.414 -3.328 1 96.19 196 ILE A C 1
ATOM 1501 O O . ILE A 1 196 ? -15.055 -5.301 -3.004 1 96.19 196 ILE A O 1
ATOM 1505 N N . LEU A 1 197 ? -13.016 -6.07 -2.588 1 94.88 197 LEU A N 1
ATOM 1506 C CA . LEU A 1 197 ? -13.367 -6.699 -1.32 1 94.88 197 LEU A CA 1
ATOM 1507 C C . LEU A 1 197 ? -13.617 -5.652 -0.243 1 94.88 197 LEU A C 1
ATOM 1509 O O . LEU A 1 197 ? -12.82 -4.723 -0.076 1 94.88 197 LEU A O 1
ATOM 1513 N N . GLY A 1 198 ? -14.711 -5.852 0.457 1 95.25 198 GLY A N 1
ATOM 1514 C CA . GLY A 1 198 ? -15.062 -4.918 1.515 1 95.25 198 GLY A CA 1
ATOM 1515 C C . GLY A 1 198 ? -14.398 -5.242 2.842 1 95.25 198 GLY A C 1
ATOM 1516 O O . GLY A 1 198 ? -13.906 -6.355 3.039 1 95.25 198 GLY A O 1
ATOM 1517 N N . PRO A 1 199 ? -14.406 -4.258 3.775 1 95.44 199 PRO A N 1
ATOM 1518 C CA . PRO A 1 199 ? -13.742 -4.438 5.066 1 95.44 199 PRO A CA 1
ATOM 1519 C C . PRO A 1 199 ? -14.297 -5.621 5.859 1 95.44 199 PRO A C 1
ATOM 1521 O O . PRO A 1 199 ? -13.547 -6.324 6.535 1 95.44 199 PRO A O 1
ATOM 1524 N N . LYS A 1 200 ? -15.555 -5.84 5.836 1 94.19 200 LYS A N 1
ATOM 1525 C CA . LYS A 1 200 ? -16.141 -6.957 6.574 1 94.19 200 LYS A CA 1
ATOM 1526 C C . LYS A 1 200 ? -15.727 -8.297 5.961 1 94.19 200 LYS A C 1
ATOM 1528 O O . LYS A 1 200 ? -15.414 -9.242 6.68 1 94.19 200 LYS A O 1
ATOM 1533 N N . PHE A 1 201 ? -15.805 -8.359 4.652 1 92.62 201 PHE A N 1
ATOM 1534 C CA . PHE A 1 201 ? -15.344 -9.555 3.971 1 92.62 201 PHE A CA 1
ATOM 1535 C C . PHE A 1 201 ? -13.875 -9.828 4.293 1 92.62 201 PHE A C 1
ATOM 1537 O O . PHE A 1 201 ? -13.508 -10.953 4.645 1 92.62 201 PHE A O 1
ATOM 1544 N N . LEU A 1 202 ? -13.016 -8.805 4.207 1 93.75 202 LEU A N 1
ATOM 1545 C CA . LEU A 1 202 ? -11.594 -8.93 4.5 1 93.75 202 LEU A CA 1
ATOM 1546 C C . LEU A 1 202 ? -11.375 -9.438 5.922 1 93.75 202 LEU A C 1
ATOM 1548 O O . LEU A 1 202 ? -10.586 -10.359 6.141 1 93.75 202 LEU A O 1
ATOM 1552 N N . ALA A 1 203 ? -12.07 -8.891 6.832 1 92.88 203 ALA A N 1
ATOM 1553 C CA . ALA A 1 203 ? -11.938 -9.258 8.242 1 92.88 203 ALA A CA 1
ATOM 1554 C C . ALA A 1 203 ? -12.297 -10.719 8.469 1 92.88 203 ALA A C 1
ATOM 1556 O O . ALA A 1 203 ? -11.633 -11.422 9.227 1 92.88 203 ALA A O 1
ATOM 1557 N N . SER A 1 204 ? -13.289 -11.18 7.75 1 88.06 204 SER A N 1
ATOM 1558 C CA . SER A 1 204 ? -13.844 -12.508 7.996 1 88.06 204 SER A CA 1
ATOM 1559 C C . SER A 1 204 ? -13.062 -13.578 7.246 1 88.06 204 SER A C 1
ATOM 1561 O O . SER A 1 204 ? -12.852 -14.672 7.762 1 88.06 204 SER A O 1
ATOM 1563 N N . LYS A 1 205 ? -12.57 -13.164 6.059 1 84.69 205 LYS A N 1
ATOM 1564 C CA . LYS A 1 205 ? -12.078 -14.227 5.18 1 84.69 205 LYS A CA 1
ATOM 1565 C C . LYS A 1 205 ? -10.562 -14.195 5.078 1 84.69 205 LYS A C 1
ATOM 1567 O O . LYS A 1 205 ? -9.922 -15.234 4.891 1 84.69 205 LYS A O 1
ATOM 1572 N N . TYR A 1 206 ? -10.008 -13.031 5.246 1 87.31 206 TYR A N 1
ATOM 1573 C CA . TYR A 1 206 ? -8.578 -12.93 4.977 1 87.31 206 TYR A CA 1
ATOM 1574 C C . TYR A 1 206 ? -7.801 -12.609 6.246 1 87.31 206 TYR A C 1
ATOM 1576 O O . TYR A 1 206 ? -6.672 -13.07 6.426 1 87.31 206 TYR A O 1
ATOM 1584 N N . TYR A 1 207 ? -8.43 -11.844 7.082 1 90.44 207 TYR A N 1
ATOM 1585 C CA . TYR A 1 207 ? -7.621 -11.289 8.164 1 90.44 207 TYR A CA 1
ATOM 1586 C C . TYR A 1 207 ? -8.203 -11.648 9.523 1 90.44 207 TYR A C 1
ATOM 1588 O O . TYR A 1 207 ? -7.953 -10.969 10.516 1 90.44 207 TYR A O 1
ATOM 1596 N N . ARG A 1 208 ? -9 -12.633 9.586 1 83.5 208 ARG A N 1
ATOM 1597 C CA . ARG A 1 208 ? -9.68 -13.07 10.805 1 83.5 208 ARG A CA 1
ATOM 1598 C C . ARG A 1 208 ? -8.68 -13.328 11.93 1 83.5 208 ARG A C 1
ATOM 1600 O O . ARG A 1 208 ? -8.938 -12.984 13.086 1 83.5 208 ARG A O 1
ATOM 1607 N N . PHE A 1 209 ? -7.531 -13.859 11.609 1 82.31 209 PHE A N 1
ATOM 1608 C CA . PHE A 1 209 ? -6.57 -14.25 12.633 1 82.31 209 PHE A CA 1
ATOM 1609 C C . PHE A 1 209 ? -5.355 -13.328 12.609 1 82.31 209 PHE A C 1
ATOM 1611 O O . PHE A 1 209 ? -4.316 -13.656 13.188 1 82.31 209 PHE A O 1
ATOM 1618 N N . SER A 1 210 ? -5.484 -12.242 11.977 1 87.31 210 SER A N 1
ATOM 1619 C CA . SER A 1 210 ? -4.383 -11.289 11.883 1 87.31 210 SER A CA 1
ATOM 1620 C C . SER A 1 210 ? -4.539 -10.164 12.891 1 87.31 210 SER A C 1
ATOM 1622 O O . SER A 1 210 ? -5.652 -9.844 13.312 1 87.31 210 SER A O 1
ATOM 1624 N N . PRO A 1 211 ? -3.383 -9.617 13.312 1 89.06 211 PRO A N 1
ATOM 1625 C CA . PRO A 1 211 ? -3.498 -8.398 14.109 1 89.06 211 PRO A CA 1
ATOM 1626 C C . PRO A 1 211 ? -4.348 -7.328 13.422 1 89.06 211 PRO A C 1
ATOM 1628 O O . PRO A 1 211 ? -4.332 -7.215 12.195 1 89.06 211 PRO A O 1
ATOM 1631 N N . PRO A 1 212 ? -5.043 -6.582 14.211 1 92.38 212 PRO A N 1
ATOM 1632 C CA . PRO A 1 212 ? -5.965 -5.59 13.648 1 92.38 212 PRO A CA 1
ATOM 1633 C C . PRO A 1 212 ? -5.277 -4.625 12.688 1 92.38 212 PRO A C 1
ATOM 1635 O O . PRO A 1 212 ? -5.898 -4.152 11.727 1 92.38 212 PRO A O 1
ATOM 1638 N N . GLU A 1 213 ? -4.023 -4.352 12.891 1 94.44 213 GLU A N 1
ATOM 1639 C CA . GLU A 1 213 ? -3.324 -3.402 12.031 1 94.44 213 GLU A CA 1
ATOM 1640 C C . GLU A 1 213 ? -3.188 -3.943 10.609 1 94.44 213 GLU A C 1
ATOM 1642 O O . GLU A 1 213 ? -3.135 -3.172 9.648 1 94.44 213 GLU A O 1
ATOM 1647 N N . ASN A 1 214 ? -3.182 -5.258 10.508 1 95.19 214 ASN A N 1
ATOM 1648 C CA . ASN A 1 214 ? -3.107 -5.836 9.172 1 95.19 214 ASN A CA 1
ATOM 1649 C C . ASN A 1 214 ? -4.391 -5.598 8.391 1 95.19 214 ASN A C 1
ATOM 1651 O O . ASN A 1 214 ? -4.352 -5.359 7.18 1 95.19 214 ASN A O 1
ATOM 1655 N N . LEU A 1 215 ? -5.484 -5.703 9.109 1 95.94 215 LEU A N 1
ATOM 1656 C CA . LEU A 1 215 ? -6.758 -5.395 8.469 1 95.94 215 LEU A CA 1
ATOM 1657 C C . LEU A 1 215 ? -6.824 -3.928 8.062 1 95.94 215 LEU A C 1
ATOM 1659 O O . LEU A 1 215 ? -7.273 -3.604 6.961 1 95.94 215 LEU A O 1
ATOM 1663 N N . VAL A 1 216 ? -6.348 -3.068 8.906 1 97.19 216 VAL A N 1
ATOM 1664 C CA . VAL A 1 216 ? -6.324 -1.643 8.594 1 97.19 216 VAL A CA 1
ATOM 1665 C C . VAL A 1 216 ? -5.465 -1.396 7.355 1 97.19 216 VAL A C 1
ATOM 1667 O O . VAL A 1 216 ? -5.883 -0.688 6.434 1 97.19 216 VAL A O 1
ATOM 1670 N N . LEU A 1 217 ? -4.316 -2.031 7.328 1 97.88 217 LEU A N 1
ATOM 1671 C CA . LEU A 1 217 ? -3.428 -1.896 6.18 1 97.88 217 LEU A CA 1
ATOM 1672 C C . LEU A 1 217 ? -4.125 -2.334 4.898 1 97.88 217 LEU A C 1
ATOM 1674 O O . LEU A 1 217 ? -4.09 -1.62 3.893 1 97.88 217 LEU A O 1
ATOM 1678 N N . ALA A 1 218 ? -4.754 -3.443 4.992 1 97.88 218 ALA A N 1
ATOM 1679 C CA . ALA A 1 218 ? -5.441 -3.973 3.818 1 97.88 218 ALA A CA 1
ATOM 1680 C C . ALA A 1 218 ? -6.539 -3.02 3.35 1 97.88 218 ALA A C 1
ATOM 1682 O O . ALA A 1 218 ? -6.668 -2.752 2.152 1 97.88 218 ALA A O 1
ATOM 1683 N N . THR A 1 219 ? -7.305 -2.482 4.254 1 97.44 219 THR A N 1
ATOM 1684 C CA . THR A 1 219 ? -8.43 -1.619 3.893 1 97.44 219 THR A CA 1
ATOM 1685 C C . THR A 1 219 ? -7.93 -0.332 3.24 1 97.44 219 THR A C 1
ATOM 1687 O O . THR A 1 219 ? -8.641 0.284 2.447 1 97.44 219 THR A O 1
ATOM 1690 N N . LEU A 1 220 ? -6.68 0.01 3.488 1 97.88 220 LEU A N 1
ATOM 1691 C CA . LEU A 1 220 ? -6.109 1.229 2.92 1 97.88 220 LEU A CA 1
ATOM 1692 C C . LEU A 1 220 ? -5.527 0.963 1.535 1 97.88 220 LEU A C 1
ATOM 1694 O O . LEU A 1 220 ? -5.285 1.898 0.77 1 97.88 220 LEU A O 1
ATOM 1698 N N . LEU A 1 221 ? -5.367 -0.405 1.221 1 98.62 221 LEU A N 1
ATOM 1699 C CA . LEU A 1 221 ? -4.496 -0.64 0.075 1 98.62 221 LEU A CA 1
ATOM 1700 C C . LEU A 1 221 ? -5.188 -1.514 -0.965 1 98.62 221 LEU A C 1
ATOM 1702 O O . LEU A 1 221 ? -4.715 -1.627 -2.1 1 98.62 221 LEU A O 1
ATOM 1706 N N . VAL A 1 222 ? -6.324 -2.107 -0.653 1 98.25 222 VAL A N 1
ATOM 1707 C CA . VAL A 1 222 ? -6.992 -2.975 -1.62 1 98.25 222 VAL A CA 1
ATOM 1708 C C . VAL A 1 222 ? -7.469 -2.15 -2.812 1 98.25 222 VAL A C 1
ATOM 1710 O O . VAL A 1 222 ? -7.895 -1.004 -2.652 1 98.25 222 VAL A O 1
ATOM 1713 N N . ARG A 1 223 ? -7.359 -2.748 -3.951 1 98.12 223 ARG A N 1
ATOM 1714 C CA . ARG A 1 223 ? -7.832 -2.207 -5.223 1 98.12 223 ARG A CA 1
ATOM 1715 C C . ARG A 1 223 ? -8.711 -3.215 -5.953 1 98.12 223 ARG A C 1
ATOM 1717 O O . ARG A 1 223 ? -8.656 -4.414 -5.668 1 98.12 223 ARG A O 1
ATOM 1724 N N . PRO A 1 224 ? -9.523 -2.742 -6.879 1 96.62 224 PRO A N 1
ATOM 1725 C CA . PRO A 1 224 ? -10.383 -3.678 -7.609 1 96.62 224 PRO A CA 1
ATOM 1726 C C . PRO A 1 224 ? -9.594 -4.746 -8.359 1 96.62 224 PRO A C 1
ATOM 1728 O O . PRO A 1 224 ? -8.523 -4.457 -8.906 1 96.62 224 PRO A O 1
ATOM 1731 N N . SER A 1 225 ? -10.133 -5.902 -8.32 1 95.5 225 SER A N 1
ATOM 1732 C CA . SER A 1 225 ? -9.609 -7.027 -9.086 1 95.5 225 SER A CA 1
ATOM 1733 C C . SER A 1 225 ? -10.555 -7.43 -10.203 1 95.5 225 SER A C 1
ATOM 1735 O O . SER A 1 225 ? -11.773 -7.32 -10.062 1 95.5 225 SER A O 1
ATOM 1737 N N . PRO A 1 226 ? -10 -7.922 -11.305 1 91.75 226 PRO A N 1
ATOM 1738 C CA . PRO A 1 226 ? -10.859 -8.289 -12.438 1 91.75 226 PRO A CA 1
ATOM 1739 C C . PRO A 1 226 ? -11.648 -9.578 -12.188 1 91.75 226 PRO A C 1
ATOM 1741 O O . PRO A 1 226 ? -11.172 -10.469 -11.477 1 91.75 226 PRO A O 1
ATOM 1744 N N . LEU A 1 227 ? -12.945 -9.617 -12.648 1 84.19 227 LEU A N 1
ATOM 1745 C CA . LEU A 1 227 ? -13.789 -10.797 -12.68 1 84.19 227 LEU A CA 1
ATOM 1746 C C . LEU A 1 227 ? -13.914 -11.344 -14.094 1 84.19 227 LEU A C 1
ATOM 1748 O O . LEU A 1 227 ? -14.672 -12.289 -14.344 1 84.19 227 LEU A O 1
ATOM 1752 N N . PHE A 1 228 ? -13.133 -11.328 -14.961 1 63.38 228 PHE A N 1
ATOM 1753 C CA . PHE A 1 228 ? -13.352 -11.539 -16.391 1 63.38 228 PHE A CA 1
ATOM 1754 C C . PHE A 1 228 ? -14.305 -12.703 -16.625 1 63.38 228 PHE A C 1
ATOM 1756 O O . PHE A 1 228 ? -14.078 -13.812 -16.125 1 63.38 228 PHE A O 1
ATOM 1763 N N . SER A 1 229 ? -15.57 -12.352 -16.656 1 55.59 229 SER A N 1
ATOM 1764 C CA . SER A 1 229 ? -16.766 -13.188 -16.812 1 55.59 229 SER A CA 1
ATOM 1765 C C . SER A 1 229 ? -16.641 -14.07 -18.062 1 55.59 229 SER A C 1
ATOM 1767 O O . SER A 1 229 ? -17.328 -15.094 -18.156 1 55.59 229 SER A O 1
ATOM 1769 N N . ASP A 1 230 ? -16 -13.508 -19.125 1 53 230 ASP A N 1
ATOM 1770 C CA . ASP A 1 230 ? -16.109 -14.359 -20.297 1 53 230 ASP A CA 1
ATOM 1771 C C . ASP A 1 230 ? -15.047 -15.453 -20.281 1 53 230 ASP A C 1
ATOM 1773 O O . ASP A 1 230 ? -13.875 -15.188 -20.578 1 53 230 ASP A O 1
ATOM 1777 N N . PRO A 1 231 ? -15.414 -16.422 -19.609 1 49.97 231 PRO A N 1
ATOM 1778 C CA . PRO A 1 231 ? -14.5 -17.578 -19.609 1 49.97 231 PRO A CA 1
ATOM 1779 C C . PRO A 1 231 ? -13.945 -17.875 -21 1 49.97 231 PRO A C 1
ATOM 1781 O O . PRO A 1 231 ? -12.836 -18.406 -21.125 1 49.97 231 PRO A O 1
ATOM 1784 N N . GLU A 1 232 ? -14.75 -17.625 -22 1 51 232 GLU A N 1
ATOM 1785 C CA . GLU A 1 232 ? -14.281 -17.953 -23.344 1 51 232 GLU A CA 1
ATOM 1786 C C . GLU A 1 232 ? -13.055 -17.125 -23.703 1 51 232 GLU A C 1
ATOM 1788 O O . GLU A 1 232 ? -12.164 -17.594 -24.406 1 51 232 GLU A O 1
ATOM 1793 N N . ALA A 1 233 ? -13.07 -16.016 -23.25 1 50.12 233 ALA A N 1
ATOM 1794 C CA . ALA A 1 233 ? -11.953 -15.141 -23.609 1 50.12 233 ALA A CA 1
ATOM 1795 C C . ALA A 1 233 ? -10.68 -15.57 -22.891 1 50.12 233 ALA A C 1
ATOM 1797 O O . ALA A 1 233 ? -9.594 -15.555 -23.484 1 50.12 233 ALA A O 1
ATOM 1798 N N . ALA A 1 234 ? -10.734 -15.812 -21.594 1 50.66 234 ALA A N 1
ATOM 1799 C CA . ALA A 1 234 ? -9.539 -16.281 -20.891 1 50.66 234 ALA A CA 1
ATOM 1800 C C . ALA A 1 234 ? -9.094 -17.641 -21.422 1 50.66 234 ALA A C 1
ATOM 1802 O O . ALA A 1 234 ? -7.891 -17.906 -21.516 1 50.66 234 ALA A O 1
ATOM 1803 N N . HIS A 1 235 ? -10.141 -18.547 -21.766 1 51.28 235 HIS A N 1
ATOM 1804 C CA . HIS A 1 235 ? -9.977 -19.969 -22.047 1 51.28 235 HIS A CA 1
ATOM 1805 C C . HIS A 1 235 ? -9.219 -20.188 -23.344 1 51.28 235 HIS A C 1
ATOM 1807 O O . HIS A 1 235 ? -8.398 -21.109 -23.438 1 51.28 235 HIS A O 1
ATOM 1813 N N . ASN A 1 236 ? -9.695 -19.281 -24.219 1 54 236 ASN A N 1
ATOM 1814 C CA . ASN A 1 236 ? -9.117 -19.672 -25.5 1 54 236 ASN A CA 1
ATOM 1815 C C . ASN A 1 236 ? -7.625 -19.375 -25.562 1 54 236 ASN A C 1
ATOM 1817 O O . ASN A 1 236 ? -6.941 -19.797 -26.484 1 54 236 ASN A O 1
ATOM 1821 N N . GLU A 1 237 ? -7.152 -18.938 -24.312 1 60.16 237 GLU A N 1
ATOM 1822 C CA . GLU A 1 237 ? -5.832 -18.391 -24.625 1 60.16 237 GLU A CA 1
ATOM 1823 C C . GLU A 1 237 ? -4.727 -19.234 -24 1 60.16 237 GLU A C 1
ATOM 1825 O O . GLU A 1 237 ? -3.602 -19.266 -24.5 1 60.16 237 GLU A O 1
ATOM 1830 N N . ILE A 1 238 ? -5.027 -20.125 -22.938 1 73.5 238 ILE A N 1
ATOM 1831 C CA . ILE A 1 238 ? -3.826 -20.797 -22.469 1 73.5 238 ILE A CA 1
ATOM 1832 C C . ILE A 1 238 ? -4.113 -22.281 -22.234 1 73.5 238 ILE A C 1
ATOM 1834 O O . ILE A 1 238 ? -5.02 -22.641 -21.484 1 73.5 238 ILE A O 1
ATOM 1838 N N . ILE A 1 239 ? -3.543 -23.172 -23.031 1 84.5 239 ILE A N 1
ATOM 1839 C CA . ILE A 1 239 ? -3.545 -24.625 -22.859 1 84.5 239 ILE A CA 1
ATOM 1840 C C . ILE A 1 239 ? -2.305 -25.047 -22.094 1 84.5 239 ILE A C 1
ATOM 1842 O O . ILE A 1 239 ? -1.178 -24.734 -22.469 1 84.5 239 ILE A O 1
ATOM 1846 N N . PHE A 1 240 ? -2.6 -25.75 -20.969 1 94.12 240 PHE A N 1
ATOM 1847 C CA . PHE A 1 240 ? -1.499 -26.25 -20.156 1 94.12 240 PHE A CA 1
ATOM 1848 C C . PHE A 1 240 ? -1.08 -27.641 -20.609 1 94.12 240 PHE A C 1
ATOM 1850 O O . PHE A 1 240 ? -1.93 -28.5 -20.891 1 94.12 240 PHE A O 1
ATOM 1857 N N . THR A 1 241 ? 0.222 -27.859 -20.75 1 96.12 241 THR A N 1
ATOM 1858 C CA . THR A 1 241 ? 0.725 -29.156 -21.219 1 96.12 241 THR A CA 1
ATOM 1859 C C . THR A 1 241 ? 1.534 -29.844 -20.125 1 96.12 241 THR A C 1
ATOM 1861 O O . THR A 1 241 ? 2.07 -29.203 -19.234 1 96.12 241 THR A O 1
ATOM 1864 N N . LYS A 1 242 ? 1.612 -31.188 -20.203 1 96.06 242 LYS A N 1
ATOM 1865 C CA . LYS A 1 242 ? 2.418 -31.969 -19.266 1 96.06 242 LYS A CA 1
ATOM 1866 C C . LYS A 1 242 ? 3.906 -31.688 -19.453 1 96.06 242 LYS A C 1
ATOM 1868 O O . LYS A 1 242 ? 4.672 -31.703 -18.5 1 96.06 242 LYS A O 1
ATOM 1873 N N . GLU A 1 243 ? 4.375 -31.422 -20.688 1 96.69 243 GLU A N 1
ATOM 1874 C CA . GLU A 1 243 ? 5.785 -31.25 -21.031 1 96.69 243 GLU A CA 1
ATOM 1875 C C . GLU A 1 243 ? 6.328 -29.938 -20.484 1 96.69 243 GLU A C 1
ATOM 1877 O O . GLU A 1 243 ? 7.516 -29.828 -20.172 1 96.69 243 GLU A O 1
ATOM 1882 N N . ARG A 1 244 ? 5.43 -29 -20.359 1 97.5 244 ARG A N 1
ATOM 1883 C CA . ARG A 1 244 ? 5.887 -27.688 -19.922 1 97.5 244 ARG A CA 1
ATOM 1884 C C . ARG A 1 244 ? 5.406 -27.375 -18.516 1 97.5 244 ARG A C 1
ATOM 1886 O O . ARG A 1 244 ? 6.137 -27.578 -17.547 1 97.5 244 ARG A O 1
ATOM 1893 N N . TYR A 1 245 ? 4.113 -27.047 -18.359 1 97.25 245 TYR A N 1
ATOM 1894 C CA . TYR A 1 245 ? 3.543 -26.844 -17.047 1 97.25 245 TYR A CA 1
ATOM 1895 C C . TYR A 1 245 ? 3.887 -27.984 -16.109 1 97.25 245 TYR A C 1
ATOM 1897 O O . TYR A 1 245 ? 4.328 -27.766 -14.969 1 97.25 245 TYR A O 1
ATOM 1905 N N . GLY A 1 246 ? 3.697 -29.172 -16.609 1 96.44 246 GLY A N 1
ATOM 1906 C CA . GLY A 1 246 ? 3.822 -30.375 -15.797 1 96.44 246 GLY A CA 1
ATOM 1907 C C . GLY A 1 246 ? 5.25 -30.656 -15.383 1 96.44 246 GLY A C 1
ATOM 1908 O O . GLY A 1 246 ? 5.488 -31.469 -14.477 1 96.44 246 GLY A O 1
ATOM 1909 N N . SER A 1 247 ? 6.246 -30.047 -16.031 1 97.06 247 SER A N 1
ATOM 1910 C CA . SER A 1 247 ? 7.648 -30.297 -15.719 1 97.06 247 SER A CA 1
ATOM 1911 C C . SER A 1 247 ? 8.078 -29.531 -14.477 1 97.06 247 SER A C 1
ATOM 1913 O O . SER A 1 247 ? 9.141 -29.812 -13.906 1 97.06 247 SER A O 1
ATOM 1915 N N . VAL A 1 248 ? 7.309 -28.562 -14.055 1 97.44 248 VAL A N 1
ATOM 1916 C CA . VAL A 1 248 ? 7.656 -27.734 -12.898 1 97.44 248 VAL A CA 1
ATOM 1917 C C . VAL A 1 248 ? 7.168 -28.406 -11.617 1 97.44 248 VAL A C 1
ATOM 1919 O O . VAL A 1 248 ? 6.02 -28.859 -11.547 1 97.44 248 VAL A O 1
ATOM 1922 N N . TYR A 1 249 ? 8.047 -28.5 -10.633 1 95.88 249 TYR A N 1
ATOM 1923 C CA . TYR A 1 249 ? 7.688 -29.031 -9.32 1 95.88 249 TYR A CA 1
ATOM 1924 C C . TYR A 1 249 ? 6.621 -28.156 -8.664 1 95.88 249 TYR A C 1
ATOM 1926 O O . TYR A 1 249 ? 6.766 -26.938 -8.594 1 95.88 249 TYR A O 1
ATOM 1934 N N . ARG A 1 250 ? 5.551 -28.781 -8.172 1 96.44 250 ARG A N 1
ATOM 1935 C CA . ARG A 1 250 ? 4.43 -28.016 -7.629 1 96.44 250 ARG A CA 1
ATOM 1936 C C . ARG A 1 250 ? 4.215 -28.344 -6.152 1 96.44 250 ARG A C 1
ATOM 1938 O O . ARG A 1 250 ? 4.195 -29.5 -5.758 1 96.44 250 ARG A O 1
ATOM 1945 N N . VAL A 1 251 ? 4.059 -27.297 -5.367 1 93.44 251 VAL A N 1
ATOM 1946 C CA . VAL A 1 251 ? 3.734 -27.406 -3.949 1 93.44 251 VAL A CA 1
ATOM 1947 C C . VAL A 1 251 ? 2.424 -26.672 -3.666 1 93.44 251 VAL A C 1
ATOM 1949 O O . VAL A 1 251 ? 2.199 -25.562 -4.172 1 93.44 251 VAL A O 1
ATOM 1952 N N . TYR A 1 252 ? 1.535 -27.297 -2.939 1 92.75 252 TYR A N 1
ATOM 1953 C CA . TYR A 1 252 ? 0.315 -26.641 -2.48 1 92.75 252 TYR A CA 1
ATOM 1954 C C . TYR A 1 252 ? 0.33 -26.469 -0.967 1 92.75 252 TYR A C 1
ATOM 1956 O O . TYR A 1 252 ? 0.542 -27.422 -0.222 1 92.75 252 TYR A O 1
ATOM 1964 N N . ILE A 1 253 ? 0.202 -25.219 -0.591 1 89.19 253 ILE A N 1
ATOM 1965 C CA . ILE A 1 253 ? 0.1 -24.906 0.829 1 89.19 253 ILE A CA 1
ATOM 1966 C C . ILE A 1 253 ? -1.36 -24.656 1.199 1 89.19 253 ILE A C 1
ATOM 1968 O O . ILE A 1 253 ? -1.975 -23.688 0.726 1 89.19 253 ILE A O 1
ATOM 1972 N N . VAL A 1 254 ? -1.876 -25.5 2.021 1 86.75 254 VAL A N 1
ATOM 1973 C CA . VAL A 1 254 ? -3.252 -25.359 2.486 1 86.75 254 VAL A CA 1
ATOM 1974 C C . VAL A 1 254 ? -3.309 -24.344 3.627 1 86.75 254 VAL A C 1
ATOM 1976 O O . VAL A 1 254 ? -2.539 -24.438 4.586 1 86.75 254 VAL A O 1
ATOM 1979 N N . CYS A 1 255 ? -3.986 -23.312 3.424 1 77.25 255 CYS A N 1
ATOM 1980 C CA . CYS A 1 255 ? -4.156 -22.312 4.465 1 77.25 255 CYS A CA 1
ATOM 1981 C C . CYS A 1 255 ? -5.488 -22.484 5.188 1 77.25 255 CYS A C 1
ATOM 1983 O O . CYS A 1 255 ? -6.441 -23.031 4.613 1 77.25 255 CYS A O 1
ATOM 1985 N N . ASP A 1 256 ? -5.535 -22.109 6.781 1 64.06 256 ASP A N 1
ATOM 1986 C CA . ASP A 1 256 ? -6.469 -22.281 7.891 1 64.06 256 ASP A CA 1
ATOM 1987 C C . ASP A 1 256 ? -7.77 -22.922 7.426 1 64.06 256 ASP A C 1
ATOM 1989 O O . ASP A 1 256 ? -8.508 -23.5 8.227 1 64.06 256 ASP A O 1
ATOM 1993 N N . GLN A 1 257 ? -8.5 -22.484 6.395 1 54.66 257 GLN A N 1
ATOM 1994 C CA . GLN A 1 257 ? -9.898 -22.891 6.445 1 54.66 257 GLN A CA 1
ATOM 1995 C C . GLN A 1 257 ? -10.039 -24.406 6.293 1 54.66 257 GLN A C 1
ATOM 1997 O O . GLN A 1 257 ? -9.75 -24.953 5.227 1 54.66 257 GLN A O 1
ATOM 2002 N N . GLU A 1 258 ? -9.922 -25.062 7.543 1 48.56 258 GLU A N 1
ATOM 2003 C CA . GLU A 1 258 ? -10.359 -26.469 7.582 1 48.56 258 GLU A CA 1
ATOM 2004 C C . GLU A 1 258 ? -11.586 -26.688 6.703 1 48.56 258 GLU A C 1
ATOM 2006 O O . GLU A 1 258 ? -12.602 -26 6.859 1 48.56 258 GLU A O 1
ATOM 2011 N N . ASN A 1 259 ? -11.383 -27.328 5.703 1 57.16 259 ASN A N 1
ATOM 2012 C CA . ASN A 1 259 ? -12.484 -27.812 4.875 1 57.16 259 ASN A CA 1
ATOM 2013 C C . ASN A 1 259 ? -12.828 -26.812 3.771 1 57.16 259 ASN A C 1
ATOM 2015 O O . ASN A 1 259 ? -14.008 -26.656 3.43 1 57.16 259 ASN A O 1
ATOM 2019 N N . ASP A 1 260 ? -11.703 -26.047 3.475 1 76.62 260 ASP A N 1
ATOM 2020 C CA . ASP A 1 260 ? -12.008 -25.203 2.318 1 76.62 260 ASP A CA 1
ATOM 2021 C C . ASP A 1 260 ? -12.211 -26.047 1.064 1 76.62 260 ASP A C 1
ATOM 2023 O O . ASP A 1 260 ? -11.266 -26.672 0.572 1 76.62 260 ASP A O 1
ATOM 2027 N N . VAL A 1 261 ? -13.391 -26.094 0.62 1 79.31 261 VAL A N 1
ATOM 2028 C CA . VAL A 1 261 ? -13.812 -26.953 -0.484 1 79.31 261 VAL A CA 1
ATOM 2029 C C . VAL A 1 261 ? -13.031 -26.594 -1.745 1 79.31 261 VAL A C 1
ATOM 2031 O O . VAL A 1 261 ? -12.734 -27.469 -2.566 1 79.31 261 VAL A O 1
ATOM 2034 N N . VAL A 1 262 ? -12.617 -25.391 -1.829 1 84.06 262 VAL A N 1
ATOM 2035 C CA . VAL A 1 262 ? -11.914 -24.953 -3.031 1 84.06 262 VAL A CA 1
ATOM 2036 C C . VAL A 1 262 ? -10.492 -25.516 -3.039 1 84.06 262 VAL A C 1
ATOM 2038 O O . VAL A 1 262 ? -10.023 -26.016 -4.066 1 84.06 262 VAL A O 1
ATOM 2041 N N . GLN A 1 263 ? -9.875 -25.453 -1.895 1 88.75 263 GLN A N 1
ATOM 2042 C CA . GLN A 1 263 ? -8.523 -25.984 -1.812 1 88.75 263 GLN A CA 1
ATOM 2043 C C . GLN A 1 263 ? -8.508 -27.5 -2.055 1 88.75 263 GLN A C 1
ATOM 2045 O O . GLN A 1 263 ? -7.629 -28.016 -2.748 1 88.75 263 GLN A O 1
ATOM 2050 N N . LYS A 1 264 ? -9.516 -28.172 -1.496 1 88.38 264 LYS A N 1
ATOM 2051 C CA . LYS A 1 264 ? -9.641 -29.609 -1.732 1 88.38 264 LYS A CA 1
ATOM 2052 C C . LYS A 1 264 ? -9.875 -29.891 -3.213 1 88.38 264 LYS A C 1
ATOM 2054 O O . LYS A 1 264 ? -9.289 -30.828 -3.762 1 88.38 264 LYS A O 1
ATOM 2059 N N . LEU A 1 265 ? -10.727 -29.109 -3.818 1 90.5 265 LEU A N 1
ATOM 2060 C CA . LEU A 1 265 ? -11.023 -29.25 -5.238 1 90.5 265 LEU A CA 1
ATOM 2061 C C . LEU A 1 265 ? -9.758 -29.141 -6.078 1 90.5 265 LEU A C 1
ATOM 2063 O O . LEU A 1 265 ? -9.547 -29.938 -7 1 90.5 265 LEU A O 1
ATOM 2067 N N . MET A 1 266 ? -8.891 -28.188 -5.75 1 92.12 266 MET A N 1
ATOM 2068 C CA . MET A 1 266 ? -7.645 -28 -6.488 1 92.12 266 MET A CA 1
ATOM 2069 C C . MET A 1 266 ? -6.734 -29.219 -6.348 1 92.12 266 MET A C 1
ATOM 2071 O O . MET A 1 266 ? -6.246 -29.75 -7.348 1 92.12 266 MET A O 1
ATOM 2075 N N . ILE A 1 267 ? -6.562 -29.672 -5.148 1 92 267 ILE A N 1
ATOM 2076 C CA . ILE A 1 267 ? -5.605 -30.734 -4.844 1 92 267 ILE A CA 1
ATOM 2077 C C . ILE A 1 267 ? -6.09 -32.062 -5.441 1 92 267 ILE A C 1
ATOM 2079 O O . ILE A 1 267 ? -5.297 -32.812 -5.984 1 92 267 ILE A O 1
ATOM 2083 N N . GLU A 1 268 ? -7.383 -32.281 -5.402 1 92.5 268 GLU A N 1
ATOM 2084 C CA . GLU A 1 268 ? -7.945 -33.531 -5.871 1 92.5 268 GLU A CA 1
ATOM 2085 C C . GLU A 1 268 ? -7.91 -33.625 -7.395 1 92.5 268 GLU A C 1
ATOM 2087 O O . GLU A 1 268 ? -7.664 -34.688 -7.953 1 92.5 268 GLU A O 1
ATOM 2092 N N . ASN A 1 269 ? -8.125 -32.531 -8.062 1 94.44 269 ASN A N 1
ATOM 2093 C CA . ASN A 1 269 ? -8.258 -32.562 -9.516 1 94.44 269 ASN A CA 1
ATOM 2094 C C . ASN A 1 269 ? -6.926 -32.281 -10.203 1 94.44 269 ASN A C 1
ATOM 2096 O O . ASN A 1 269 ? -6.75 -32.594 -11.383 1 94.44 269 ASN A O 1
ATOM 2100 N N . ASN A 1 270 ? -6 -31.656 -9.57 1 95.38 270 ASN A N 1
ATOM 2101 C CA . ASN A 1 270 ? -4.637 -31.406 -10.023 1 95.38 270 ASN A CA 1
ATOM 2102 C C . ASN A 1 270 ? -3.621 -31.609 -8.906 1 95.38 270 ASN A C 1
ATOM 2104 O O . ASN A 1 270 ? -3.018 -30.656 -8.422 1 95.38 270 ASN A O 1
ATOM 2108 N N . PRO A 1 271 ? -3.471 -32.906 -8.555 1 95.19 271 PRO A N 1
ATOM 2109 C CA . PRO A 1 271 ? -2.613 -33.188 -7.406 1 95.19 271 PRO A CA 1
ATOM 2110 C C . PRO A 1 271 ? -1.213 -32.594 -7.547 1 95.19 271 PRO A C 1
ATOM 2112 O O . PRO A 1 271 ? -0.545 -32.812 -8.562 1 95.19 271 PRO A O 1
ATOM 2115 N N . PRO A 1 272 ? -0.781 -31.828 -6.516 1 95 272 PRO A N 1
ATOM 2116 C CA . PRO A 1 272 ? 0.589 -31.312 -6.535 1 95 272 PRO A CA 1
ATOM 2117 C C . PRO A 1 272 ? 1.628 -32.375 -6.203 1 95 272 PRO A C 1
ATOM 2119 O O . PRO A 1 272 ? 1.271 -33.5 -5.848 1 95 272 PRO A O 1
ATOM 2122 N N . ASP A 1 273 ? 2.871 -32.062 -6.422 1 92.12 273 ASP A N 1
ATOM 2123 C CA . ASP A 1 273 ? 3.951 -32.969 -6.039 1 92.12 273 ASP A CA 1
ATOM 2124 C C . ASP A 1 273 ? 4.086 -33.031 -4.52 1 92.12 273 ASP A C 1
ATOM 2126 O O . ASP A 1 273 ? 4.477 -34.094 -3.98 1 92.12 273 ASP A O 1
ATOM 2130 N N . GLU A 1 274 ? 3.715 -31.953 -3.875 1 87.19 274 GLU A N 1
ATOM 2131 C CA . GLU A 1 274 ? 3.721 -31.875 -2.418 1 87.19 274 GLU A CA 1
ATOM 2132 C C . GLU A 1 274 ? 2.559 -31.031 -1.904 1 87.19 274 GLU A C 1
ATOM 2134 O O . GLU A 1 274 ? 2.275 -29.953 -2.447 1 87.19 274 GLU A O 1
ATOM 2139 N N . ALA A 1 275 ? 1.837 -31.75 -1.055 1 78.19 275 ALA A N 1
ATOM 2140 C CA . ALA A 1 275 ? 0.782 -31 -0.377 1 78.19 275 ALA A CA 1
ATOM 2141 C C . ALA A 1 275 ? 1.015 -30.969 1.131 1 78.19 275 ALA A C 1
ATOM 2143 O O . ALA A 1 275 ? 1.254 -32 1.75 1 78.19 275 ALA A O 1
ATOM 2144 N N . ASN A 1 276 ? 1.569 -29.953 1.777 1 67.12 276 ASN A N 1
ATOM 2145 C CA . ASN A 1 276 ? 1.87 -29.844 3.201 1 67.12 276 ASN A CA 1
ATOM 2146 C C . ASN A 1 276 ? 0.646 -29.406 4 1 67.12 276 ASN A C 1
ATOM 2148 O O . ASN A 1 276 ? 0.137 -28.297 3.809 1 67.12 276 ASN A O 1
ATOM 2152 N N . PRO A 1 277 ? -0.018 -30.484 4.609 1 52.06 277 PRO A N 1
ATOM 2153 C CA . PRO A 1 277 ? -1.087 -30 5.484 1 52.06 277 PRO A CA 1
ATOM 2154 C C . PRO A 1 277 ? -0.595 -28.953 6.492 1 52.06 277 PRO A C 1
ATOM 2156 O O . PRO A 1 277 ? 0.399 -29.188 7.188 1 52.06 277 PRO A O 1
ATOM 2159 N N . ALA A 1 278 ? -0.34 -27.891 6.164 1 47.06 278 ALA A N 1
ATOM 2160 C CA . ALA A 1 278 ? 0.017 -26.891 7.168 1 47.06 278 ALA A CA 1
ATOM 2161 C C . ALA A 1 278 ? -0.701 -27.156 8.492 1 47.06 278 ALA A C 1
ATOM 2163 O O . ALA A 1 278 ? -1.849 -27.609 8.5 1 47.06 278 ALA A O 1
ATOM 2164 N N . ASP A 1 279 ? 0.039 -27.75 9.625 1 38.81 279 ASP A N 1
ATOM 2165 C CA . ASP A 1 279 ? -0.628 -27.844 10.914 1 38.81 279 ASP A CA 1
ATOM 2166 C C . ASP A 1 279 ? -1.766 -26.844 11.031 1 38.81 279 ASP A C 1
ATOM 2168 O O . ASP A 1 279 ? -1.569 -25.641 10.781 1 38.81 279 ASP A O 1
ATOM 2172 N N . PRO A 1 280 ? -3.004 -27.391 11.289 1 35.03 280 PRO A N 1
ATOM 2173 C CA . PRO A 1 280 ? -4.078 -26.438 11.547 1 35.03 280 PRO A CA 1
ATOM 2174 C C . PRO A 1 280 ? -3.623 -25.25 12.406 1 35.03 280 PRO A C 1
ATOM 2176 O O . PRO A 1 280 ? -4.211 -24.172 12.336 1 35.03 280 PRO A O 1
ATOM 2179 N N . LYS A 1 281 ? -2.932 -25.703 13.516 1 32.97 281 LYS A N 1
ATOM 2180 C CA . LYS A 1 281 ? -2.408 -24.828 14.562 1 32.97 281 LYS A CA 1
ATOM 2181 C C . LYS A 1 281 ? -1.353 -23.875 14.008 1 32.97 281 LYS A C 1
ATOM 2183 O O . LYS A 1 281 ? -0.945 -22.938 14.68 1 32.97 281 LYS A O 1
ATOM 2188 N N . ALA A 1 282 ? -0.698 -24.312 13.141 1 32.09 282 ALA A N 1
ATOM 2189 C CA . ALA A 1 282 ? 0.478 -23.641 12.594 1 32.09 282 ALA A CA 1
ATOM 2190 C C . ALA A 1 282 ? 0.102 -22.281 11.992 1 32.09 282 ALA A C 1
ATOM 2192 O O . ALA A 1 282 ? 0.923 -21.359 11.953 1 32.09 282 ALA A O 1
ATOM 2193 N N . LEU A 1 283 ? -0.974 -22.375 11.32 1 29.11 283 LEU A N 1
ATOM 2194 C CA . LEU A 1 283 ? -1.373 -21.156 10.641 1 29.11 283 LEU A CA 1
ATOM 2195 C C . LEU A 1 283 ? -1.753 -20.062 11.648 1 29.11 283 LEU A C 1
ATOM 2197 O O . LEU A 1 283 ? -1.662 -18.875 11.352 1 29.11 283 LEU A O 1
ATOM 2201 N N . ILE A 1 284 ? -2.598 -20.547 12.805 1 27.86 284 ILE A N 1
ATOM 2202 C CA . ILE A 1 284 ? -3.092 -19.609 13.805 1 27.86 284 ILE A CA 1
ATOM 2203 C C . ILE A 1 284 ? -2.004 -19.328 14.844 1 27.86 284 ILE A C 1
ATOM 2205 O O . ILE A 1 284 ? -1.464 -20.25 15.445 1 27.86 284 ILE A O 1
ATOM 2209 N N . GLY A 1 285 ? -1.158 -18.484 14.633 1 28.28 285 GLY A N 1
ATOM 2210 C CA . GLY A 1 285 ? -0.186 -17.938 15.57 1 28.28 285 GLY A CA 1
ATOM 2211 C C . GLY A 1 285 ? -0.651 -18.016 17.016 1 28.28 285 GLY A C 1
ATOM 2212 O O . GLY A 1 285 ? -0.899 -16.984 17.641 1 28.28 285 GLY A O 1
ATOM 2213 N N . ASN A 1 286 ? -1.366 -19.094 17.484 1 27.72 286 ASN A N 1
ATOM 2214 C CA . ASN A 1 286 ? -1.685 -19.156 18.906 1 27.72 286 ASN A CA 1
ATOM 2215 C C . ASN A 1 286 ? -0.448 -19.453 19.734 1 27.72 286 ASN A C 1
ATOM 2217 O O . ASN A 1 286 ? 0.149 -20.531 19.609 1 27.72 286 ASN A O 1
ATOM 2221 N N . GLN A 1 287 ? 0.495 -18.609 19.953 1 25.53 287 GLN A N 1
ATOM 2222 C CA . GLN A 1 287 ? 1.429 -18.797 21.062 1 25.53 287 GLN A CA 1
ATOM 2223 C C . GLN A 1 287 ? 0.688 -19.016 22.375 1 25.53 287 GLN A C 1
ATOM 2225 O O . GLN A 1 287 ? 0.04 -18.109 22.891 1 25.53 287 GLN A O 1
ATOM 2230 N N . THR A 1 288 ? -0.018 -20.141 22.594 1 25.66 288 THR A N 1
ATOM 2231 C CA . THR A 1 288 ? -0.303 -20.484 23.984 1 25.66 288 THR A CA 1
ATOM 2232 C C . THR A 1 288 ? 0.99 -20.656 24.781 1 25.66 288 THR A C 1
ATOM 2234 O O . THR A 1 288 ? 1.896 -21.375 24.359 1 25.66 288 THR A O 1
ATOM 2237 N N . SER A 1 289 ? 1.434 -19.609 25.531 1 25.52 289 SER A N 1
ATOM 2238 C CA . SER A 1 289 ? 2.34 -19.703 26.672 1 25.52 289 SER A CA 1
ATOM 2239 C C . SER A 1 289 ? 1.961 -20.875 27.578 1 25.52 289 SER A C 1
ATOM 2241 O O . SER A 1 289 ? 0.821 -20.969 28.031 1 25.52 289 SER A O 1
ATOM 2243 N N . ASN A 1 290 ? 2.412 -22.062 27.297 1 24.25 290 ASN A N 1
ATOM 2244 C CA . ASN A 1 290 ? 2.447 -23.078 28.344 1 24.25 290 ASN A CA 1
ATOM 2245 C C . ASN A 1 290 ? 3.043 -22.547 29.641 1 24.25 290 ASN A C 1
ATOM 2247 O O . ASN A 1 290 ? 4.227 -22.219 29.688 1 24.25 290 ASN A O 1
ATOM 2251 N N . ARG A 1 291 ? 2.316 -21.797 30.562 1 25 291 ARG A N 1
ATOM 2252 C CA . ARG A 1 291 ? 2.621 -21.656 31.984 1 25 291 ARG A CA 1
ATOM 2253 C C . ARG A 1 291 ? 2.734 -23.016 32.656 1 25 291 ARG A C 1
ATOM 2255 O O . ARG A 1 291 ? 1.732 -23.719 32.812 1 25 291 ARG A O 1
ATOM 2262 N N . SER A 1 292 ? 3.768 -23.781 32.219 1 22.67 292 SER A N 1
ATOM 2263 C CA . SER A 1 292 ? 4.094 -24.828 33.156 1 22.67 292 SER A CA 1
ATOM 2264 C C . SER A 1 292 ? 4.176 -24.281 34.594 1 22.67 292 SER A C 1
ATOM 2266 O O . SER A 1 292 ? 4.891 -23.312 34.844 1 22.67 292 SER A O 1
ATOM 2268 N N . GLY A 1 293 ? 3.053 -24.266 35.312 1 22.25 293 GLY A N 1
ATOM 2269 C CA . GLY A 1 293 ? 2.957 -24.266 36.781 1 22.25 293 GLY A CA 1
ATOM 2270 C C . GLY A 1 293 ? 3.953 -25.203 37.438 1 22.25 293 GLY A C 1
ATOM 2271 O O . GLY A 1 293 ? 3.904 -26.422 37.219 1 22.25 293 GLY A O 1
ATOM 2272 N N . SER A 1 294 ? 5.238 -24.844 37.562 1 21.64 294 SER A N 1
ATOM 2273 C CA . SER A 1 294 ? 6.02 -25.469 38.625 1 21.64 294 SER A CA 1
ATOM 2274 C C . SER A 1 294 ? 5.266 -25.438 39.969 1 21.64 294 SER A C 1
ATOM 2276 O O . SER A 1 294 ? 4.852 -24.359 40.406 1 21.64 294 SER A O 1
ATOM 2278 N N . SER A 1 295 ? 4.645 -26.562 40.281 1 20.92 295 SER A N 1
ATOM 2279 C CA . SER A 1 295 ? 4.754 -27.016 41.656 1 20.92 295 SER A CA 1
ATOM 2280 C C . SER A 1 295 ? 6.199 -27.312 42.031 1 20.92 295 SER A C 1
ATOM 2282 O O . SER A 1 295 ? 6.961 -27.828 41.219 1 20.92 295 SER A O 1
ATOM 2284 N N . MET B 1 1 ? 27.578 46.438 -25.891 1 16.41 1 MET B N 1
ATOM 2285 C CA . MET B 1 1 ? 28.906 46.469 -25.297 1 16.41 1 MET B CA 1
ATOM 2286 C C . MET B 1 1 ? 29.109 45.312 -24.328 1 16.41 1 MET B C 1
ATOM 2288 O O . MET B 1 1 ? 30.109 44.625 -24.391 1 16.41 1 MET B O 1
ATOM 2292 N N . LEU B 1 2 ? 28.531 45.375 -22.984 1 16.58 2 LEU B N 1
ATOM 2293 C CA . LEU B 1 2 ? 29.172 45.094 -21.703 1 16.58 2 LEU B CA 1
ATOM 2294 C C . LEU B 1 2 ? 29.172 43.594 -21.422 1 16.58 2 LEU B C 1
ATOM 2296 O O . LEU B 1 2 ? 28.109 42.969 -21.297 1 16.58 2 LEU B O 1
ATOM 2300 N N . PHE B 1 3 ? 30.297 42.781 -21.641 1 18.25 3 PHE B N 1
ATOM 2301 C CA . PHE B 1 3 ? 30.797 41.406 -21.547 1 18.25 3 PHE B CA 1
ATOM 2302 C C . PHE B 1 3 ? 31.078 41.031 -20.109 1 18.25 3 PHE B C 1
ATOM 2304 O O . PHE B 1 3 ? 32.156 40.562 -19.766 1 18.25 3 PHE B O 1
ATOM 2311 N N . ASN B 1 4 ? 30.531 41.688 -18.969 1 17.84 4 ASN B N 1
ATOM 2312 C CA . ASN B 1 4 ? 31.344 41.594 -17.766 1 17.84 4 ASN B CA 1
ATOM 2313 C C . ASN B 1 4 ? 31.656 40.125 -17.438 1 17.84 4 ASN B C 1
ATOM 2315 O O . ASN B 1 4 ? 30.938 39.219 -17.875 1 17.84 4 ASN B O 1
ATOM 2319 N N . SER B 1 5 ? 32.688 39.844 -16.391 1 17.48 5 SER B N 1
ATOM 2320 C CA . SER B 1 5 ? 33.781 39.094 -15.797 1 17.48 5 SER B CA 1
ATOM 2321 C C . SER B 1 5 ? 33.312 37.844 -15.094 1 17.48 5 SER B C 1
ATOM 2323 O O . SER B 1 5 ? 32.219 37.844 -14.539 1 17.48 5 SER B O 1
ATOM 2325 N N . LEU B 1 6 ? 34.062 36.625 -15.016 1 19.11 6 LEU B N 1
ATOM 2326 C CA . LEU B 1 6 ? 34.406 35.188 -15.031 1 19.11 6 LEU B CA 1
ATOM 2327 C C . LEU B 1 6 ? 34.75 34.719 -13.625 1 19.11 6 LEU B C 1
ATOM 2329 O O . LEU B 1 6 ? 35.062 33.531 -13.438 1 19.11 6 LEU B O 1
ATOM 2333 N N . LEU B 1 7 ? 34.906 35.5 -12.43 1 18.41 7 LEU B N 1
ATOM 2334 C CA . LEU B 1 7 ? 36 35.125 -11.531 1 18.41 7 LEU B CA 1
ATOM 2335 C C . LEU B 1 7 ? 35.594 33.906 -10.695 1 18.41 7 LEU B C 1
ATOM 2337 O O . LEU B 1 7 ? 34.625 33.906 -9.977 1 18.41 7 LEU B O 1
ATOM 2341 N N . PHE B 1 8 ? 36.312 32.625 -10.852 1 19.23 8 PHE B N 1
ATOM 2342 C CA . PHE B 1 8 ? 36.344 31.219 -10.422 1 19.23 8 PHE B CA 1
ATOM 2343 C C . PHE B 1 8 ? 37.062 31.078 -9.094 1 19.23 8 PHE B C 1
ATOM 2345 O O . PHE B 1 8 ? 37.781 30.094 -8.867 1 19.23 8 PHE B O 1
ATOM 2352 N N . SER B 1 9 ? 37 32 -8.047 1 18.7 9 SER B N 1
ATOM 2353 C CA . SER B 1 9 ? 38.094 31.766 -7.121 1 18.7 9 SER B CA 1
ATOM 2354 C C . SER B 1 9 ? 37.938 30.438 -6.387 1 18.7 9 SER B C 1
ATOM 2356 O O . SER B 1 9 ? 36.875 30.172 -5.809 1 18.7 9 SER B O 1
ATOM 2358 N N . PRO B 1 10 ? 38.938 29.562 -6.363 1 18.73 10 PRO B N 1
ATOM 2359 C CA . PRO B 1 10 ? 39.125 28.156 -6.016 1 18.73 10 PRO B CA 1
ATOM 2360 C C . PRO B 1 10 ? 39.031 27.906 -4.512 1 18.73 10 PRO B C 1
ATOM 2362 O O . PRO B 1 10 ? 38.219 27.078 -4.078 1 18.73 10 PRO B O 1
ATOM 2365 N N . LYS B 1 11 ? 40.219 27.828 -3.727 1 21.09 11 LYS B N 1
ATOM 2366 C CA . LYS B 1 11 ? 40.906 26.672 -3.145 1 21.09 11 LYS B CA 1
ATOM 2367 C C . LYS B 1 11 ? 40.656 26.578 -1.642 1 21.09 11 LYS B C 1
ATOM 2369 O O . LYS B 1 11 ? 40.625 25.5 -1.068 1 21.09 11 LYS B O 1
ATOM 2374 N N . SER B 1 12 ? 40.688 27.516 -0.648 1 18.8 12 SER B N 1
ATOM 2375 C CA . SER B 1 12 ? 41.594 27.266 0.467 1 18.8 12 SER B CA 1
ATOM 2376 C C . SER B 1 12 ? 40.906 26.438 1.554 1 18.8 12 SER B C 1
ATOM 2378 O O . SER B 1 12 ? 39.844 26.797 2.049 1 18.8 12 SER B O 1
ATOM 2380 N N . ILE B 1 13 ? 41.281 25.016 1.702 1 20.45 13 ILE B N 1
ATOM 2381 C CA . ILE B 1 13 ? 40.812 23.891 2.506 1 20.45 13 ILE B CA 1
ATOM 2382 C C . ILE B 1 13 ? 41.281 24.062 3.949 1 20.45 13 ILE B C 1
ATOM 2384 O O . ILE B 1 13 ? 41.344 23.094 4.711 1 20.45 13 ILE B O 1
ATOM 2388 N N . PRO B 1 14 ? 41.344 25.219 4.633 1 21.56 14 PRO B N 1
ATOM 2389 C CA . PRO B 1 14 ? 42.219 25.047 5.789 1 21.56 14 PRO B CA 1
ATOM 2390 C C . PRO B 1 14 ? 41.719 23.969 6.75 1 21.56 14 PRO B C 1
ATOM 2392 O O . PRO B 1 14 ? 40.531 23.656 6.758 1 21.56 14 PRO B O 1
ATOM 2395 N N . PHE B 1 15 ? 42.719 23.266 7.672 1 19.5 15 PHE B N 1
ATOM 2396 C CA . PHE B 1 15 ? 43.125 22.125 8.484 1 19.5 15 PHE B CA 1
ATOM 2397 C C . PHE B 1 15 ? 42.281 22.047 9.766 1 19.5 15 PHE B C 1
ATOM 2399 O O . PHE B 1 15 ? 41.75 21 10.094 1 19.5 15 PHE B O 1
ATOM 2406 N N . SER B 1 16 ? 42.312 22.938 10.859 1 20.42 16 SER B N 1
ATOM 2407 C CA . SER B 1 16 ? 42.938 22.469 12.109 1 20.42 16 SER B CA 1
ATOM 2408 C C . SER B 1 16 ? 41.875 21.828 13.016 1 20.42 16 SER B C 1
ATOM 2410 O O . SER B 1 16 ? 42.219 20.984 13.859 1 20.42 16 SER B O 1
ATOM 2412 N N . LEU B 1 17 ? 40.719 22.062 13.109 1 19.73 17 LEU B N 1
ATOM 2413 C CA . LEU B 1 17 ? 40.188 21.891 14.453 1 19.73 17 LEU B CA 1
ATOM 2414 C C . LEU B 1 17 ? 40.125 20.406 14.828 1 19.73 17 LEU B C 1
ATOM 2416 O O . LEU B 1 17 ? 39.438 19.609 14.18 1 19.73 17 LEU B O 1
ATOM 2420 N N . LYS B 1 18 ? 41.156 19.812 15.602 1 23.88 18 LYS B N 1
ATOM 2421 C CA . LYS B 1 18 ? 41.438 18.484 16.125 1 23.88 18 LYS B CA 1
ATOM 2422 C C . LYS B 1 18 ? 40.25 17.953 16.953 1 23.88 18 LYS B C 1
ATOM 2424 O O . LYS B 1 18 ? 40.156 18.234 18.141 1 23.88 18 LYS B O 1
ATOM 2429 N N . THR B 1 19 ? 39.031 18.375 16.922 1 22.19 19 THR B N 1
ATOM 2430 C CA . THR B 1 19 ? 38.156 17.828 17.953 1 22.19 19 THR B CA 1
ATOM 2431 C C . THR B 1 19 ? 38.156 16.312 17.922 1 22.19 19 THR B C 1
ATOM 2433 O O . THR B 1 19 ? 38.031 15.703 16.844 1 22.19 19 THR B O 1
ATOM 2436 N N . THR B 1 20 ? 38.781 15.602 18.812 1 23.7 20 THR B N 1
ATOM 2437 C CA . THR B 1 20 ? 39 14.172 19.016 1 23.7 20 THR B CA 1
ATOM 2438 C C . THR B 1 20 ? 37.688 13.406 18.938 1 23.7 20 THR B C 1
ATOM 2440 O O . THR B 1 20 ? 36.812 13.57 19.797 1 23.7 20 THR B O 1
ATOM 2443 N N . ILE B 1 21 ? 37.156 13.258 17.844 1 22.03 21 ILE B N 1
ATOM 2444 C CA . ILE B 1 21 ? 36.031 12.523 17.25 1 22.03 21 ILE B CA 1
ATOM 2445 C C . ILE B 1 21 ? 36.281 11.023 17.406 1 22.03 21 ILE B C 1
ATOM 2447 O O . ILE B 1 21 ? 36.906 10.398 16.531 1 22.03 21 ILE B O 1
ATOM 2451 N N . ARG B 1 22 ? 36.906 10.531 18.594 1 23.16 22 ARG B N 1
ATOM 2452 C CA . ARG B 1 22 ? 37.125 9.094 18.484 1 23.16 22 ARG B CA 1
ATOM 2453 C C . ARG B 1 22 ? 35.875 8.352 18.125 1 23.16 22 ARG B C 1
ATOM 2455 O O . ARG B 1 22 ? 35.906 7.367 17.375 1 23.16 22 ARG B O 1
ATOM 2462 N N . GLY B 1 23 ? 34.906 8.344 19.125 1 23.19 23 GLY B N 1
ATOM 2463 C CA . GLY B 1 23 ? 34.094 7.148 19.203 1 23.19 23 GLY B CA 1
ATOM 2464 C C . GLY B 1 23 ? 33.156 6.984 18.047 1 23.19 23 GLY B C 1
ATOM 2465 O O . GLY B 1 23 ? 32.844 7.953 17.344 1 23.19 23 GLY B O 1
ATOM 2466 N N . PRO B 1 24 ? 33.062 5.656 17.391 1 22.66 24 PRO B N 1
ATOM 2467 C CA . PRO B 1 24 ? 32.5 5.332 16.062 1 22.66 24 PRO B CA 1
ATOM 2468 C C . PRO B 1 24 ? 31.203 6.066 15.773 1 22.66 24 PRO B C 1
ATOM 2470 O O . PRO B 1 24 ? 30.625 6.695 16.672 1 22.66 24 PRO B O 1
ATOM 2473 N N . GLU B 1 25 ? 30.516 5.441 14.617 1 24.22 25 GLU B N 1
ATOM 2474 C CA . GLU B 1 25 ? 29.469 5.77 13.648 1 24.22 25 GLU B CA 1
ATOM 2475 C C . GLU B 1 25 ? 28.125 5.941 14.336 1 24.22 25 GLU B C 1
ATOM 2477 O O . GLU B 1 25 ? 27.781 5.184 15.242 1 24.22 25 GLU B O 1
ATOM 2482 N N . GLY B 1 26 ? 27.797 7.039 14.547 1 22.16 26 GLY B N 1
ATOM 2483 C CA . GLY B 1 26 ? 26.547 7.535 15.117 1 22.16 26 GLY B CA 1
ATOM 2484 C C . GLY B 1 26 ? 25.328 6.828 14.57 1 22.16 26 GLY B C 1
ATOM 2485 O O . GLY B 1 26 ? 24.828 7.184 13.5 1 22.16 26 GLY B O 1
ATOM 2486 N N . VAL B 1 27 ? 25.469 5.441 14.641 1 21.67 27 VAL B N 1
ATOM 2487 C CA . VAL B 1 27 ? 24.359 4.617 14.172 1 21.67 27 VAL B CA 1
ATOM 2488 C C . VAL B 1 27 ? 23.078 5.035 14.875 1 21.67 27 VAL B C 1
ATOM 2490 O O . VAL B 1 27 ? 23.031 5.117 16.109 1 21.67 27 VAL B O 1
ATOM 2493 N N . ALA B 1 28 ? 22.484 5.934 14.219 1 23.42 28 ALA B N 1
ATOM 2494 C CA . ALA B 1 28 ? 21.141 6.254 14.719 1 23.42 28 ALA B CA 1
ATOM 2495 C C . ALA B 1 28 ? 20.391 4.988 15.094 1 23.42 28 ALA B C 1
ATOM 2497 O O . ALA B 1 28 ? 20.219 4.086 14.266 1 23.42 28 ALA B O 1
ATOM 2498 N N . ILE B 1 29 ? 20.75 4.504 16.219 1 23.84 29 ILE B N 1
ATOM 2499 C CA . ILE B 1 29 ? 20.094 3.318 16.766 1 23.84 29 ILE B CA 1
ATOM 2500 C C . ILE B 1 29 ? 18.594 3.557 16.875 1 23.84 29 ILE B C 1
ATOM 2502 O O . ILE B 1 29 ? 18.156 4.461 17.578 1 23.84 29 ILE B O 1
ATOM 2506 N N . PHE B 1 30 ? 17.875 3.348 15.758 1 25.27 30 PHE B N 1
ATOM 2507 C CA . PHE B 1 30 ? 16.422 3.279 15.734 1 25.27 30 PHE B CA 1
ATOM 2508 C C . PHE B 1 30 ? 15.914 2.162 16.641 1 25.27 30 PHE B C 1
ATOM 2510 O O . PHE B 1 30 ? 16.172 0.983 16.375 1 25.27 30 PHE B O 1
ATOM 2517 N N . ASN B 1 31 ? 16.016 2.434 17.812 1 26.22 31 ASN B N 1
ATOM 2518 C CA . ASN B 1 31 ? 15.617 1.419 18.781 1 26.22 31 ASN B CA 1
ATOM 2519 C C . ASN B 1 31 ? 14.258 0.817 18.438 1 26.22 31 ASN B C 1
ATOM 2521 O O . ASN B 1 31 ? 13.461 1.438 17.719 1 26.22 31 ASN B O 1
ATOM 2525 N N . LYS B 1 32 ? 13.75 -0.288 19.125 1 27.73 32 LYS B N 1
ATOM 2526 C CA . LYS B 1 32 ? 12.828 -1.391 18.875 1 27.73 32 LYS B CA 1
ATOM 2527 C C . LYS B 1 32 ? 11.383 -0.896 18.797 1 27.73 32 LYS B C 1
ATOM 2529 O O . LYS B 1 32 ? 10.617 -1.349 17.938 1 27.73 32 LYS B O 1
ATOM 2534 N N . PRO B 1 33 ? 10.656 -0.353 19.969 1 29.91 33 PRO B N 1
ATOM 2535 C CA . PRO B 1 33 ? 9.25 -0.682 20.188 1 29.91 33 PRO B CA 1
ATOM 2536 C C . PRO B 1 33 ? 8.305 0.115 19.297 1 29.91 33 PRO B C 1
ATOM 2538 O O . PRO B 1 33 ? 8.711 1.119 18.703 1 29.91 33 PRO B O 1
ATOM 2541 N N . ASP B 1 34 ? 6.715 0.162 19.609 1 32.62 34 ASP B N 1
ATOM 2542 C CA . ASP B 1 34 ? 5.402 0.359 19 1 32.62 34 ASP B CA 1
ATOM 2543 C C . ASP B 1 34 ? 5.121 1.841 18.766 1 32.62 34 ASP B C 1
ATOM 2545 O O . ASP B 1 34 ? 4.941 2.604 19.719 1 32.62 34 ASP B O 1
ATOM 2549 N N . ASP B 1 35 ? 5.691 2.449 18.016 1 38.88 35 ASP B N 1
ATOM 2550 C CA . ASP B 1 35 ? 5.516 3.828 17.578 1 38.88 35 ASP B CA 1
ATOM 2551 C C . ASP B 1 35 ? 4.043 4.223 17.578 1 38.88 35 ASP B C 1
ATOM 2553 O O . ASP B 1 35 ? 3.713 5.41 17.625 1 38.88 35 ASP B O 1
ATOM 2557 N N . SER B 1 36 ? 3.184 3.283 17.469 1 41.31 36 SER B N 1
ATOM 2558 C CA . SER B 1 36 ? 1.75 3.555 17.453 1 41.31 36 SER B CA 1
ATOM 2559 C C . SER B 1 36 ? 1.295 4.199 18.75 1 41.31 36 SER B C 1
ATOM 2561 O O . SER B 1 36 ? 0.343 4.98 18.766 1 41.31 36 SER B O 1
ATOM 2563 N N . GLN B 1 37 ? 2.195 4.008 19.781 1 38.25 37 GLN B N 1
ATOM 2564 C CA . GLN B 1 37 ? 1.718 4.465 21.094 1 38.25 37 GLN B CA 1
ATOM 2565 C C . GLN B 1 37 ? 1.847 5.977 21.219 1 38.25 37 GLN B C 1
ATOM 2567 O O . GLN B 1 37 ? 1.131 6.598 22.016 1 38.25 37 GLN B O 1
ATOM 2572 N N . ARG B 1 38 ? 2.783 6.566 20.531 1 42.66 38 ARG B N 1
ATOM 2573 C CA . ARG B 1 38 ? 2.967 8.008 20.688 1 42.66 38 ARG B CA 1
ATOM 2574 C C . ARG B 1 38 ? 1.715 8.766 20.266 1 42.66 38 ARG B C 1
ATOM 2576 O O . ARG B 1 38 ? 1.353 9.773 20.891 1 42.66 38 ARG B O 1
ATOM 2583 N N . TYR B 1 39 ? 1.25 8.406 19.234 1 40.88 39 TYR B N 1
ATOM 2584 C CA . TYR B 1 39 ? 0.009 9.047 18.812 1 40.88 39 TYR B CA 1
ATOM 2585 C C . TYR B 1 39 ? -1.076 8.883 19.875 1 40.88 39 TYR B C 1
ATOM 2587 O O . TYR B 1 39 ? -1.923 9.766 20.047 1 40.88 39 TYR B O 1
ATOM 2595 N N . LEU B 1 40 ? -0.765 7.84 20.656 1 40.81 40 LEU B N 1
ATOM 2596 C CA . LEU B 1 40 ? -1.739 7.625 21.719 1 40.81 40 LEU B CA 1
ATOM 2597 C C . LEU B 1 40 ? -1.536 8.625 22.859 1 40.81 40 LEU B C 1
ATOM 2599 O O . LEU B 1 40 ? -2.5 9.031 23.516 1 40.81 40 LEU B O 1
ATOM 2603 N N . SER B 1 41 ? -0.261 8.984 23.062 1 40.56 41 SER B N 1
ATOM 2604 C CA . SER B 1 41 ? -0.037 9.922 24.156 1 40.56 41 SER B CA 1
ATOM 2605 C C . SER B 1 41 ? -0.622 11.289 23.844 1 40.56 41 SER B C 1
ATOM 2607 O O . SER B 1 41 ? -1.225 11.93 24.719 1 40.56 41 SER B O 1
ATOM 2609 N N . CYS B 1 42 ? -0.312 11.75 22.688 1 39.31 42 CYS B N 1
ATOM 2610 C CA . CYS B 1 42 ? -0.955 13.016 22.328 1 39.31 42 CYS B CA 1
ATOM 2611 C C . CYS B 1 42 ? -2.467 12.914 22.484 1 39.31 42 CYS B C 1
ATOM 2613 O O . CYS B 1 42 ? -3.111 13.867 22.922 1 39.31 42 CYS B O 1
ATOM 2615 N N . SER B 1 43 ? -2.924 11.727 22.094 1 41.78 43 SER B N 1
ATOM 2616 C CA . SER B 1 43 ? -4.363 11.547 22.25 1 41.78 43 SER B CA 1
ATOM 2617 C C . SER B 1 43 ? -4.785 11.672 23.703 1 41.78 43 SER B C 1
ATOM 2619 O O . SER B 1 43 ? -5.867 12.188 24 1 41.78 43 SER B O 1
ATOM 2621 N N . LYS B 1 44 ? -3.883 11.266 24.578 1 43.25 44 LYS B N 1
ATOM 2622 C CA . LYS B 1 44 ? -4.246 11.352 25.984 1 43.25 44 LYS B CA 1
ATOM 2623 C C . LYS B 1 44 ? -4.285 12.797 26.453 1 43.25 44 LYS B C 1
ATOM 2625 O O . LYS B 1 44 ? -5.133 13.172 27.266 1 43.25 44 LYS B O 1
ATOM 2630 N N . GLN B 1 45 ? -3.244 13.477 26.125 1 40.66 45 GLN B N 1
ATOM 2631 C CA . GLN B 1 45 ? -3.221 14.852 26.609 1 40.66 45 GLN B CA 1
ATOM 2632 C C . GLN B 1 45 ? -4.359 15.672 26 1 40.66 45 GLN B C 1
ATOM 2634 O O . GLN B 1 45 ? -4.812 16.641 26.594 1 40.66 45 GLN B O 1
ATOM 2639 N N . LEU B 1 46 ? -4.492 15.438 24.75 1 41.16 46 LEU B N 1
ATOM 2640 C CA . LEU B 1 46 ? -5.684 16.078 24.203 1 41.16 46 LEU B CA 1
ATOM 2641 C C . LEU B 1 46 ? -6.938 15.594 24.922 1 41.16 46 LEU B C 1
ATOM 2643 O O . LEU B 1 46 ? -8.055 15.891 24.5 1 41.16 46 LEU B O 1
ATOM 2647 N N . GLN B 1 47 ? -6.609 14.695 25.891 1 38.16 47 GLN B N 1
ATOM 2648 C CA . GLN B 1 47 ? -7.664 14.094 26.703 1 38.16 47 GLN B CA 1
ATOM 2649 C C . GLN B 1 47 ? -8.383 15.148 27.547 1 38.16 47 GLN B C 1
ATOM 2651 O O . GLN B 1 47 ? -9.055 14.812 28.516 1 38.16 47 GLN B O 1
ATOM 2656 N N . SER B 1 48 ? -8.172 16.328 27.406 1 39.06 48 SER B N 1
ATOM 2657 C CA . SER B 1 48 ? -9.203 16.75 28.359 1 39.06 48 SER B CA 1
ATOM 2658 C C . SER B 1 48 ? -10.438 15.852 28.25 1 39.06 48 SER B C 1
ATOM 2660 O O . SER B 1 48 ? -10.906 15.312 29.266 1 39.06 48 SER B O 1
ATOM 2662 N N . ASP B 1 49 ? -11.547 16.219 27.438 1 41.47 49 ASP B N 1
ATOM 2663 C CA . ASP B 1 49 ? -12.797 15.484 27.359 1 41.47 49 ASP B CA 1
ATOM 2664 C C . ASP B 1 49 ? -12.594 14.141 26.656 1 41.47 49 ASP B C 1
ATOM 2666 O O . ASP B 1 49 ? -12.148 14.094 25.5 1 41.47 49 ASP B O 1
ATOM 2670 N N . ALA B 1 50 ? -12.25 12.883 27.25 1 50.44 50 ALA B N 1
ATOM 2671 C CA . ALA B 1 50 ? -12.18 11.438 27.062 1 50.44 50 ALA B CA 1
ATOM 2672 C C . ALA B 1 50 ? -12.977 11.016 25.828 1 50.44 50 ALA B C 1
ATOM 2674 O O . ALA B 1 50 ? -13.242 9.828 25.641 1 50.44 50 ALA B O 1
ATOM 2675 N N . GLY B 1 51 ? -13.461 11.984 24.953 1 70.56 51 GLY B N 1
ATOM 2676 C CA . GLY B 1 51 ? -14.539 11.648 24.031 1 70.56 51 GLY B CA 1
ATOM 2677 C C . GLY B 1 51 ? -14.039 11.227 22.672 1 70.56 51 GLY B C 1
ATOM 2678 O O . GLY B 1 51 ? -12.836 11.25 22.406 1 70.56 51 GLY B O 1
ATOM 2679 N N . HIS B 1 52 ? -14.734 10.766 21.969 1 87.62 52 HIS B N 1
ATOM 2680 C CA . HIS B 1 52 ? -14.656 10.336 20.578 1 87.62 52 HIS B CA 1
ATOM 2681 C C . HIS B 1 52 ? -14.188 11.469 19.688 1 87.62 52 HIS B C 1
ATOM 2683 O O . HIS B 1 52 ? -14.75 12.57 19.719 1 87.62 52 HIS B O 1
ATOM 2689 N N . ARG B 1 53 ? -12.914 11.336 19.156 1 93.94 53 ARG B N 1
ATOM 2690 C CA . ARG B 1 53 ? -12.43 12.305 18.172 1 93.94 53 ARG B CA 1
ATOM 2691 C C . ARG B 1 53 ? -12.281 11.664 16.797 1 93.94 53 ARG B C 1
ATOM 2693 O O . ARG B 1 53 ? -12.203 10.438 16.672 1 93.94 53 ARG B O 1
ATOM 2700 N N . HIS B 1 54 ? -12.297 12.547 15.836 1 97.19 54 HIS B N 1
ATOM 2701 C CA . HIS B 1 54 ? -12.016 12.133 14.461 1 97.19 54 HIS B CA 1
ATOM 2702 C C . HIS B 1 54 ? -10.648 12.617 14.008 1 97.19 54 HIS B C 1
ATOM 2704 O O . HIS B 1 54 ? -10.438 13.828 13.844 1 97.19 54 HIS B O 1
ATOM 2710 N N . PHE B 1 55 ? -9.742 11.688 13.875 1 97.56 55 PHE B N 1
ATOM 2711 C CA . PHE B 1 55 ? -8.391 12 13.406 1 97.56 55 PHE B CA 1
ATOM 2712 C C . PHE B 1 55 ? -8.305 11.867 11.891 1 97.56 55 PHE B C 1
ATOM 2714 O O . PHE B 1 55 ? -8.75 10.867 11.32 1 97.56 55 PHE B O 1
ATOM 2721 N N . VAL B 1 56 ? -7.793 12.844 11.273 1 98.62 56 VAL B N 1
ATOM 2722 C CA . VAL B 1 56 ? -7.48 12.805 9.844 1 98.62 56 VAL B CA 1
ATOM 2723 C C . VAL B 1 56 ? -5.965 12.828 9.648 1 98.62 56 VAL B C 1
ATOM 2725 O O . VAL B 1 56 ? -5.289 13.766 10.07 1 98.62 56 VAL B O 1
ATOM 2728 N N . LEU B 1 57 ? -5.445 11.805 9.031 1 98.56 57 LEU B N 1
ATOM 2729 C CA . LEU B 1 57 ? -4.004 11.578 8.953 1 98.56 57 LEU B CA 1
ATOM 2730 C C . LEU B 1 57 ? -3.494 11.82 7.539 1 98.56 57 LEU B C 1
ATOM 2732 O O . LEU B 1 57 ? -4.012 11.25 6.582 1 98.56 57 LEU B O 1
ATOM 2736 N N . VAL B 1 58 ? -2.5 12.695 7.461 1 98.56 58 VAL B N 1
ATOM 2737 C CA . VAL B 1 58 ? -1.922 13.094 6.18 1 98.56 58 VAL B CA 1
ATOM 2738 C C . VAL B 1 58 ? -0.454 12.672 6.125 1 98.56 58 VAL B C 1
ATOM 2740 O O . VAL B 1 58 ? 0.34 13.055 6.988 1 98.56 58 VAL B O 1
ATOM 2743 N N . HIS B 1 59 ? -0.086 11.938 5.109 1 98.19 59 HIS B N 1
ATOM 2744 C CA . HIS B 1 59 ? 1.227 11.312 4.992 1 98.19 59 HIS B CA 1
ATOM 2745 C C . HIS B 1 59 ? 2.258 12.289 4.445 1 98.19 59 HIS B C 1
ATOM 2747 O O . HIS B 1 59 ? 1.903 13.367 3.965 1 98.19 59 HIS B O 1
ATOM 2753 N N . GLY B 1 60 ? 3.518 11.914 4.574 1 96.25 60 GLY B N 1
ATOM 2754 C CA . GLY B 1 60 ? 4.633 12.68 4.047 1 96.25 60 GLY B CA 1
ATOM 2755 C C . GLY B 1 60 ? 4.996 12.305 2.623 1 96.25 60 GLY B C 1
ATOM 2756 O O . GLY B 1 60 ? 4.309 11.492 1.993 1 96.25 60 GLY B O 1
ATOM 2757 N N . ALA B 1 61 ? 6.082 12.844 2.17 1 94.69 61 ALA B N 1
ATOM 2758 C CA . ALA B 1 61 ? 6.508 12.672 0.784 1 94.69 61 ALA B CA 1
ATOM 2759 C C . ALA B 1 61 ? 6.719 11.195 0.454 1 94.69 61 ALA B C 1
ATOM 2761 O O . ALA B 1 61 ? 7.254 10.438 1.268 1 94.69 61 ALA B O 1
ATOM 2762 N N . CYS B 1 62 ? 6.227 10.773 -0.716 1 97.75 62 CYS B N 1
ATOM 2763 C CA . CYS B 1 62 ? 6.422 9.477 -1.36 1 97.75 62 CYS B CA 1
ATOM 2764 C C . CYS B 1 62 ? 5.613 8.391 -0.657 1 97.75 62 CYS B C 1
ATOM 2766 O O . CYS B 1 62 ? 5.465 7.285 -1.182 1 97.75 62 CYS B O 1
ATOM 2768 N N . HIS B 1 63 ? 5.117 8.68 0.514 1 98.19 63 HIS B N 1
ATOM 2769 C CA . HIS B 1 63 ? 4.328 7.688 1.231 1 98.19 63 HIS B CA 1
ATOM 2770 C C . HIS B 1 63 ? 2.855 7.77 0.841 1 98.19 63 HIS B C 1
ATOM 2772 O O . HIS B 1 63 ? 2.521 8.258 -0.24 1 98.19 63 HIS B O 1
ATOM 2778 N N . GLY B 1 64 ? 1.963 7.191 1.554 1 98.44 64 GLY B N 1
ATOM 2779 C CA . GLY B 1 64 ? 0.515 7.152 1.429 1 98.44 64 GLY B CA 1
ATOM 2780 C C . GLY B 1 64 ? -0.192 6.91 2.748 1 98.44 64 GLY B C 1
ATOM 2781 O O . GLY B 1 64 ? 0.448 6.855 3.801 1 98.44 64 GLY B O 1
ATOM 2782 N N . ALA B 1 65 ? -1.434 6.812 2.648 1 98.75 65 ALA B N 1
ATOM 2783 C CA . ALA B 1 65 ? -2.232 6.578 3.848 1 98.75 65 ALA B CA 1
ATOM 2784 C C . ALA B 1 65 ? -1.737 5.348 4.605 1 98.75 65 ALA B C 1
ATOM 2786 O O . ALA B 1 65 ? -1.828 5.289 5.832 1 98.75 65 ALA B O 1
ATOM 2787 N N . TRP B 1 66 ? -1.187 4.43 3.883 1 98.44 66 TRP B N 1
ATOM 2788 C CA . TRP B 1 66 ? -0.774 3.141 4.43 1 98.44 66 TRP B CA 1
ATOM 2789 C C . TRP B 1 66 ? 0.253 3.324 5.543 1 98.44 66 TRP B C 1
ATOM 2791 O O . TRP B 1 66 ? 0.38 2.475 6.426 1 98.44 66 TRP B O 1
ATOM 2801 N N . CYS B 1 67 ? 1.004 4.383 5.539 1 97.75 67 CYS B N 1
ATOM 2802 C CA . CYS B 1 67 ? 2.068 4.516 6.527 1 97.75 67 CYS B CA 1
ATOM 2803 C C . CYS B 1 67 ? 1.494 4.758 7.918 1 97.75 67 CYS B C 1
ATOM 2805 O O . CYS B 1 67 ? 2.215 4.68 8.914 1 97.75 67 CYS B O 1
ATOM 2807 N N . TRP B 1 68 ? 0.186 4.977 7.973 1 97.75 68 TRP B N 1
ATOM 2808 C CA . TRP B 1 68 ? -0.479 5.258 9.242 1 97.75 68 TRP B CA 1
ATOM 2809 C C . TRP B 1 68 ? -1.182 4.016 9.773 1 97.75 68 TRP B C 1
ATOM 2811 O O . TRP B 1 68 ? -1.909 4.086 10.773 1 97.75 68 TRP B O 1
ATOM 2821 N N . TYR B 1 69 ? -1.019 2.854 9.18 1 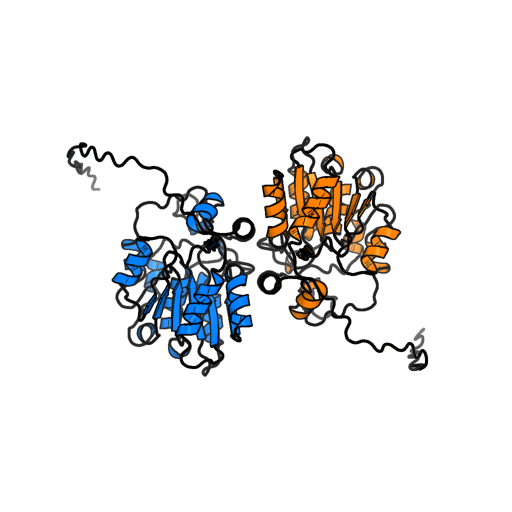97 69 TYR B N 1
ATOM 2822 C CA . TYR B 1 69 ? -1.891 1.72 9.461 1 97 69 TYR B CA 1
ATOM 2823 C C . TYR B 1 69 ? -1.784 1.307 10.93 1 97 69 TYR B C 1
ATOM 2825 O O . TYR B 1 69 ? -2.789 0.966 11.555 1 97 69 TYR B O 1
ATOM 2833 N N . LYS B 1 70 ? -0.607 1.384 11.508 1 94.19 70 LYS B N 1
ATOM 2834 C CA . LYS B 1 70 ? -0.45 0.999 12.906 1 94.19 70 LYS B CA 1
ATOM 2835 C C . LYS B 1 70 ? -1.073 2.037 13.836 1 94.19 70 LYS B C 1
ATOM 2837 O O . LYS B 1 70 ? -1.802 1.688 14.766 1 94.19 70 LYS B O 1
ATOM 2842 N N . VAL B 1 71 ? -0.799 3.326 13.531 1 94.44 71 VAL B N 1
ATOM 2843 C CA . VAL B 1 71 ? -1.367 4.414 14.32 1 94.44 71 VAL B CA 1
ATOM 2844 C C . VAL B 1 71 ? -2.889 4.406 14.188 1 94.44 71 VAL B C 1
ATOM 2846 O O . VAL B 1 71 ? -3.602 4.586 15.18 1 94.44 71 VAL B O 1
ATOM 2849 N N . SER B 1 72 ? -3.361 4.195 12.992 1 96.38 72 SER B N 1
ATOM 2850 C CA . SER B 1 72 ? -4.801 4.121 12.766 1 96.38 72 SER B CA 1
ATOM 2851 C C . SER B 1 72 ? -5.438 3.016 13.602 1 96.38 72 SER B C 1
ATOM 2853 O O . SER B 1 72 ? -6.48 3.223 14.219 1 96.38 72 SER B O 1
ATOM 2855 N N . ALA B 1 73 ? -4.801 1.871 13.617 1 93.88 73 ALA B N 1
ATOM 2856 C CA . ALA B 1 73 ? -5.332 0.749 14.391 1 93.88 73 ALA B CA 1
ATOM 2857 C C . ALA B 1 73 ? -5.391 1.083 15.875 1 93.88 73 ALA B C 1
ATOM 2859 O O . ALA B 1 73 ? -6.383 0.788 16.547 1 93.88 73 ALA B O 1
ATOM 2860 N N . LEU B 1 74 ? -4.387 1.712 16.359 1 92 74 LEU B N 1
ATOM 2861 C CA . LEU B 1 74 ? -4.312 2.076 17.766 1 92 74 LEU B CA 1
ATOM 2862 C C . LEU B 1 74 ? -5.383 3.102 18.125 1 92 74 LEU B C 1
ATOM 2864 O O . LEU B 1 74 ? -6.066 2.967 19.141 1 92 74 LEU B O 1
ATOM 2868 N N . LEU B 1 75 ? -5.516 4.121 17.281 1 93.62 75 LEU B N 1
ATOM 2869 C CA . LEU B 1 75 ? -6.5 5.168 17.531 1 93.62 75 LEU B CA 1
ATOM 2870 C C . LEU B 1 75 ? -7.918 4.605 17.484 1 93.62 75 LEU B C 1
ATOM 2872 O O . LEU B 1 75 ? -8.758 4.957 18.312 1 93.62 75 LEU B O 1
ATOM 2876 N N . LYS B 1 76 ? -8.148 3.729 16.547 1 93.81 76 LYS B N 1
ATOM 2877 C CA . LYS B 1 76 ? -9.461 3.096 16.453 1 93.81 76 LYS B CA 1
ATOM 2878 C C . LYS B 1 76 ? -9.742 2.238 17.688 1 93.81 76 LYS B C 1
ATOM 2880 O O . LYS B 1 76 ? -10.852 2.26 18.219 1 93.81 76 LYS B O 1
ATOM 2885 N N . SER B 1 77 ? -8.742 1.516 18.109 1 91.94 77 SER B N 1
ATOM 2886 C CA . SER B 1 77 ? -8.891 0.676 19.297 1 91.94 77 SER B CA 1
ATOM 2887 C C . SER B 1 77 ? -9.18 1.516 20.531 1 91.94 77 SER B C 1
ATOM 2889 O O . SER B 1 77 ? -9.828 1.047 21.484 1 91.94 77 SER B O 1
ATOM 2891 N N . ALA B 1 78 ? -8.719 2.766 20.484 1 91.69 78 ALA B N 1
ATOM 2892 C CA . ALA B 1 78 ? -8.93 3.686 21.609 1 91.69 78 ALA B CA 1
ATOM 2893 C C . ALA B 1 78 ? -10.289 4.367 21.5 1 91.69 78 ALA B C 1
ATOM 2895 O O . ALA B 1 78 ? -10.633 5.211 22.328 1 91.69 78 ALA B O 1
ATOM 2896 N N . GLY B 1 79 ? -11.07 4.027 20.453 1 93.5 79 GLY B N 1
ATOM 2897 C CA . GLY B 1 79 ? -12.438 4.508 20.359 1 93.5 79 GLY B CA 1
ATOM 2898 C C . GLY B 1 79 ? -12.586 5.723 19.469 1 93.5 79 GLY B C 1
ATOM 2899 O O . GLY B 1 79 ? -13.664 6.316 19.391 1 93.5 79 GLY B O 1
ATOM 2900 N N . HIS B 1 80 ? -11.57 6.113 18.719 1 95.75 80 HIS B N 1
ATOM 2901 C CA . HIS B 1 80 ? -11.602 7.273 17.844 1 95.75 80 HIS B CA 1
ATOM 2902 C C . HIS B 1 80 ? -11.961 6.875 16.422 1 95.75 80 HIS B C 1
ATOM 2904 O O . HIS B 1 80 ? -11.852 5.707 16.047 1 95.75 80 HIS B O 1
ATOM 2910 N N . SER B 1 81 ? -12.492 7.824 15.703 1 96 81 SER B N 1
ATOM 2911 C CA . SER B 1 81 ? -12.594 7.688 14.25 1 96 81 SER B CA 1
ATOM 2912 C C . SER B 1 81 ? -11.297 8.109 13.562 1 96 81 SER B C 1
ATOM 2914 O O . SER B 1 81 ? -10.625 9.039 14.016 1 96 81 SER B O 1
ATOM 2916 N N . VAL B 1 82 ? -10.969 7.348 12.555 1 97.75 82 VAL B N 1
ATOM 2917 C CA . VAL B 1 82 ? -9.719 7.652 11.867 1 97.75 82 VAL B CA 1
ATOM 2918 C C . VAL B 1 82 ? -9.945 7.652 10.359 1 97.75 82 VAL B C 1
ATOM 2920 O O . VAL B 1 82 ? -10.57 6.738 9.82 1 97.75 82 VAL B O 1
ATOM 2923 N N . THR B 1 83 ? -9.531 8.711 9.719 1 98.19 83 THR B N 1
ATOM 2924 C CA . THR B 1 83 ? -9.469 8.797 8.266 1 98.19 83 THR B CA 1
ATOM 2925 C C . THR B 1 83 ? -8.039 9.07 7.797 1 98.19 83 THR B C 1
ATOM 2927 O O . THR B 1 83 ? -7.516 10.164 8.008 1 98.19 83 THR B O 1
ATOM 2930 N N . ALA B 1 84 ? -7.406 8.094 7.254 1 98.5 84 ALA B N 1
ATOM 2931 C CA . ALA B 1 84 ? -6.121 8.289 6.594 1 98.5 84 ALA B CA 1
ATOM 2932 C C . ALA B 1 84 ? -6.301 8.5 5.094 1 98.5 84 ALA B C 1
ATOM 2934 O O . ALA B 1 84 ? -6.945 7.688 4.422 1 98.5 84 ALA B O 1
ATOM 2935 N N . LEU B 1 85 ? -5.727 9.539 4.57 1 98.56 85 LEU B N 1
ATOM 2936 C CA . LEU B 1 85 ? -5.996 9.914 3.186 1 98.56 85 LEU B CA 1
ATOM 2937 C C . LEU B 1 85 ? -4.738 9.781 2.334 1 98.56 85 LEU B C 1
ATOM 2939 O O . LEU B 1 85 ? -3.658 10.211 2.746 1 98.56 85 LEU B O 1
ATOM 2943 N N . ASP B 1 86 ? -4.938 9.188 1.198 1 98.69 86 ASP B N 1
ATOM 2944 C CA . ASP B 1 86 ? -3.914 9.352 0.168 1 98.69 86 ASP B CA 1
ATOM 2945 C C . ASP B 1 86 ? -4.008 10.727 -0.486 1 98.69 86 ASP B C 1
ATOM 2947 O O . ASP B 1 86 ? -5.082 11.141 -0.923 1 98.69 86 ASP B O 1
ATOM 2951 N N . MET B 1 87 ? -2.906 11.383 -0.512 1 98.5 87 MET B N 1
ATOM 2952 C CA . MET B 1 87 ? -2.857 12.547 -1.389 1 98.5 87 MET B CA 1
ATOM 2953 C C . MET B 1 87 ? -2.846 12.125 -2.855 1 98.5 87 MET B C 1
ATOM 2955 O O . MET B 1 87 ? -2.773 10.938 -3.162 1 98.5 87 MET B O 1
ATOM 2959 N N . ALA B 1 88 ? -3.039 13.148 -3.68 1 97.94 88 ALA B N 1
ATOM 2960 C CA . ALA B 1 88 ? -3.045 12.82 -5.102 1 97.94 88 ALA B CA 1
ATOM 2961 C C . ALA B 1 88 ? -1.74 12.141 -5.512 1 97.94 88 ALA B C 1
ATOM 2963 O O . ALA B 1 88 ? -0.659 12.547 -5.078 1 97.94 88 ALA B O 1
ATOM 2964 N N . ALA B 1 89 ? -1.881 11.047 -6.328 1 97.56 89 ALA B N 1
ATOM 2965 C CA . ALA B 1 89 ? -0.768 10.289 -6.895 1 97.56 89 ALA B CA 1
ATOM 2966 C C . ALA B 1 89 ? 0.012 9.562 -5.805 1 97.56 89 ALA B C 1
ATOM 2968 O O . ALA B 1 89 ? 1.183 9.219 -5.992 1 97.56 89 ALA B O 1
ATOM 2969 N N . SER B 1 90 ? -0.607 9.336 -4.621 1 98.25 90 SER B N 1
ATOM 2970 C CA . SER B 1 90 ? 0.008 8.625 -3.508 1 98.25 90 SER B CA 1
ATOM 2971 C C . SER B 1 90 ? -0.801 7.383 -3.133 1 98.25 90 SER B C 1
ATOM 2973 O O . SER B 1 90 ? -2.006 7.324 -3.385 1 98.25 90 SER B O 1
ATOM 2975 N N . GLY B 1 91 ? -0.135 6.402 -2.518 1 98 91 GLY B N 1
ATOM 2976 C CA . GLY B 1 91 ? -0.852 5.188 -2.158 1 98 91 GLY B CA 1
ATOM 2977 C C . GLY B 1 91 ? -1.583 4.559 -3.328 1 98 91 GLY B C 1
ATOM 2978 O O . GLY B 1 91 ? -0.988 4.316 -4.379 1 98 91 GLY B O 1
ATOM 2979 N N . VAL B 1 92 ? -2.857 4.379 -3.168 1 97.69 92 VAL B N 1
ATOM 2980 C CA . VAL B 1 92 ? -3.611 3.727 -4.234 1 97.69 92 VAL B CA 1
ATOM 2981 C C . VAL B 1 92 ? -4.434 4.762 -4.996 1 97.69 92 VAL B C 1
ATOM 2983 O O . VAL B 1 92 ? -5.383 4.414 -5.703 1 97.69 92 VAL B O 1
ATOM 2986 N N . HIS B 1 93 ? -4.105 6.047 -4.766 1 97.75 93 HIS B N 1
ATOM 2987 C CA . HIS B 1 93 ? -4.77 7.082 -5.551 1 97.75 93 HIS B CA 1
ATOM 2988 C C . HIS B 1 93 ? -4.543 6.871 -7.043 1 97.75 93 HIS B C 1
ATOM 2990 O O . HIS B 1 93 ? -3.43 6.555 -7.469 1 97.75 93 HIS B O 1
ATOM 2996 N N . PRO B 1 94 ? -5.52 7.133 -7.852 1 95.69 94 PRO B N 1
ATOM 2997 C CA . PRO B 1 94 ? -5.43 6.73 -9.258 1 95.69 94 PRO B CA 1
ATOM 2998 C C . PRO B 1 94 ? -4.566 7.676 -10.086 1 95.69 94 PRO B C 1
ATOM 3000 O O . PRO B 1 94 ? -4.035 7.281 -11.133 1 95.69 94 PRO B O 1
ATOM 3003 N N . LYS B 1 95 ? -4.379 8.891 -9.68 1 96.62 95 LYS B N 1
ATOM 3004 C CA . LYS B 1 95 ? -3.564 9.82 -10.453 1 96.62 95 LYS B CA 1
ATOM 3005 C C . LYS B 1 95 ? -2.09 9.438 -10.406 1 96.62 95 LYS B C 1
ATOM 3007 O O . LYS B 1 95 ? -1.647 8.766 -9.469 1 96.62 95 LYS B O 1
ATOM 3012 N N . GLN B 1 96 ? -1.427 9.805 -11.445 1 96.19 96 GLN B N 1
ATOM 3013 C CA . GLN B 1 96 ? 0.026 9.688 -11.5 1 96.19 96 GLN B CA 1
ATOM 3014 C C . GLN B 1 96 ? 0.698 11.039 -11.328 1 96.19 96 GLN B C 1
ATOM 3016 O O . GLN B 1 96 ? 0.066 12.086 -11.523 1 96.19 96 GLN B O 1
ATOM 3021 N N . ILE B 1 97 ? 1.92 10.984 -11 1 95.56 97 ILE B N 1
ATOM 3022 C CA . ILE B 1 97 ? 2.648 12.18 -10.586 1 95.56 97 ILE B CA 1
ATOM 3023 C C . ILE B 1 97 ? 2.66 13.195 -11.727 1 95.56 97 ILE B C 1
ATOM 3025 O O . ILE B 1 97 ? 2.586 14.406 -11.492 1 95.56 97 ILE B O 1
ATOM 3029 N N . HIS B 1 98 ? 2.674 12.75 -12.977 1 92.25 98 HIS B N 1
ATOM 3030 C CA . HIS B 1 98 ? 2.783 13.648 -14.117 1 92.25 98 HIS B CA 1
ATOM 3031 C C . HIS B 1 98 ? 1.473 14.391 -14.359 1 92.25 98 HIS B C 1
ATOM 3033 O O . HIS B 1 98 ? 1.432 15.352 -15.133 1 92.25 98 HIS B O 1
ATOM 3039 N N . GLU B 1 99 ? 0.452 13.953 -13.672 1 93.75 99 GLU B N 1
ATOM 3040 C CA . GLU B 1 99 ? -0.856 14.578 -13.844 1 93.75 99 GLU B CA 1
ATOM 3041 C C . GLU B 1 99 ? -1.022 15.773 -12.906 1 93.75 99 GLU B C 1
ATOM 3043 O O . GLU B 1 99 ? -2.012 16.5 -12.992 1 93.75 99 GLU B O 1
ATOM 3048 N N . LEU B 1 100 ? -0.09 15.93 -12.031 1 92.19 100 LEU B N 1
ATOM 3049 C CA . LEU B 1 100 ? -0.159 17.031 -11.07 1 92.19 100 LEU B CA 1
ATOM 3050 C C . LEU B 1 100 ? 0.536 18.266 -11.617 1 92.19 100 LEU B C 1
ATOM 3052 O O . LEU B 1 100 ? 1.605 18.172 -12.219 1 92.19 100 LEU B O 1
ATOM 3056 N N . ARG B 1 101 ? -0.083 19.438 -11.352 1 84.31 101 ARG B N 1
ATOM 3057 C CA . ARG B 1 101 ? 0.461 20.672 -11.891 1 84.31 101 ARG B CA 1
ATOM 3058 C C . ARG B 1 101 ? 0.89 21.625 -10.773 1 84.31 101 ARG B C 1
ATOM 3060 O O . ARG B 1 101 ? 1.623 22.578 -11.008 1 84.31 101 ARG B O 1
ATOM 3067 N N . SER B 1 102 ? 0.419 21.328 -9.547 1 83.56 102 SER B N 1
ATOM 3068 C CA . SER B 1 102 ? 0.713 22.188 -8.414 1 83.56 102 SER B CA 1
ATOM 3069 C C . SER B 1 102 ? 0.6 21.438 -7.094 1 83.56 102 SER B C 1
ATOM 3071 O O . SER B 1 102 ? 0.095 20.312 -7.059 1 83.56 102 SER B O 1
ATOM 3073 N N . PHE B 1 103 ? 1.003 22.047 -6.027 1 83.81 103 PHE B N 1
ATOM 3074 C CA . PHE B 1 103 ? 0.852 21.469 -4.691 1 83.81 103 PHE B CA 1
ATOM 3075 C C . PHE B 1 103 ? -0.62 21.375 -4.305 1 83.81 103 PHE B C 1
ATOM 3077 O O . PHE B 1 103 ? -1.021 20.469 -3.582 1 83.81 103 PHE B O 1
ATOM 3084 N N . LEU B 1 104 ? -1.356 22.297 -4.824 1 85.44 104 LEU B N 1
ATOM 3085 C CA . LEU B 1 104 ? -2.779 22.266 -4.504 1 85.44 104 LEU B CA 1
ATOM 3086 C C . LEU B 1 104 ? -3.445 21.031 -5.105 1 85.44 104 LEU B C 1
ATOM 3088 O O . LEU B 1 104 ? -4.359 20.469 -4.508 1 85.44 104 LEU B O 1
ATOM 3092 N N . ASP B 1 105 ? -2.91 20.641 -6.309 1 91.25 105 ASP B N 1
ATOM 3093 C CA . ASP B 1 105 ? -3.393 19.391 -6.887 1 91.25 105 ASP B CA 1
ATOM 3094 C C . ASP B 1 105 ? -3.051 18.203 -5.988 1 91.25 105 ASP B C 1
ATOM 3096 O O . ASP B 1 105 ? -3.865 17.297 -5.82 1 91.25 105 ASP B O 1
ATOM 3100 N N . TYR B 1 106 ? -1.837 18.328 -5.438 1 94.88 106 TYR B N 1
ATOM 3101 C CA . TYR B 1 106 ? -1.35 17.234 -4.605 1 94.88 106 TYR B CA 1
ATOM 3102 C C . TYR B 1 106 ? -2.203 17.078 -3.354 1 94.88 106 TYR B C 1
ATOM 3104 O O . TYR B 1 106 ? -2.496 15.953 -2.93 1 94.88 106 TYR B O 1
ATOM 3112 N N . PHE B 1 107 ? -2.734 18.156 -2.803 1 95.81 107 PHE B N 1
ATOM 3113 C CA . PHE B 1 107 ? -3.475 18.109 -1.547 1 95.81 107 PHE B CA 1
ATOM 3114 C C . PHE B 1 107 ? -4.977 18.203 -1.801 1 95.81 107 PHE B C 1
ATOM 3116 O O . PHE B 1 107 ? -5.758 18.391 -0.868 1 95.81 107 PHE B O 1
ATOM 3123 N N . GLU B 1 108 ? -5.414 18.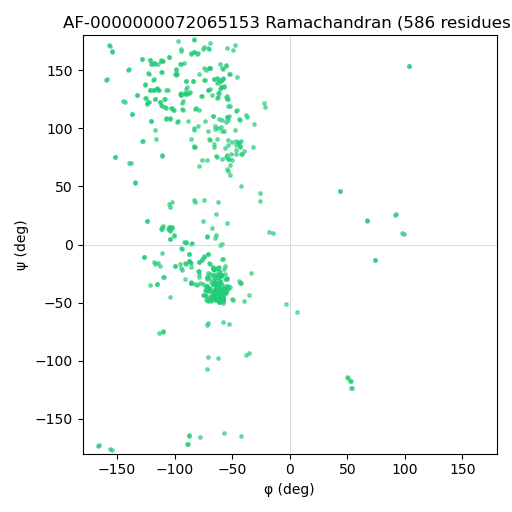062 -3.023 1 96.69 108 GLU B N 1
ATOM 3124 C CA . GLU B 1 108 ? -6.824 18.125 -3.391 1 96.69 108 GLU B CA 1
ATOM 3125 C C . GLU B 1 108 ? -7.648 17.125 -2.588 1 96.69 108 GLU B C 1
ATOM 3127 O O . GLU B 1 108 ? -8.727 17.453 -2.094 1 96.69 108 GLU B O 1
ATOM 3132 N N . PRO B 1 109 ? -7.168 15.898 -2.373 1 98.44 109 PRO B N 1
ATOM 3133 C CA . PRO B 1 109 ? -7.965 14.945 -1.598 1 98.44 109 PRO B CA 1
ATOM 3134 C C . PRO B 1 109 ? -8.258 15.438 -0.182 1 98.44 109 PRO B C 1
ATOM 3136 O O . PRO B 1 109 ? -9.367 15.234 0.329 1 98.44 109 PRO B O 1
ATOM 3139 N N . LEU B 1 110 ? -7.309 16.031 0.457 1 98.62 110 LEU B N 1
ATOM 3140 C CA . LEU B 1 110 ? -7.527 16.578 1.792 1 98.62 110 LEU B CA 1
ATOM 3141 C C . LEU B 1 110 ? -8.539 17.719 1.754 1 98.62 110 LEU B C 1
ATOM 3143 O O . LEU B 1 110 ? -9.438 17.781 2.59 1 98.62 110 LEU B O 1
ATOM 3147 N N . MET B 1 111 ? -8.406 18.656 0.769 1 97.75 111 MET B N 1
ATOM 3148 C CA . MET B 1 111 ? -9.312 19.797 0.658 1 97.75 111 MET B CA 1
ATOM 3149 C C . MET B 1 111 ? -10.742 19.328 0.397 1 97.75 111 MET B C 1
ATOM 3151 O O . MET B 1 111 ? -11.688 19.844 0.988 1 97.75 111 MET B O 1
ATOM 3155 N N . GLU B 1 112 ? -10.836 18.344 -0.454 1 98.12 112 GLU B N 1
ATOM 3156 C CA . GLU B 1 112 ? -12.164 17.812 -0.76 1 98.12 112 GLU B CA 1
ATOM 3157 C C . GLU B 1 112 ? -12.781 17.141 0.463 1 98.12 112 GLU B C 1
ATOM 3159 O O . GLU B 1 112 ? -13.977 17.312 0.723 1 98.12 112 GLU B O 1
ATOM 3164 N N . PHE B 1 113 ? -11.992 16.422 1.187 1 98.56 113 PHE B N 1
ATOM 3165 C CA . PHE B 1 113 ? -12.484 15.773 2.396 1 98.56 113 PHE B CA 1
ATOM 3166 C C . PHE B 1 113 ? -12.969 16.812 3.406 1 98.56 113 PHE B C 1
ATOM 3168 O O . PHE B 1 113 ? -14.078 16.688 3.936 1 98.56 113 PHE B O 1
ATOM 3175 N N . MET B 1 114 ? -12.141 17.797 3.656 1 98.31 114 MET B N 1
ATOM 3176 C CA . MET B 1 114 ? -12.492 18.844 4.621 1 98.31 114 MET B CA 1
ATOM 3177 C C . MET B 1 114 ? -13.773 19.547 4.207 1 98.31 114 MET B C 1
ATOM 3179 O O . MET B 1 114 ? -14.633 19.828 5.047 1 98.31 114 MET B O 1
ATOM 3183 N N . ALA B 1 115 ? -13.859 19.859 2.883 1 97.62 115 ALA B N 1
ATOM 3184 C CA . ALA B 1 115 ? -15.039 20.531 2.367 1 97.62 115 ALA B CA 1
ATOM 3185 C C . ALA B 1 115 ? -16.297 19.688 2.561 1 97.62 115 ALA B C 1
ATOM 3187 O O . ALA B 1 115 ? -17.391 20.219 2.723 1 97.62 115 ALA B O 1
ATOM 3188 N N . SER B 1 116 ? -16.109 18.375 2.602 1 97.31 116 SER B N 1
ATOM 3189 C CA . SER B 1 116 ? -17.25 17.469 2.654 1 97.31 116 SER B CA 1
ATOM 3190 C C . SER B 1 116 ? -17.719 17.25 4.09 1 97.31 116 SER B C 1
ATOM 3192 O O . SER B 1 116 ? -18.812 16.734 4.32 1 97.31 116 SER B O 1
ATOM 3194 N N . LEU B 1 117 ? -16.922 17.594 5.07 1 96.44 117 LEU B N 1
ATOM 3195 C CA . LEU B 1 117 ? -17.281 17.406 6.469 1 96.44 117 LEU B CA 1
ATOM 3196 C C . LEU B 1 117 ? -18.531 18.203 6.82 1 96.44 117 LEU B C 1
ATOM 3198 O O . LEU B 1 117 ? -18.672 19.359 6.395 1 96.44 117 LEU B O 1
ATOM 3202 N N . PRO B 1 118 ? -19.406 17.594 7.617 1 94.62 118 PRO B N 1
ATOM 3203 C CA . PRO B 1 118 ? -20.531 18.375 8.117 1 94.62 118 PRO B CA 1
ATOM 3204 C C . PRO B 1 118 ? -20.094 19.594 8.922 1 94.62 118 PRO B C 1
ATOM 3206 O O . PRO B 1 118 ? -19.047 19.562 9.562 1 94.62 118 PRO B O 1
ATOM 3209 N N . PRO B 1 119 ? -20.906 20.594 8.914 1 89.5 119 PRO B N 1
ATOM 3210 C CA . PRO B 1 119 ? -20.531 21.859 9.562 1 89.5 119 PRO B CA 1
ATOM 3211 C C . PRO B 1 119 ? -20.25 21.688 11.055 1 89.5 119 PRO B C 1
ATOM 3213 O O . PRO B 1 119 ? -19.438 22.422 11.617 1 89.5 119 PRO B O 1
ATOM 3216 N N . GLU B 1 120 ? -20.828 20.719 11.672 1 90.69 120 GLU B N 1
ATOM 3217 C CA . GLU B 1 120 ? -20.688 20.609 13.117 1 90.69 120 GLU B CA 1
ATOM 3218 C C . GLU B 1 120 ? -19.547 19.688 13.492 1 90.69 120 GLU B C 1
ATOM 3220 O O . GLU B 1 120 ? -19.188 19.562 14.672 1 90.69 120 GLU B O 1
ATOM 3225 N N . GLU B 1 121 ? -18.969 19.141 12.477 1 93.88 121 GLU B N 1
ATOM 3226 C CA . GLU B 1 121 ? -17.906 18.188 12.766 1 93.88 121 GLU B CA 1
ATOM 3227 C C . GLU B 1 121 ? -16.531 18.875 12.727 1 93.88 121 GLU B C 1
ATOM 3229 O O . GLU B 1 121 ? -16.25 19.641 11.805 1 93.88 121 GLU B O 1
ATOM 3234 N N . ARG B 1 122 ? -15.805 18.625 13.789 1 96.5 122 ARG B N 1
ATOM 3235 C CA . ARG B 1 122 ? -14.422 19.094 13.844 1 96.5 122 ARG B CA 1
ATOM 3236 C C . ARG B 1 122 ? -13.453 17.922 13.953 1 96.5 122 ARG B C 1
ATOM 3238 O O . ARG B 1 122 ? -13.727 16.938 14.664 1 96.5 122 ARG B O 1
ATOM 3245 N N . VAL B 1 123 ? -12.375 18.078 13.289 1 97.94 123 VAL B N 1
ATOM 3246 C CA . VAL B 1 123 ? -11.43 16.969 13.258 1 97.94 123 VAL B CA 1
ATOM 3247 C C . VAL B 1 123 ? -10.086 17.422 13.82 1 97.94 123 VAL B C 1
ATOM 3249 O O . VAL B 1 123 ? -9.82 18.609 13.914 1 97.94 123 VAL B O 1
ATOM 3252 N N . VAL B 1 124 ? -9.281 16.453 14.266 1 97.38 124 VAL B N 1
ATOM 3253 C CA . VAL B 1 124 ? -7.859 16.641 14.547 1 97.38 124 VAL B CA 1
ATOM 3254 C C . VAL B 1 124 ? -7.035 16.25 13.32 1 97.38 124 VAL B C 1
ATOM 3256 O O . VAL B 1 124 ? -7.035 15.094 12.898 1 97.38 124 VAL B O 1
ATOM 3259 N N . LEU B 1 125 ? -6.359 17.234 12.781 1 98.19 125 LEU B N 1
ATOM 3260 C CA . LEU B 1 125 ? -5.504 16.969 11.625 1 98.19 125 LEU B CA 1
ATOM 3261 C C . LEU B 1 125 ? -4.094 16.594 12.062 1 98.19 125 LEU B C 1
ATOM 3263 O O . LEU B 1 125 ? -3.506 17.266 12.914 1 98.19 125 LEU B O 1
ATOM 3267 N N . VAL B 1 126 ? -3.6 15.516 11.516 1 97.5 126 VAL B N 1
ATOM 3268 C CA . VAL B 1 126 ? -2.23 15.086 11.789 1 97.5 126 VAL B CA 1
ATOM 3269 C C . VAL B 1 126 ? -1.455 14.961 10.484 1 97.5 126 VAL B C 1
ATOM 3271 O O . VAL B 1 126 ? -1.89 14.266 9.562 1 97.5 126 VAL B O 1
ATOM 3274 N N . GLY B 1 127 ? -0.379 15.664 10.375 1 97.5 127 GLY B N 1
ATOM 3275 C CA . GLY B 1 127 ? 0.449 15.602 9.18 1 97.5 127 GLY B CA 1
ATOM 3276 C C . GLY B 1 127 ? 1.898 15.273 9.477 1 97.5 127 GLY B C 1
ATOM 3277 O O . GLY B 1 127 ? 2.477 15.781 10.438 1 97.5 127 GLY B O 1
ATOM 3278 N N . HIS B 1 128 ? 2.441 14.414 8.648 1 94.62 128 HIS B N 1
ATOM 3279 C CA . HIS B 1 128 ? 3.855 14.078 8.75 1 94.62 128 HIS B CA 1
ATOM 3280 C C . HIS B 1 128 ? 4.656 14.703 7.613 1 94.62 128 HIS B C 1
ATOM 3282 O O . HIS B 1 128 ? 4.254 14.625 6.449 1 94.62 128 HIS B O 1
ATOM 3288 N N . SER B 1 129 ? 5.785 15.32 7.988 1 91.62 129 SER B N 1
ATOM 3289 C CA . SER B 1 129 ? 6.73 15.828 7 1 91.62 129 SER B CA 1
ATOM 3290 C C . SER B 1 129 ? 6.039 16.734 5.992 1 91.62 129 SER B C 1
ATOM 3292 O O . SER B 1 129 ? 5.418 17.734 6.367 1 91.62 129 SER B O 1
ATOM 3294 N N . LEU B 1 130 ? 5.992 16.438 4.762 1 92.06 130 LEU B N 1
ATOM 3295 C CA . LEU B 1 130 ? 5.379 17.219 3.695 1 92.06 130 LEU B CA 1
ATOM 3296 C C . LEU B 1 130 ? 3.883 17.391 3.943 1 92.06 130 LEU B C 1
ATOM 3298 O O . LEU B 1 130 ? 3.283 18.375 3.496 1 92.06 130 LEU B O 1
ATOM 3302 N N . GLY B 1 131 ? 3.312 16.5 4.711 1 95.38 131 GLY B N 1
ATOM 3303 C CA . GLY B 1 131 ? 1.896 16.578 5.027 1 95.38 131 GLY B CA 1
ATOM 3304 C C . GLY B 1 131 ? 1.531 17.828 5.797 1 95.38 131 GLY B C 1
ATOM 3305 O O . GLY B 1 131 ? 0.37 18.25 5.809 1 95.38 131 GLY B O 1
ATOM 3306 N N . GLY B 1 132 ? 2.529 18.438 6.422 1 95.62 132 GLY B N 1
ATOM 3307 C CA . GLY B 1 132 ? 2.301 19.672 7.145 1 95.62 132 GLY B CA 1
ATOM 3308 C C . GLY B 1 132 ? 1.896 20.828 6.246 1 95.62 132 GLY B C 1
ATOM 3309 O O . GLY B 1 132 ? 1.176 21.734 6.672 1 95.62 132 GLY B O 1
ATOM 3310 N N . VAL B 1 133 ? 2.344 20.797 4.996 1 92.75 133 VAL B N 1
ATOM 3311 C CA . VAL B 1 133 ? 1.945 21.812 4.023 1 92.75 133 VAL B CA 1
ATOM 3312 C C . VAL B 1 133 ? 0.433 21.766 3.82 1 92.75 133 VAL B C 1
ATOM 3314 O O . VAL B 1 133 ? -0.239 22.797 3.873 1 92.75 133 VAL B O 1
ATOM 3317 N N . GLY B 1 134 ? -0.073 20.562 3.664 1 95.44 134 GLY B N 1
ATOM 3318 C CA . GLY B 1 134 ? -1.51 20.391 3.512 1 95.44 134 GLY B CA 1
ATOM 3319 C C . GLY B 1 134 ? -2.291 20.828 4.738 1 95.44 134 GLY B C 1
ATOM 3320 O O . GLY B 1 134 ? -3.365 21.422 4.613 1 95.44 134 GLY B O 1
ATOM 3321 N N . LEU B 1 135 ? -1.737 20.547 5.887 1 97.38 135 LEU B N 1
ATOM 3322 C CA . LEU B 1 135 ? -2.387 20.953 7.125 1 97.38 135 LEU B CA 1
ATOM 3323 C C . LEU B 1 135 ? -2.527 22.484 7.176 1 97.38 135 LEU B C 1
ATOM 3325 O O . LEU B 1 135 ? -3.607 23 7.473 1 97.38 135 LEU B O 1
ATOM 3329 N N . SER B 1 136 ? -1.424 23.141 6.875 1 96.31 136 SER B N 1
ATOM 3330 C CA . SER B 1 136 ? -1.436 24.594 6.934 1 96.31 136 SER B CA 1
ATOM 3331 C C . SER B 1 136 ? -2.484 25.172 5.992 1 96.31 136 SER B C 1
ATOM 3333 O O . SER B 1 136 ? -3.221 26.094 6.367 1 96.31 136 SER B O 1
ATOM 3335 N N . VAL B 1 137 ? -2.586 24.641 4.824 1 95.25 137 VAL B N 1
ATOM 3336 C CA . VAL B 1 137 ? -3.562 25.109 3.848 1 95.25 137 VAL B CA 1
ATOM 3337 C C . VAL B 1 137 ? -4.977 24.828 4.352 1 95.25 137 VAL B C 1
ATOM 3339 O O . VAL B 1 137 ? -5.852 25.703 4.285 1 95.25 137 VAL B O 1
ATOM 3342 N N . ALA B 1 138 ? -5.18 23.672 4.922 1 97.5 138 ALA B N 1
ATOM 3343 C CA . ALA B 1 138 ? -6.496 23.312 5.449 1 97.5 138 ALA B CA 1
ATOM 3344 C C . ALA B 1 138 ? -6.887 24.219 6.613 1 97.5 138 ALA B C 1
ATOM 3346 O O . ALA B 1 138 ? -8.047 24.609 6.742 1 97.5 138 ALA B O 1
ATOM 3347 N N . MET B 1 139 ? -5.938 24.547 7.418 1 97.94 139 MET B N 1
ATOM 3348 C CA . MET B 1 139 ? -6.191 25.406 8.578 1 97.94 139 MET B CA 1
ATOM 3349 C C . MET B 1 139 ? -6.609 26.812 8.133 1 97.94 139 MET B C 1
ATOM 3351 O O . MET B 1 139 ? -7.41 27.453 8.805 1 97.94 139 MET B O 1
ATOM 3355 N N . GLU B 1 140 ? -6.062 27.266 7.02 1 96.81 140 GLU B N 1
ATOM 3356 C CA . GLU B 1 140 ? -6.461 28.562 6.477 1 96.81 140 GLU B CA 1
ATOM 3357 C C . GLU B 1 140 ? -7.852 28.484 5.855 1 96.81 140 GLU B C 1
ATOM 3359 O O . GLU B 1 140 ? -8.68 29.375 6.062 1 96.81 140 GLU B O 1
ATOM 3364 N N . LYS B 1 141 ? -8.125 27.453 5.211 1 96.44 141 LYS B N 1
ATOM 3365 C CA . LYS B 1 141 ? -9.344 27.359 4.41 1 96.44 141 LYS B CA 1
ATOM 3366 C C . LYS B 1 141 ? -10.523 26.906 5.262 1 96.44 141 LYS B C 1
ATOM 3368 O O . LYS B 1 141 ? -11.664 27.297 5.004 1 96.44 141 LYS B O 1
ATOM 3373 N N . PHE B 1 142 ? -10.25 26.031 6.293 1 97.75 142 PHE B N 1
ATOM 3374 C CA . PHE B 1 142 ? -11.328 25.422 7.062 1 97.75 142 PHE B CA 1
ATOM 3375 C C . PHE B 1 142 ? -11.031 25.484 8.555 1 97.75 142 PHE B C 1
ATOM 3377 O O . PHE B 1 142 ? -11.117 24.484 9.258 1 97.75 142 PHE B O 1
ATOM 3384 N N . PRO B 1 143 ? -10.734 26.656 9.07 1 97.62 143 PRO B N 1
ATOM 3385 C CA . PRO B 1 143 ? -10.367 26.703 10.484 1 97.62 143 PRO B CA 1
ATOM 3386 C C . PRO B 1 143 ? -11.484 26.234 11.406 1 97.62 143 PRO B C 1
ATOM 3388 O O . PRO B 1 143 ? -11.219 25.625 12.453 1 97.62 143 PRO B O 1
ATOM 3391 N N . GLU B 1 144 ? -12.742 26.359 11.07 1 97.12 144 GLU B N 1
ATOM 3392 C CA . GLU B 1 144 ? -13.891 26.031 11.906 1 97.12 144 GLU B CA 1
ATOM 3393 C C . GLU B 1 144 ? -14.117 24.516 11.977 1 97.12 144 GLU B C 1
ATOM 3395 O O . GLU B 1 144 ? -14.852 24.047 12.836 1 97.12 144 GLU B O 1
ATOM 3400 N N . LYS B 1 145 ? -13.445 23.812 11.117 1 98 145 LYS B N 1
ATOM 3401 C CA . LYS B 1 145 ? -13.641 22.375 11.055 1 98 145 LYS B CA 1
ATOM 3402 C C . LYS B 1 145 ? -12.469 21.625 11.703 1 98 145 LYS B C 1
ATOM 3404 O O . LYS B 1 145 ? -12.398 20.406 11.648 1 98 145 LYS B O 1
ATOM 3409 N N . ILE B 1 146 ? -11.586 22.328 12.266 1 98.19 146 ILE B N 1
ATOM 3410 C CA . ILE B 1 146 ? -10.375 21.703 12.789 1 98.19 146 ILE B CA 1
ATOM 3411 C C . ILE B 1 146 ? -10.227 22.047 14.273 1 98.19 146 ILE B C 1
ATOM 3413 O O . ILE B 1 146 ? -10.172 23.219 14.648 1 98.19 146 ILE B O 1
ATOM 3417 N N . SER B 1 147 ? -10.18 21.062 15.078 1 96.38 147 SER B N 1
ATOM 3418 C CA . SER B 1 147 ? -10 21.281 16.516 1 96.38 147 SER B CA 1
ATOM 3419 C C . SER B 1 147 ? -8.531 21.484 16.859 1 96.38 147 SER B C 1
ATOM 3421 O O . SER B 1 147 ? -8.211 22.234 17.781 1 96.38 147 SER B O 1
ATOM 3423 N N . ALA B 1 148 ? -7.684 20.766 16.094 1 96.56 148 ALA B N 1
ATOM 3424 C CA . ALA B 1 148 ? -6.242 20.922 16.297 1 96.56 148 ALA B CA 1
ATOM 3425 C C . ALA B 1 148 ? -5.473 20.469 15.055 1 96.56 148 ALA B C 1
ATOM 3427 O O . ALA B 1 148 ? -5.902 19.562 14.344 1 96.56 148 ALA B O 1
ATOM 3428 N N . GLY B 1 149 ? -4.445 21.188 14.805 1 97.31 149 GLY B N 1
ATOM 3429 C CA . GLY B 1 149 ? -3.453 20.766 13.828 1 97.31 149 GLY B CA 1
ATOM 3430 C C . GLY B 1 149 ? -2.191 20.219 14.461 1 97.31 149 GLY B C 1
ATOM 3431 O O . GLY B 1 149 ? -1.505 20.922 15.203 1 97.31 149 GLY B O 1
ATOM 3432 N N . VAL B 1 150 ? -1.9 18.938 14.195 1 96.06 150 VAL B N 1
ATOM 3433 C CA . VAL B 1 150 ? -0.741 18.266 14.766 1 96.06 150 VAL B CA 1
ATOM 3434 C C . VAL B 1 150 ? 0.311 18.047 13.68 1 96.06 150 VAL B C 1
ATOM 3436 O O . VAL B 1 150 ? 0.081 17.297 12.734 1 96.06 150 VAL B O 1
ATOM 3439 N N . PHE B 1 151 ? 1.459 18.656 13.898 1 95.31 151 PHE B N 1
ATOM 3440 C CA . PHE B 1 151 ? 2.578 18.562 12.969 1 95.31 151 PHE B CA 1
ATOM 3441 C C . PHE B 1 151 ? 3.643 17.609 13.5 1 95.31 151 PHE B C 1
ATOM 3443 O O . PHE B 1 151 ? 4.383 17.938 14.422 1 95.31 151 PHE B O 1
ATOM 3450 N N . ALA B 1 152 ? 3.713 16.453 12.828 1 92.94 152 ALA B N 1
ATOM 3451 C CA . ALA B 1 152 ? 4.715 15.461 13.234 1 92.94 152 ALA B CA 1
ATOM 3452 C C . ALA B 1 152 ? 5.957 15.547 12.352 1 92.94 152 ALA B C 1
ATOM 3454 O O . ALA B 1 152 ? 5.945 15.086 11.211 1 92.94 152 ALA B O 1
ATOM 3455 N N . ALA B 1 1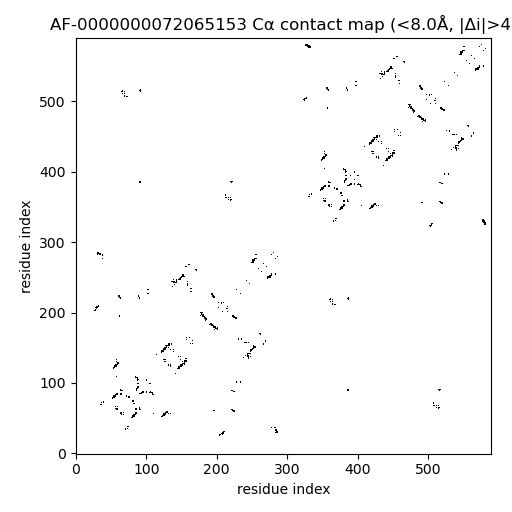53 ? 7.035 16.109 12.906 1 90.38 153 ALA B N 1
ATOM 3456 C CA . ALA B 1 153 ? 8.234 16.375 12.125 1 90.38 153 ALA B CA 1
ATOM 3457 C C . ALA B 1 153 ? 7.883 16.969 10.766 1 90.38 153 ALA B C 1
ATOM 3459 O O . ALA B 1 153 ? 8.391 16.531 9.734 1 90.38 153 ALA B O 1
ATOM 3460 N N . ALA B 1 154 ? 7.004 17.938 10.797 1 92.88 154 ALA B N 1
ATOM 3461 C CA . ALA B 1 154 ? 6.375 18.375 9.555 1 92.88 154 ALA B CA 1
ATOM 3462 C C . ALA B 1 154 ? 6.715 19.828 9.258 1 92.88 154 ALA B C 1
ATOM 3464 O O . ALA B 1 154 ? 7.062 20.594 10.164 1 92.88 154 ALA B O 1
ATOM 3465 N N . THR B 1 155 ? 6.625 20.141 8 1 91.25 155 THR B N 1
ATOM 3466 C CA . THR B 1 155 ? 6.645 21.547 7.609 1 91.25 155 THR B CA 1
ATOM 3467 C C . THR B 1 155 ? 5.445 22.297 8.195 1 91.25 155 THR B C 1
ATOM 3469 O O . THR B 1 155 ? 4.305 21.844 8.07 1 91.25 155 THR B O 1
ATOM 3472 N N . MET B 1 156 ? 5.754 23.359 8.867 1 95.12 156 MET B N 1
ATOM 3473 C CA . MET B 1 156 ? 4.691 24.109 9.516 1 95.12 156 MET B CA 1
ATOM 3474 C C . MET B 1 156 ? 4.77 25.594 9.141 1 95.12 156 MET B C 1
ATOM 3476 O O . MET B 1 156 ? 5.395 26.391 9.844 1 95.12 156 MET B O 1
ATOM 3480 N N . ALA B 1 157 ? 4.082 25.953 8.023 1 93 157 ALA B N 1
ATOM 3481 C CA . ALA B 1 157 ? 3.99 27.344 7.609 1 93 157 ALA B CA 1
ATOM 3482 C C . ALA B 1 157 ? 2.926 28.094 8.414 1 93 157 ALA B C 1
ATOM 3484 O O . ALA B 1 157 ? 2.107 27.469 9.094 1 93 157 ALA B O 1
ATOM 3485 N N . GLY B 1 158 ? 3 29.406 8.312 1 94.12 158 GLY B N 1
ATOM 3486 C CA . GLY B 1 158 ? 2.043 30.25 9 1 94.12 158 GLY B CA 1
ATOM 3487 C C . GLY B 1 158 ? 2.078 31.703 8.516 1 94.12 158 GLY B C 1
ATOM 3488 O O . GLY B 1 158 ? 2.709 32 7.504 1 94.12 158 GLY B O 1
ATOM 3489 N N . PRO B 1 159 ? 1.348 32.531 9.188 1 94.19 159 PRO B N 1
ATOM 3490 C CA . PRO B 1 159 ? 1.174 33.906 8.758 1 94.19 159 PRO B CA 1
ATOM 3491 C C . PRO B 1 159 ? 2.496 34.656 8.656 1 94.19 159 PRO B C 1
ATOM 3493 O O . PRO B 1 159 ? 2.672 35.5 7.758 1 94.19 159 PRO B O 1
ATOM 3496 N N . ASN B 1 160 ? 3.459 34.406 9.492 1 92.69 160 ASN B N 1
ATOM 3497 C CA . ASN B 1 160 ? 4.73 35.125 9.492 1 92.69 160 ASN B CA 1
ATOM 3498 C C . ASN B 1 160 ? 5.879 34.219 9.039 1 92.69 160 ASN B C 1
ATOM 3500 O O . ASN B 1 160 ? 7.043 34.5 9.336 1 92.69 160 ASN B O 1
ATOM 3504 N N . PHE B 1 161 ? 5.555 33.125 8.5 1 92.81 161 PHE B N 1
ATOM 3505 C CA . PHE B 1 161 ? 6.52 32.125 8.078 1 92.81 161 PHE B CA 1
ATOM 3506 C C . PHE B 1 161 ? 5.977 31.312 6.906 1 92.81 161 PHE B C 1
ATOM 3508 O O . PHE B 1 161 ? 5.633 30.141 7.062 1 92.81 161 PHE B O 1
ATOM 3515 N N . ASP B 1 162 ? 6 31.953 5.777 1 88.12 162 ASP B N 1
ATOM 3516 C CA . ASP B 1 162 ? 5.336 31.359 4.617 1 88.12 162 ASP B CA 1
ATOM 3517 C C . ASP B 1 162 ? 6.242 30.344 3.922 1 88.12 162 ASP B C 1
ATOM 3519 O O . ASP B 1 162 ? 7.387 30.141 4.336 1 88.12 162 ASP B O 1
ATOM 3523 N N . PHE B 1 163 ? 5.691 29.719 2.918 1 84.44 163 PHE B N 1
ATOM 3524 C CA . PHE B 1 163 ? 6.383 28.609 2.252 1 84.44 163 PHE B CA 1
ATOM 3525 C C . PHE B 1 163 ? 7.648 29.109 1.562 1 84.44 163 PHE B C 1
ATOM 3527 O O . PHE B 1 163 ? 8.656 28.406 1.515 1 84.44 163 PHE B O 1
ATOM 3534 N N . LYS B 1 164 ? 7.535 30.25 0.974 1 81.5 164 LYS B N 1
ATOM 3535 C CA . LYS B 1 164 ? 8.703 30.828 0.311 1 81.5 164 LYS B CA 1
ATOM 3536 C C . LYS B 1 164 ? 9.859 31.016 1.29 1 81.5 164 LYS B C 1
ATOM 3538 O O . LYS B 1 164 ? 11 30.672 0.98 1 81.5 164 LYS B O 1
ATOM 3543 N N . THR B 1 165 ? 9.555 31.625 2.451 1 86.44 165 THR B N 1
ATOM 3544 C CA . THR B 1 165 ? 10.562 31.828 3.484 1 86.44 165 THR B CA 1
ATOM 3545 C C . THR B 1 165 ? 11.133 30.5 3.955 1 86.44 165 THR B C 1
ATOM 3547 O O . THR B 1 165 ? 12.344 30.375 4.168 1 86.44 165 THR B O 1
ATOM 3550 N N . ILE B 1 166 ? 10.297 29.5 4.109 1 86.5 166 ILE B N 1
ATOM 3551 C CA . ILE B 1 166 ? 10.742 28.172 4.523 1 86.5 166 ILE B CA 1
ATOM 3552 C C . ILE B 1 166 ? 11.703 27.594 3.488 1 86.5 166 ILE B C 1
ATOM 3554 O O . ILE B 1 166 ? 12.766 27.078 3.842 1 86.5 166 ILE B O 1
ATOM 3558 N N . ALA B 1 167 ? 11.352 27.641 2.252 1 80.5 167 ALA B N 1
ATOM 3559 C CA . ALA B 1 167 ? 12.195 27.125 1.179 1 80.5 167 ALA B CA 1
ATOM 3560 C C . ALA B 1 167 ? 13.562 27.797 1.174 1 80.5 167 ALA B C 1
ATOM 3562 O O . ALA B 1 167 ? 14.578 27.156 0.884 1 80.5 167 ALA B O 1
ATOM 3563 N N . GLN B 1 168 ? 13.578 29.062 1.467 1 81.56 168 GLN B N 1
ATOM 3564 C CA . GLN B 1 168 ? 14.805 29.844 1.475 1 81.56 168 GLN B CA 1
ATOM 3565 C C . GLN B 1 168 ? 15.68 29.484 2.67 1 81.56 168 GLN B C 1
ATOM 3567 O O . GLN B 1 168 ? 16.906 29.453 2.564 1 81.56 168 GLN B O 1
ATOM 3572 N N . LYS B 1 169 ? 15.055 29.203 3.76 1 83.56 169 LYS B N 1
ATOM 3573 C CA . LYS B 1 169 ? 15.797 28.969 5 1 83.56 169 LYS B CA 1
ATOM 3574 C C . LYS B 1 169 ? 16.141 27.484 5.168 1 83.56 169 LYS B C 1
ATOM 3576 O O . LYS B 1 169 ? 16.969 27.141 6.008 1 83.56 169 LYS B O 1
ATOM 3581 N N . TYR B 1 170 ? 15.445 26.672 4.391 1 78.5 170 TYR B N 1
ATOM 3582 C CA . TYR B 1 170 ? 15.695 25.25 4.5 1 78.5 170 TYR B CA 1
ATOM 3583 C C . TYR B 1 170 ? 17.172 24.938 4.32 1 78.5 170 TYR B C 1
ATOM 3585 O O . TYR B 1 170 ? 17.812 25.438 3.387 1 78.5 170 TYR B O 1
ATOM 3593 N N . PRO B 1 171 ? 17.688 24.25 5.316 1 71.44 171 PRO B N 1
ATOM 3594 C CA . PRO B 1 171 ? 19.125 23.969 5.199 1 71.44 171 PRO B CA 1
ATOM 3595 C C . PRO B 1 171 ? 19.484 23.297 3.877 1 71.44 171 PRO B C 1
ATOM 3597 O O . PRO B 1 171 ? 18.828 22.359 3.455 1 71.44 171 PRO B O 1
ATOM 3600 N N . LYS B 1 172 ? 20.297 24.031 3.236 1 59.16 172 LYS B N 1
ATOM 3601 C CA . LYS B 1 172 ? 20.797 23.531 1.959 1 59.16 172 LYS B CA 1
ATOM 3602 C C . LYS B 1 172 ? 21.734 22.344 2.164 1 59.16 172 LYS B C 1
ATOM 3604 O O . LYS B 1 172 ? 22 21.578 1.23 1 59.16 172 LYS B O 1
ATOM 3609 N N . GLU B 1 173 ? 22.281 22.406 3.367 1 56.38 173 GLU B N 1
ATOM 3610 C CA . GLU B 1 173 ? 23.234 21.312 3.586 1 56.38 173 GLU B CA 1
ATOM 3611 C C . GLU B 1 173 ? 22.578 19.969 3.322 1 56.38 173 GLU B C 1
ATOM 3613 O O . GLU B 1 173 ? 21.438 19.734 3.717 1 56.38 173 GLU B O 1
ATOM 3618 N N . SER B 1 174 ? 22.969 19.328 2.273 1 52.78 174 SER B N 1
ATOM 3619 C CA . SER B 1 174 ? 22.594 18.297 1.312 1 52.78 174 SER B CA 1
ATOM 3620 C C . SER B 1 174 ? 22.25 16.984 2.012 1 52.78 174 SER B C 1
ATOM 3622 O O . SER B 1 174 ? 23.125 16.344 2.607 1 52.78 174 SER B O 1
ATOM 3624 N N . ILE B 1 175 ? 21.078 16.969 2.617 1 61.19 175 ILE B N 1
ATOM 3625 C CA . ILE B 1 175 ? 20.734 15.562 2.816 1 61.19 175 ILE B CA 1
ATOM 3626 C C . ILE B 1 175 ? 21.047 14.766 1.547 1 61.19 175 ILE B C 1
ATOM 3628 O O . ILE B 1 175 ? 20.562 15.109 0.462 1 61.19 175 ILE B O 1
ATOM 3632 N N . SER B 1 176 ? 22.094 14.008 1.713 1 74.75 176 SER B N 1
ATOM 3633 C CA . SER B 1 176 ? 22.422 13.133 0.587 1 74.75 176 SER B CA 1
ATOM 3634 C C . SER B 1 176 ? 21.188 12.422 0.066 1 74.75 176 SER B C 1
ATOM 3636 O O . SER B 1 176 ? 20.453 11.805 0.836 1 74.75 176 SER B O 1
ATOM 3638 N N . PRO B 1 177 ? 20.859 12.75 -1.121 1 81.25 177 PRO B N 1
ATOM 3639 C CA . PRO B 1 177 ? 19.734 12 -1.684 1 81.25 177 PRO B CA 1
ATOM 3640 C C . PRO B 1 177 ? 19.984 10.492 -1.719 1 81.25 177 PRO B C 1
ATOM 3642 O O . PRO B 1 177 ? 19.047 9.711 -1.894 1 81.25 177 PRO B O 1
ATOM 3645 N N . MET B 1 178 ? 21.281 10.117 -1.487 1 89.06 178 MET B N 1
ATOM 3646 C CA . MET B 1 178 ? 21.656 8.711 -1.531 1 89.06 178 MET B CA 1
ATOM 3647 C C . MET B 1 178 ? 21.156 8.047 -2.809 1 89.06 178 MET B C 1
ATOM 3649 O O . MET B 1 178 ? 21.547 8.438 -3.912 1 89.06 178 MET B O 1
ATOM 3653 N N . ASP B 1 179 ? 20.219 7.059 -2.723 1 93.5 179 ASP B N 1
ATOM 3654 C CA . ASP B 1 179 ? 19.766 6.34 -3.91 1 93.5 179 ASP B CA 1
ATOM 3655 C C . ASP B 1 179 ? 18.406 6.84 -4.367 1 93.5 179 ASP B C 1
ATOM 3657 O O . ASP B 1 179 ? 17.734 6.191 -5.18 1 93.5 179 ASP B O 1
ATOM 3661 N N . SER B 1 180 ? 18.016 7.965 -3.844 1 93.75 180 SER B N 1
ATOM 3662 C CA . SER B 1 180 ? 16.781 8.594 -4.32 1 93.75 180 SER B CA 1
ATOM 3663 C C . SER B 1 180 ? 16.953 9.109 -5.75 1 93.75 180 SER B C 1
ATOM 3665 O O . SER B 1 180 ? 18.062 9.422 -6.176 1 93.75 180 SER B O 1
ATOM 3667 N N . LYS B 1 181 ? 15.82 9.141 -6.453 1 94.31 181 LYS B N 1
ATOM 3668 C CA . LYS B 1 181 ? 15.875 9.547 -7.855 1 94.31 181 LYS B CA 1
ATOM 3669 C C . LYS B 1 181 ? 14.961 10.742 -8.117 1 94.31 181 LYS B C 1
ATOM 3671 O O . LYS B 1 181 ? 13.906 10.875 -7.496 1 94.31 181 LYS B O 1
ATOM 3676 N N . TYR B 1 182 ? 15.406 11.523 -9.031 1 92.62 182 TYR B N 1
ATOM 3677 C CA . TYR B 1 182 ? 14.617 12.656 -9.492 1 92.62 182 TYR B CA 1
ATOM 3678 C C . TYR B 1 182 ? 13.898 12.336 -10.797 1 92.62 182 TYR B C 1
ATOM 3680 O O . TYR B 1 182 ? 14.398 11.555 -11.609 1 92.62 182 TYR B O 1
ATOM 3688 N N . ILE B 1 183 ? 12.766 12.891 -10.93 1 92.75 183 ILE B N 1
ATOM 3689 C CA . ILE B 1 183 ? 11.969 12.758 -12.148 1 92.75 183 ILE B CA 1
ATOM 3690 C C . ILE B 1 183 ? 11.859 14.109 -12.844 1 92.75 183 ILE B C 1
ATOM 3692 O O . ILE B 1 183 ? 11.562 15.125 -12.203 1 92.75 183 ILE B O 1
ATOM 3696 N N . TYR B 1 184 ? 12.102 14.07 -14.156 1 90.94 184 TYR B N 1
ATOM 3697 C CA . TYR B 1 184 ? 12.086 15.289 -14.953 1 90.94 184 TYR B CA 1
ATOM 3698 C C . TYR B 1 184 ? 10.891 15.297 -15.906 1 90.94 184 TYR B C 1
ATOM 3700 O O . TYR B 1 184 ? 11.062 15.125 -17.125 1 90.94 184 TYR B O 1
ATOM 3708 N N . GLY B 1 185 ? 9.805 15.555 -15.352 1 87.06 185 GLY B N 1
ATOM 3709 C CA . GLY B 1 185 ? 8.562 15.516 -16.109 1 87.06 185 GLY B CA 1
ATOM 3710 C C . GLY B 1 185 ? 8.484 16.578 -17.188 1 87.06 185 GLY B C 1
ATOM 3711 O O . GLY B 1 185 ? 7.742 16.422 -18.156 1 87.06 185 GLY B O 1
ATOM 3712 N N . ASP B 1 186 ? 9.234 17.641 -17.094 1 86.31 186 ASP B N 1
ATOM 3713 C CA . ASP B 1 186 ? 9.227 18.719 -18.078 1 86.31 186 ASP B CA 1
ATOM 3714 C C . ASP B 1 186 ? 10.461 18.656 -18.984 1 86.31 186 ASP B C 1
ATOM 3716 O O . ASP B 1 186 ? 10.828 19.656 -19.609 1 86.31 186 ASP B O 1
ATOM 3720 N N . GLY B 1 187 ? 11.07 17.547 -18.906 1 88.94 187 GLY B N 1
ATOM 3721 C CA . GLY B 1 187 ? 12.266 17.375 -19.719 1 88.94 187 GLY B CA 1
ATOM 3722 C C . GLY B 1 187 ? 13.547 17.484 -18.922 1 88.94 187 GLY B C 1
ATOM 3723 O O . GLY B 1 187 ? 13.578 18.109 -17.859 1 88.94 187 GLY B O 1
ATOM 3724 N N . PRO B 1 188 ? 14.578 16.828 -19.422 1 89.19 188 PRO B N 1
ATOM 3725 C CA . PRO B 1 188 ? 15.836 16.703 -18.688 1 89.19 188 PRO B CA 1
ATOM 3726 C C . PRO B 1 188 ? 16.547 18.047 -18.516 1 89.19 188 PRO B C 1
ATOM 3728 O O . PRO B 1 188 ? 17.422 18.172 -17.656 1 89.19 188 PRO B O 1
ATOM 3731 N N . ASN B 1 189 ? 16.219 19.047 -19.344 1 91.25 189 ASN B N 1
ATOM 3732 C CA . ASN B 1 189 ? 16.875 20.344 -19.266 1 91.25 189 ASN B CA 1
ATOM 3733 C C . ASN B 1 189 ? 16.156 21.297 -18.312 1 91.25 189 ASN B C 1
ATOM 3735 O O . ASN B 1 189 ? 16.547 22.453 -18.156 1 91.25 189 ASN B O 1
ATOM 3739 N N . ASN B 1 190 ? 15.148 20.812 -17.719 1 87.44 190 ASN B N 1
ATOM 3740 C CA . ASN B 1 190 ? 14.398 21.562 -16.719 1 87.44 190 ASN B CA 1
ATOM 3741 C C . ASN B 1 190 ? 14.602 20.984 -15.312 1 87.44 190 ASN B C 1
ATOM 3743 O O . ASN B 1 190 ? 15.07 19.859 -15.172 1 87.44 190 ASN B O 1
ATOM 3747 N N . PRO B 1 191 ? 14.359 21.812 -14.25 1 86.94 191 PRO B N 1
ATOM 3748 C CA . PRO B 1 191 ? 14.461 21.266 -12.898 1 86.94 191 PRO B CA 1
ATOM 3749 C C . PRO B 1 191 ? 13.562 20.047 -12.695 1 86.94 191 PRO B C 1
ATOM 3751 O O . PRO B 1 191 ? 12.539 19.906 -13.367 1 86.94 191 PRO B O 1
ATOM 3754 N N . PRO B 1 192 ? 13.945 19.203 -11.773 1 89.25 192 PRO B N 1
ATOM 3755 C CA . PRO B 1 192 ? 13.102 18.031 -11.5 1 89.25 192 PRO B CA 1
ATOM 3756 C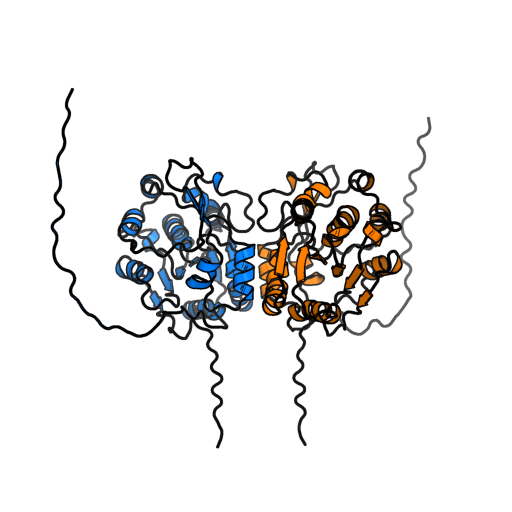 C . PRO B 1 192 ? 11.711 18.422 -10.984 1 89.25 192 PRO B C 1
ATOM 3758 O O . PRO B 1 192 ? 11.578 19.391 -10.242 1 89.25 192 PRO B O 1
ATOM 3761 N N . THR B 1 193 ? 10.711 17.672 -11.406 1 89.12 193 THR B N 1
ATOM 3762 C CA . THR B 1 193 ? 9.328 17.953 -11.023 1 89.12 193 THR B CA 1
ATOM 3763 C C . THR B 1 193 ? 8.891 17.031 -9.883 1 89.12 193 THR B C 1
ATOM 3765 O O . THR B 1 193 ? 7.875 17.297 -9.234 1 89.12 193 THR B O 1
ATOM 3768 N N . ALA B 1 194 ? 9.633 15.906 -9.688 1 93.25 194 ALA B N 1
ATOM 3769 C CA . ALA B 1 194 ? 9.273 14.953 -8.641 1 93.25 194 ALA B CA 1
ATOM 3770 C C . ALA B 1 194 ? 10.492 14.164 -8.18 1 93.25 194 ALA B C 1
ATOM 3772 O O . ALA B 1 194 ? 11.57 14.258 -8.773 1 93.25 194 ALA B O 1
ATOM 3773 N N . THR B 1 195 ? 10.312 13.516 -7.074 1 93.56 195 THR B N 1
ATOM 3774 C CA . THR B 1 195 ? 11.344 12.641 -6.539 1 93.56 195 THR B CA 1
ATOM 3775 C C . THR B 1 195 ? 10.734 11.367 -5.969 1 93.56 195 THR B C 1
ATOM 3777 O O . THR B 1 195 ? 9.57 11.352 -5.578 1 93.56 195 THR B O 1
ATOM 3780 N N . ILE B 1 196 ? 11.484 10.344 -6.02 1 96.38 196 ILE B N 1
ATOM 3781 C CA . ILE B 1 196 ? 11.109 9.102 -5.344 1 96.38 196 ILE B CA 1
ATOM 3782 C C . ILE B 1 196 ? 12.234 8.664 -4.41 1 96.38 196 ILE B C 1
ATOM 3784 O O . ILE B 1 196 ? 13.391 8.594 -4.82 1 96.38 196 ILE B O 1
ATOM 3788 N N . LEU B 1 197 ? 11.93 8.438 -3.162 1 95.06 197 LEU B N 1
ATOM 3789 C CA . LEU B 1 197 ? 12.914 8.062 -2.154 1 95.06 197 LEU B CA 1
ATOM 3790 C C . LEU B 1 197 ? 13.406 6.637 -2.375 1 95.06 197 LEU B C 1
ATOM 3792 O O . LEU B 1 197 ? 12.602 5.723 -2.578 1 95.06 197 LEU B O 1
ATOM 3796 N N . GLY B 1 198 ? 14.711 6.512 -2.316 1 95.56 198 GLY B N 1
ATOM 3797 C CA . GLY B 1 198 ? 15.305 5.199 -2.514 1 95.56 198 GLY B CA 1
ATOM 3798 C C . GLY B 1 198 ? 15.375 4.375 -1.241 1 95.56 198 GLY B C 1
ATOM 3799 O O . GLY B 1 198 ? 15.242 4.914 -0.14 1 95.56 198 GLY B O 1
ATOM 3800 N N . PRO B 1 199 ? 15.594 3.041 -1.396 1 95.56 199 PRO B N 1
ATOM 3801 C CA . PRO B 1 199 ? 15.617 2.139 -0.242 1 95.56 199 PRO B CA 1
ATOM 3802 C C . PRO B 1 199 ? 16.672 2.521 0.787 1 95.56 199 PRO B C 1
ATOM 3804 O O . PRO B 1 199 ? 16.453 2.395 1.992 1 95.56 199 PRO B O 1
ATOM 3807 N N . LYS B 1 200 ? 17.812 2.928 0.373 1 94.44 200 LYS B N 1
ATOM 3808 C CA . LYS B 1 200 ? 18.859 3.307 1.32 1 94.44 200 LYS B CA 1
ATOM 3809 C C . LYS B 1 200 ? 18.484 4.578 2.072 1 94.44 200 LYS B C 1
ATOM 3811 O O . LYS B 1 200 ? 18.719 4.684 3.279 1 94.44 200 LYS B O 1
ATOM 3816 N N . PHE B 1 201 ? 17.984 5.543 1.343 1 92.62 201 PHE B N 1
ATOM 3817 C CA . PHE B 1 201 ? 17.5 6.758 1.991 1 92.62 201 PHE B CA 1
ATOM 3818 C C . PHE B 1 201 ? 16.406 6.434 3.004 1 92.62 201 PHE B C 1
ATOM 3820 O O . PHE B 1 201 ? 16.453 6.898 4.145 1 92.62 201 PHE B O 1
ATOM 3827 N N . LEU B 1 202 ? 15.445 5.629 2.615 1 94 202 LEU B N 1
ATOM 3828 C CA . LEU B 1 202 ? 14.352 5.234 3.494 1 94 202 LEU B CA 1
ATOM 3829 C C . LEU B 1 202 ? 14.883 4.559 4.754 1 94 202 LEU B C 1
ATOM 3831 O O . LEU B 1 202 ? 14.453 4.883 5.863 1 94 202 LEU B O 1
ATOM 3835 N N . ALA B 1 203 ? 15.789 3.68 4.586 1 93.12 203 ALA B N 1
ATOM 3836 C CA . ALA B 1 203 ? 16.359 2.932 5.707 1 93.12 203 ALA B CA 1
ATOM 3837 C C . ALA B 1 203 ? 17.062 3.865 6.691 1 93.12 203 ALA B C 1
ATOM 3839 O O . ALA B 1 203 ? 16.938 3.691 7.906 1 93.12 203 ALA B O 1
ATOM 3840 N N . SER B 1 204 ? 17.703 4.875 6.176 1 88.38 204 SER B N 1
ATOM 3841 C CA . SER B 1 204 ? 18.547 5.734 6.992 1 88.38 204 SER B CA 1
ATOM 3842 C C . SER B 1 204 ? 17.75 6.848 7.648 1 88.38 204 SER B C 1
ATOM 3844 O O . SER B 1 204 ? 18 7.219 8.797 1 88.38 204 SER B O 1
ATOM 3846 N N . LYS B 1 205 ? 16.703 7.277 6.91 1 85 205 LYS B N 1
ATOM 3847 C CA . LYS B 1 205 ? 16.094 8.523 7.355 1 85 205 LYS B CA 1
ATOM 3848 C C . LYS B 1 205 ? 14.703 8.273 7.945 1 85 205 LYS B C 1
ATOM 3850 O O . LYS B 1 205 ? 14.266 9.008 8.836 1 85 205 LYS B O 1
ATOM 3855 N N . TYR B 1 206 ? 14.078 7.242 7.477 1 87.5 206 TYR B N 1
ATOM 3856 C CA . TYR B 1 206 ? 12.688 7.086 7.879 1 87.5 206 TYR B CA 1
ATOM 3857 C C . TYR B 1 206 ? 12.5 5.828 8.719 1 87.5 206 TYR B C 1
ATOM 3859 O O . TYR B 1 206 ? 11.672 5.805 9.633 1 87.5 206 TYR B O 1
ATOM 3867 N N . TYR B 1 207 ? 13.266 4.84 8.391 1 90.69 207 TYR B N 1
ATOM 3868 C CA . TYR B 1 207 ? 12.922 3.545 8.969 1 90.69 207 TYR B CA 1
ATOM 3869 C C . TYR B 1 207 ? 14.109 2.967 9.742 1 90.69 207 TYR B C 1
ATOM 3871 O O . TYR B 1 207 ? 14.195 1.754 9.945 1 90.69 207 TYR B O 1
ATOM 3879 N N . ARG B 1 208 ? 15.023 3.766 10.125 1 83.81 208 ARG B N 1
ATOM 3880 C CA . ARG B 1 208 ? 16.234 3.354 10.812 1 83.81 208 ARG B CA 1
ATOM 3881 C C . ARG B 1 208 ? 15.914 2.553 12.07 1 83.81 208 ARG B C 1
ATOM 3883 O O . ARG B 1 208 ? 16.578 1.563 12.375 1 83.81 208 ARG B O 1
ATOM 3890 N N . PHE B 1 209 ? 14.859 2.912 12.742 1 82.75 209 PHE B N 1
ATOM 3891 C CA . PHE B 1 209 ? 14.547 2.281 14.023 1 82.75 209 PHE B CA 1
ATOM 3892 C C . PHE B 1 209 ? 13.297 1.422 13.914 1 82.75 209 PHE B C 1
ATOM 3894 O O . PHE B 1 209 ? 12.711 1.035 14.93 1 82.75 209 PHE B O 1
ATOM 3901 N N . SER B 1 210 ? 12.914 1.143 12.734 1 87.56 210 SER B N 1
ATOM 3902 C CA . SER B 1 210 ? 11.719 0.335 12.5 1 87.56 210 SER B CA 1
ATOM 3903 C C . SER B 1 210 ? 12.086 -1.12 12.227 1 87.56 210 SER B C 1
ATOM 3905 O O . SER B 1 210 ? 13.188 -1.412 11.758 1 87.56 210 SER B O 1
ATOM 3907 N N . PRO B 1 211 ? 11.156 -2.021 12.609 1 89.19 211 PRO B N 1
ATOM 3908 C CA . PRO B 1 211 ? 11.367 -3.398 12.164 1 89.19 211 PRO B CA 1
ATOM 3909 C C . PRO B 1 211 ? 11.609 -3.498 10.656 1 89.19 211 PRO B C 1
ATOM 3911 O O . PRO B 1 211 ? 11.031 -2.727 9.883 1 89.19 211 PRO B O 1
ATOM 3914 N N . PRO B 1 212 ? 12.422 -4.438 10.273 1 92.75 212 PRO B N 1
ATOM 3915 C CA . PRO B 1 212 ? 12.789 -4.551 8.859 1 92.75 212 PRO B CA 1
ATOM 3916 C C . PRO B 1 212 ? 11.578 -4.684 7.941 1 92.75 212 PRO B C 1
ATOM 3918 O O . PRO B 1 212 ? 11.609 -4.227 6.797 1 92.75 212 PRO B O 1
ATOM 3921 N N . GLU B 1 213 ? 10.516 -5.262 8.422 1 94.44 213 GLU B N 1
ATOM 3922 C CA . GLU B 1 213 ? 9.344 -5.457 7.582 1 94.44 213 GLU B CA 1
ATOM 3923 C C . GLU B 1 213 ? 8.703 -4.125 7.211 1 94.44 213 GLU B C 1
ATOM 3925 O O . GLU B 1 213 ? 8.086 -4 6.148 1 94.44 213 GLU B O 1
ATOM 3930 N N . ASN B 1 214 ? 8.906 -3.145 8.062 1 95.31 214 ASN B N 1
ATOM 3931 C CA . ASN B 1 214 ? 8.359 -1.829 7.734 1 95.31 214 ASN B CA 1
ATOM 3932 C C . ASN B 1 214 ? 9.102 -1.192 6.559 1 95.31 214 ASN B C 1
ATOM 3934 O O . ASN B 1 214 ? 8.484 -0.526 5.727 1 95.31 214 ASN B O 1
ATOM 3938 N N . LEU B 1 215 ? 10.391 -1.414 6.566 1 96.06 215 LEU B N 1
ATOM 3939 C CA . LEU B 1 215 ? 11.172 -0.928 5.43 1 96.06 215 LEU B CA 1
ATOM 3940 C C . LEU B 1 215 ? 10.766 -1.648 4.148 1 96.06 215 LEU B C 1
ATOM 3942 O O . LEU B 1 215 ? 10.609 -1.019 3.1 1 96.06 215 LEU B O 1
ATOM 3946 N N . VAL B 1 216 ? 10.555 -2.924 4.242 1 97.31 216 VAL B N 1
ATOM 3947 C CA . VAL B 1 216 ? 10.125 -3.701 3.086 1 97.31 216 VAL B CA 1
ATOM 3948 C C . VAL B 1 216 ? 8.781 -3.182 2.584 1 97.31 216 VAL B C 1
ATOM 3950 O O . VAL B 1 216 ? 8.602 -2.949 1.386 1 97.31 216 VAL B O 1
ATOM 3953 N N . LEU B 1 217 ? 7.883 -2.949 3.512 1 97.94 217 LEU B N 1
ATOM 3954 C CA . LEU B 1 217 ? 6.57 -2.418 3.152 1 97.94 217 LEU B CA 1
ATOM 3955 C C . LEU B 1 217 ? 6.707 -1.089 2.418 1 97.94 217 LEU B C 1
ATOM 3957 O O . LEU B 1 217 ? 6.094 -0.891 1.365 1 97.94 217 LEU B O 1
ATOM 3961 N N . ALA B 1 218 ? 7.516 -0.261 2.967 1 98 218 ALA B N 1
ATOM 3962 C CA . ALA B 1 218 ? 7.711 1.054 2.363 1 98 218 ALA B CA 1
ATOM 3963 C C . ALA B 1 218 ? 8.281 0.93 0.953 1 98 218 ALA B C 1
ATOM 3965 O O . ALA B 1 218 ? 7.816 1.6 0.027 1 98 218 ALA B O 1
ATOM 3966 N N . THR B 1 219 ? 9.25 0.081 0.756 1 97.56 219 THR B N 1
ATOM 3967 C CA . THR B 1 219 ? 9.898 -0.052 -0.541 1 97.56 219 THR B CA 1
ATOM 3968 C C . THR B 1 219 ? 8.93 -0.585 -1.586 1 97.56 219 THR B C 1
ATOM 3970 O O . THR B 1 219 ? 9.078 -0.315 -2.779 1 97.56 219 THR B O 1
ATOM 3973 N N . LEU B 1 220 ? 7.871 -1.235 -1.13 1 97.94 220 LEU B N 1
ATOM 3974 C CA . LEU B 1 220 ? 6.887 -1.796 -2.051 1 97.94 220 LEU B CA 1
ATOM 3975 C C . LEU B 1 220 ? 5.816 -0.765 -2.398 1 97.94 220 LEU B C 1
ATOM 3977 O O . LEU B 1 220 ? 5.086 -0.93 -3.379 1 97.94 220 LEU B O 1
ATOM 3981 N N . LEU B 1 221 ? 5.801 0.366 -1.555 1 98.69 221 LEU B N 1
ATOM 3982 C CA . LEU B 1 221 ? 4.578 1.156 -1.664 1 98.69 221 LEU B CA 1
ATOM 3983 C C . LEU B 1 221 ? 4.902 2.617 -1.956 1 98.69 221 LEU B C 1
ATOM 3985 O O . LEU B 1 221 ? 4.016 3.393 -2.322 1 98.69 221 LEU B O 1
ATOM 3989 N N . VAL B 1 222 ? 6.152 3.041 -1.865 1 98.31 222 VAL B N 1
ATOM 3990 C CA . VAL B 1 222 ? 6.484 4.441 -2.107 1 98.31 222 VAL B CA 1
ATOM 3991 C C . VAL B 1 222 ? 6.215 4.789 -3.57 1 98.31 222 VAL B C 1
ATOM 3993 O O . VAL B 1 222 ? 6.445 3.971 -4.461 1 98.31 222 VAL B O 1
ATOM 3996 N N . ARG B 1 223 ? 5.73 5.969 -3.758 1 98.19 223 ARG B N 1
ATOM 3997 C CA . ARG B 1 223 ? 5.48 6.566 -5.066 1 98.19 223 ARG B CA 1
ATOM 3998 C C . ARG B 1 223 ? 6.125 7.945 -5.172 1 98.19 223 ARG B C 1
ATOM 4000 O O . ARG B 1 223 ? 6.434 8.57 -4.156 1 98.19 223 ARG B O 1
ATOM 4007 N N . PRO B 1 224 ? 6.344 8.422 -6.383 1 96.75 224 PRO B N 1
ATOM 4008 C CA . PRO B 1 224 ? 6.961 9.742 -6.527 1 96.75 224 PRO B CA 1
ATOM 4009 C C . PRO B 1 224 ? 6.145 10.852 -5.867 1 96.75 224 PRO B C 1
ATOM 4011 O O . PRO B 1 224 ? 4.914 10.828 -5.914 1 96.75 224 PRO B O 1
ATOM 4014 N N . SER B 1 225 ? 6.863 11.734 -5.289 1 95.56 225 SER B N 1
ATOM 4015 C CA . SER B 1 225 ? 6.281 12.938 -4.715 1 95.56 225 SER B CA 1
ATOM 4016 C C . SER B 1 225 ? 6.699 14.18 -5.492 1 95.56 225 SER B C 1
ATOM 4018 O O . SER B 1 225 ? 7.812 14.242 -6.02 1 95.56 225 SER B O 1
ATOM 4020 N N . PRO B 1 226 ? 5.828 15.18 -5.539 1 91.81 226 PRO B N 1
ATOM 4021 C CA . PRO B 1 226 ? 6.156 16.375 -6.305 1 91.81 226 PRO B CA 1
ATOM 4022 C C . PRO B 1 226 ? 7.199 17.25 -5.613 1 91.81 226 PRO B C 1
ATOM 4024 O O . PRO B 1 226 ? 7.258 17.297 -4.383 1 91.81 226 PRO B O 1
ATOM 4027 N N . LEU B 1 227 ? 8.141 17.859 -6.422 1 84.56 227 LEU B N 1
ATOM 4028 C CA . LEU B 1 227 ? 9.102 18.859 -5.984 1 84.56 227 LEU B CA 1
ATOM 4029 C C . LEU B 1 227 ? 8.688 20.25 -6.469 1 84.56 227 LEU B C 1
ATOM 4031 O O . LEU B 1 227 ? 9.414 21.234 -6.262 1 84.56 227 LEU B O 1
ATOM 4035 N N . PHE B 1 228 ? 7.617 20.703 -6.602 1 63.53 228 PHE B N 1
ATOM 4036 C CA . PHE B 1 228 ? 7.211 21.875 -7.352 1 63.53 228 PHE B CA 1
ATOM 4037 C C . PHE B 1 228 ? 8.18 23.031 -7.109 1 63.53 228 PHE B C 1
ATOM 4039 O O . PHE B 1 228 ? 8.414 23.422 -5.965 1 63.53 228 PHE B O 1
ATOM 4046 N N . SER B 1 229 ? 9.227 23.047 -7.918 1 55.62 229 SER B N 1
ATOM 4047 C CA . SER B 1 229 ? 10.352 23.984 -7.965 1 55.62 229 SER B CA 1
ATOM 4048 C C . SER B 1 229 ? 9.875 25.422 -8.023 1 55.62 229 SER B C 1
ATOM 4050 O O . SER B 1 229 ? 10.633 26.344 -7.711 1 55.62 229 SER B O 1
ATOM 4052 N N . ASP B 1 230 ? 8.742 25.625 -8.758 1 52.94 230 ASP B N 1
ATOM 4053 C CA . ASP B 1 230 ? 8.492 27.047 -8.898 1 52.94 230 ASP B CA 1
ATOM 4054 C C . ASP B 1 230 ? 7.77 27.609 -7.676 1 52.94 230 ASP B C 1
ATOM 4056 O O . ASP B 1 230 ? 6.566 27.406 -7.508 1 52.94 230 ASP B O 1
ATOM 4060 N N . PRO B 1 231 ? 8.578 27.906 -6.773 1 49.75 231 PRO B N 1
ATOM 4061 C CA . PRO B 1 231 ? 8 28.531 -5.586 1 49.75 231 PRO B CA 1
ATOM 4062 C C . PRO B 1 231 ? 6.965 29.594 -5.934 1 49.75 231 PRO B C 1
ATOM 4064 O O . PRO B 1 231 ? 6.039 29.844 -5.152 1 49.75 231 PRO B O 1
ATOM 4067 N N . GLU B 1 232 ? 7.188 30.25 -7.023 1 50.75 232 GLU B N 1
ATOM 4068 C CA . GLU B 1 232 ? 6.246 31.312 -7.371 1 50.75 232 GLU B CA 1
ATOM 4069 C C . GLU B 1 232 ? 4.848 30.75 -7.609 1 50.75 232 GLU B C 1
ATOM 4071 O O . GLU B 1 232 ? 3.848 31.406 -7.293 1 50.75 232 GLU B O 1
ATOM 4076 N N . ALA B 1 233 ? 4.844 29.672 -8.133 1 49.91 233 ALA B N 1
ATOM 4077 C CA . ALA B 1 233 ? 3.539 29.094 -8.438 1 49.91 233 ALA B CA 1
ATOM 4078 C C . ALA B 1 233 ? 2.818 28.656 -7.164 1 49.91 233 ALA B C 1
ATOM 4080 O O . ALA B 1 233 ? 1.604 28.844 -7.039 1 49.91 233 ALA B O 1
ATOM 4081 N N . ALA B 1 234 ? 3.488 27.953 -6.27 1 50.59 234 ALA B N 1
ATOM 4082 C CA . ALA B 1 234 ? 2.848 27.547 -5.02 1 50.59 234 ALA B CA 1
ATOM 4083 C C . ALA B 1 234 ? 2.477 28.766 -4.18 1 50.59 234 ALA B C 1
ATOM 4085 O O . ALA B 1 234 ? 1.433 28.781 -3.523 1 50.59 234 ALA B O 1
ATOM 4086 N N . HIS B 1 235 ? 3.406 29.859 -4.238 1 51.34 235 HIS B N 1
ATOM 4087 C CA . HIS B 1 235 ? 3.418 30.984 -3.324 1 51.34 235 HIS B CA 1
ATOM 4088 C C . HIS B 1 235 ? 2.225 31.906 -3.57 1 51.34 235 HIS B C 1
ATOM 4090 O O . HIS B 1 235 ? 1.647 32.438 -2.625 1 51.34 235 HIS B O 1
ATOM 4096 N N . ASN B 1 236 ? 2.072 31.969 -4.902 1 54.03 236 ASN B N 1
ATOM 4097 C CA . ASN B 1 236 ? 1.082 33.031 -5.098 1 54.03 236 ASN B CA 1
ATOM 4098 C C . ASN B 1 236 ? -0.31 32.562 -4.668 1 54.03 236 ASN B C 1
ATOM 4100 O O . ASN B 1 236 ? -1.237 33.375 -4.602 1 54.03 236 ASN B O 1
ATOM 4104 N N . GLU B 1 237 ? -0.27 31.312 -4.055 1 60.06 237 GLU B N 1
ATOM 4105 C CA . GLU B 1 237 ? -1.67 30.906 -4.02 1 60.06 237 GLU B CA 1
ATOM 4106 C C . GLU B 1 237 ? -2.188 30.812 -2.588 1 60.06 237 GLU B C 1
ATOM 4108 O O . GLU B 1 237 ? -3.387 30.969 -2.346 1 60.06 237 GLU B O 1
ATOM 4113 N N . ILE B 1 238 ? -1.279 30.766 -1.51 1 73.56 238 ILE B N 1
ATOM 4114 C CA . ILE B 1 238 ? -1.991 30.656 -0.242 1 73.56 238 ILE B CA 1
ATOM 4115 C C . ILE B 1 238 ? -1.358 31.594 0.792 1 73.56 238 ILE B C 1
ATOM 4117 O O . ILE B 1 238 ? -0.163 31.484 1.077 1 73.56 238 ILE B O 1
ATOM 4121 N N . ILE B 1 239 ? -2.045 32.625 1.212 1 84.38 239 ILE B N 1
ATOM 4122 C CA . ILE B 1 239 ? -1.692 33.531 2.311 1 84.38 239 ILE B CA 1
ATOM 4123 C C . ILE B 1 239 ? -2.352 33.062 3.6 1 84.38 239 ILE B C 1
ATOM 4125 O O . ILE B 1 239 ? -3.572 32.875 3.654 1 84.38 239 ILE B O 1
ATOM 4129 N N . PHE B 1 240 ? -1.47 32.812 4.59 1 94.12 240 PHE B N 1
ATOM 4130 C CA . PHE B 1 240 ? -1.978 32.375 5.887 1 94.12 240 PHE B CA 1
ATOM 4131 C C . PHE B 1 240 ? -2.279 33.594 6.773 1 94.12 240 PHE B C 1
ATOM 4133 O O . PHE B 1 240 ? -1.494 34.531 6.832 1 94.12 240 PHE B O 1
ATOM 4140 N N . THR B 1 241 ? -3.424 33.562 7.434 1 96 241 THR B N 1
ATOM 4141 C CA . THR B 1 241 ? -3.828 34.688 8.273 1 96 241 THR B CA 1
ATOM 4142 C C . THR B 1 241 ? -3.926 34.25 9.734 1 96 241 THR B C 1
ATOM 4144 O O . THR B 1 241 ? -4.125 33.094 10.031 1 96 241 THR B O 1
ATOM 4147 N N . LYS B 1 242 ? -3.773 35.25 10.648 1 95.88 242 LYS B N 1
ATOM 4148 C CA . LYS B 1 242 ? -3.912 34.969 12.078 1 95.88 242 LYS B CA 1
ATOM 4149 C C . LYS B 1 242 ? -5.352 34.625 12.43 1 95.88 242 LYS B C 1
ATOM 4151 O O . LYS B 1 242 ? -5.594 33.812 13.328 1 95.88 242 LYS B O 1
ATOM 4156 N N . GLU B 1 243 ? -6.348 35.188 11.758 1 96.56 243 GLU B N 1
ATOM 4157 C CA . GLU B 1 243 ? -7.766 35.031 12.062 1 96.56 243 GLU B CA 1
ATOM 4158 C C . GLU B 1 243 ? -8.258 33.625 11.695 1 96.56 243 GLU B C 1
ATOM 4160 O O . GLU B 1 243 ? -9.188 33.125 12.312 1 96.56 243 GLU B O 1
ATOM 4165 N N . ARG B 1 244 ? -7.602 33.062 10.727 1 97.44 244 ARG B N 1
ATOM 4166 C CA . ARG B 1 244 ? -8.062 31.781 10.258 1 97.44 244 ARG B CA 1
ATOM 4167 C C . ARG B 1 244 ? -7.082 30.672 10.633 1 97.44 244 ARG B C 1
ATOM 4169 O O . ARG B 1 244 ? -7.254 30.016 11.656 1 97.44 244 ARG B O 1
ATOM 4176 N N . TYR B 1 245 ? -5.945 30.609 9.93 1 97.19 245 TYR B N 1
ATOM 4177 C CA . TYR B 1 245 ? -4.906 29.656 10.281 1 97.19 245 TYR B CA 1
ATOM 4178 C C . TYR B 1 245 ? -4.57 29.734 11.766 1 97.19 245 TYR B C 1
ATOM 4180 O O . TYR B 1 245 ? -4.504 28.703 12.453 1 97.19 245 TYR B O 1
ATOM 4188 N N . GLY B 1 246 ? -4.406 30.938 12.211 1 96.38 246 GLY B N 1
ATOM 4189 C CA . GLY B 1 246 ? -3.922 31.172 13.562 1 96.38 246 GLY B CA 1
ATOM 4190 C C . GLY B 1 246 ? -4.934 30.812 14.633 1 96.38 246 GLY B C 1
ATOM 4191 O O . GLY B 1 246 ? -4.59 30.688 15.805 1 96.38 246 GLY B O 1
ATOM 4192 N N . SER B 1 247 ? -6.215 30.641 14.273 1 97 247 SER B N 1
ATOM 4193 C CA . SER B 1 247 ? -7.262 30.312 15.242 1 97 247 SER B CA 1
ATOM 4194 C C . SER B 1 247 ? -7.238 28.844 15.609 1 97 247 SER B C 1
ATOM 4196 O O . SER B 1 247 ? -7.859 28.422 16.594 1 97 247 SER B O 1
ATOM 4198 N N . VAL B 1 248 ? -6.551 28.031 14.836 1 97.38 248 VAL B N 1
ATOM 4199 C CA . VAL B 1 248 ? -6.508 26.578 15.07 1 97.38 248 VAL B CA 1
ATOM 4200 C C . VAL B 1 248 ? -5.383 26.25 16.047 1 97.38 248 VAL B C 1
ATOM 4202 O O . VAL B 1 248 ? -4.258 26.734 15.898 1 97.38 248 VAL B O 1
ATOM 4205 N N . TYR B 1 249 ? -5.695 25.469 17.078 1 95.81 249 TYR B N 1
ATOM 4206 C CA . TYR B 1 249 ? -4.699 25 18.031 1 95.81 249 TYR B CA 1
ATOM 4207 C C . TYR B 1 249 ? -3.645 24.141 17.328 1 95.81 249 TYR B C 1
ATOM 4209 O O . TYR B 1 249 ? -3.977 23.219 16.578 1 95.81 249 TYR B O 1
ATOM 4217 N N . ARG B 1 250 ? -2.381 24.438 17.562 1 96.25 250 ARG B N 1
ATOM 4218 C CA . ARG B 1 250 ? -1.306 23.766 16.859 1 96.25 250 ARG B CA 1
ATOM 4219 C C . ARG B 1 250 ? -0.409 23 17.828 1 96.25 250 ARG B C 1
ATOM 4221 O O . ARG B 1 250 ? 0.001 23.531 18.859 1 96.25 250 ARG B O 1
ATOM 4228 N N . VAL B 1 251 ? -0.119 21.766 17.484 1 93.38 251 VAL B N 1
ATOM 4229 C CA . VAL B 1 251 ? 0.808 20.906 18.219 1 93.38 251 VAL B CA 1
ATOM 4230 C C . VAL B 1 251 ? 1.938 20.469 17.297 1 93.38 251 VAL B C 1
ATOM 4232 O O . VAL B 1 251 ? 1.7 20.094 16.141 1 93.38 251 VAL B O 1
ATOM 4235 N N . TYR B 1 252 ? 3.15 20.562 17.766 1 92.69 252 TYR B N 1
ATOM 4236 C CA . TYR B 1 252 ? 4.293 20.031 17.031 1 92.69 252 TYR B CA 1
ATOM 4237 C C . TYR B 1 252 ? 4.91 18.844 17.781 1 92.69 252 TYR B C 1
ATOM 4239 O O . TYR B 1 252 ? 5.242 18.953 18.953 1 92.69 252 TYR B O 1
ATOM 4247 N N . ILE B 1 253 ? 4.953 17.75 17.062 1 89.31 253 ILE B N 1
ATOM 4248 C CA . ILE B 1 253 ? 5.605 16.562 17.609 1 89.31 253 ILE B CA 1
ATOM 4249 C C . ILE B 1 253 ? 7 16.422 17 1 89.31 253 ILE B C 1
ATOM 4251 O O . ILE B 1 253 ? 7.145 16.203 15.805 1 89.31 253 ILE B O 1
ATOM 4255 N N . VAL B 1 254 ? 7.98 16.531 17.844 1 86.5 254 VAL B N 1
ATOM 4256 C CA . VAL B 1 254 ? 9.367 16.375 17.406 1 86.5 254 VAL B CA 1
ATOM 4257 C C . VAL B 1 254 ? 9.719 14.891 17.328 1 86.5 254 VAL B C 1
ATOM 4259 O O . VAL B 1 254 ? 9.5 14.141 18.281 1 86.5 254 VAL B O 1
ATOM 4262 N N . CYS B 1 255 ? 10.016 14.445 16.172 1 77 255 CYS B N 1
ATOM 4263 C CA . CYS B 1 255 ? 10.422 13.055 15.992 1 77 255 CYS B CA 1
ATOM 4264 C C . CYS B 1 255 ? 11.938 12.938 15.922 1 77 255 CYS B C 1
ATOM 4266 O O . CYS B 1 255 ? 12.617 13.844 15.438 1 77 255 CYS B O 1
ATOM 4268 N N . ASP B 1 256 ? 12.562 11.539 16.594 1 63.84 256 ASP B N 1
ATOM 4269 C CA . ASP B 1 256 ? 13.914 11.047 16.859 1 63.84 256 ASP B CA 1
ATOM 4270 C C . ASP B 1 256 ? 14.961 12.117 16.562 1 63.84 256 ASP B C 1
ATOM 4272 O O . ASP B 1 256 ? 16 12.18 17.219 1 63.84 256 ASP B O 1
ATOM 4276 N N . GLN B 1 257 ? 15.078 12.68 15.336 1 54.34 257 GLN B N 1
ATOM 4277 C CA . GLN B 1 257 ? 16.391 13.227 15.031 1 54.34 257 GLN B CA 1
ATOM 4278 C C . GLN B 1 257 ? 16.719 14.414 15.93 1 54.34 257 GLN B C 1
ATOM 4280 O O . GLN B 1 257 ? 16.156 15.5 15.766 1 54.34 257 GLN B O 1
ATOM 4285 N N . GLU B 1 258 ? 17.234 13.984 17.156 1 48.94 258 GLU B N 1
ATOM 4286 C CA . GLU B 1 258 ? 17.875 15.016 17.953 1 48.94 258 GLU B CA 1
ATOM 4287 C C . GLU B 1 258 ? 18.656 15.992 17.078 1 48.94 258 GLU B C 1
ATOM 4289 O O . GLU B 1 258 ? 19.484 15.586 16.266 1 48.94 258 GLU B O 1
ATOM 4294 N N . ASN B 1 259 ? 18.203 17.109 17.016 1 56.72 259 ASN B N 1
ATOM 4295 C CA . ASN B 1 259 ? 18.906 18.219 16.391 1 56.72 259 ASN B CA 1
ATOM 4296 C C . ASN B 1 259 ? 18.547 18.344 14.922 1 56.72 259 ASN B C 1
ATOM 4298 O O . ASN B 1 259 ? 19.406 18.703 14.102 1 56.72 259 ASN B O 1
ATOM 4302 N N . ASP B 1 260 ? 17.297 17.797 14.703 1 76.62 260 ASP B N 1
ATOM 4303 C CA . ASP B 1 260 ? 16.906 18.078 13.32 1 76.62 260 ASP B CA 1
ATOM 4304 C C . ASP B 1 260 ? 16.688 19.578 13.109 1 76.62 260 ASP B C 1
ATOM 4306 O O . ASP B 1 260 ? 15.773 20.172 13.672 1 76.62 260 ASP B O 1
ATOM 4310 N N . VAL B 1 261 ? 17.562 20.141 12.367 1 79.06 261 VAL B N 1
ATOM 4311 C CA . VAL B 1 261 ? 17.609 21.578 12.141 1 79.06 261 VAL B CA 1
ATOM 4312 C C . VAL B 1 261 ? 16.312 22.062 11.523 1 79.06 261 VAL B C 1
ATOM 4314 O O . VAL B 1 261 ? 15.867 23.188 11.781 1 79.06 261 VAL B O 1
ATOM 4317 N N . VAL B 1 262 ? 15.664 21.203 10.836 1 83.94 262 VAL B N 1
ATOM 4318 C CA . VAL B 1 262 ? 14.43 21.594 10.156 1 83.94 262 VAL B CA 1
ATOM 4319 C C . VAL B 1 262 ? 13.297 21.719 11.172 1 83.94 262 VAL B C 1
ATOM 4321 O O . VAL B 1 262 ? 12.531 22.688 11.141 1 83.94 262 VAL B O 1
ATOM 4324 N N . GLN B 1 263 ? 13.242 20.781 12.055 1 88.75 263 GLN B N 1
ATOM 4325 C CA . GLN B 1 263 ? 12.195 20.828 13.07 1 88.75 263 GLN B CA 1
ATOM 4326 C C . GLN B 1 263 ? 12.375 22.031 13.984 1 88.75 263 GLN B C 1
ATOM 4328 O O . GLN B 1 263 ? 11.398 22.703 14.328 1 88.75 263 GLN B O 1
ATOM 4333 N N . LYS B 1 264 ? 13.641 22.312 14.328 1 88.25 264 LYS B N 1
ATOM 4334 C CA . LYS B 1 264 ? 13.93 23.5 15.133 1 88.25 264 LYS B CA 1
ATOM 4335 C C . LYS B 1 264 ? 13.539 24.766 14.391 1 88.25 264 LYS B C 1
ATOM 4337 O O . LYS B 1 264 ? 12.969 25.688 14.984 1 88.25 264 LYS B O 1
ATOM 4342 N N . LEU B 1 265 ? 13.867 24.797 13.117 1 90.25 265 LEU B N 1
ATOM 4343 C CA . LEU B 1 265 ? 13.539 25.953 12.281 1 90.25 265 LEU B CA 1
ATOM 4344 C C . LEU B 1 265 ? 12.039 26.219 12.281 1 90.25 265 LEU B C 1
ATOM 4346 O O . LEU B 1 265 ? 11.602 27.359 12.398 1 90.25 265 LEU B O 1
ATOM 4350 N N . MET B 1 266 ? 11.234 25.156 12.188 1 92 266 MET B N 1
ATOM 4351 C CA . MET B 1 266 ? 9.781 25.297 12.18 1 92 266 MET B CA 1
ATOM 4352 C C . MET B 1 266 ? 9.281 25.859 13.5 1 92 266 MET B C 1
ATOM 4354 O O . MET B 1 266 ? 8.516 26.828 13.516 1 92 266 MET B O 1
ATOM 4358 N N . ILE B 1 267 ? 9.75 25.328 14.578 1 91.75 267 ILE B N 1
ATOM 4359 C CA . ILE B 1 267 ? 9.258 25.656 15.906 1 91.75 267 ILE B CA 1
ATOM 4360 C C . ILE B 1 267 ? 9.672 27.078 16.266 1 91.75 267 ILE B C 1
ATOM 4362 O O . ILE B 1 267 ? 8.883 27.844 16.844 1 91.75 267 ILE B O 1
ATOM 4366 N N . GLU B 1 268 ? 10.867 27.453 15.875 1 92.06 268 GLU B N 1
ATOM 4367 C CA . GLU B 1 268 ? 11.398 28.766 16.234 1 92.06 268 GLU B CA 1
ATOM 4368 C C . GLU B 1 268 ? 10.719 29.875 15.445 1 92.06 268 GLU B C 1
ATOM 4370 O O . GLU B 1 268 ? 10.477 30.953 15.977 1 92.06 268 GLU B O 1
ATOM 4375 N N . ASN B 1 269 ? 10.391 29.625 14.211 1 94.06 269 ASN B N 1
ATOM 4376 C CA . ASN B 1 269 ? 9.875 30.672 13.344 1 94.06 269 ASN B CA 1
ATOM 4377 C C . ASN B 1 269 ? 8.344 30.703 13.336 1 94.06 269 ASN B C 1
ATOM 4379 O O . ASN B 1 269 ? 7.738 31.703 12.961 1 94.06 269 ASN B O 1
ATOM 4383 N N . ASN B 1 270 ? 7.695 29.656 13.703 1 95.12 270 ASN B N 1
ATOM 4384 C CA . ASN B 1 270 ? 6.25 29.531 13.859 1 95.12 270 ASN B CA 1
ATOM 4385 C C . ASN B 1 270 ? 5.891 28.703 15.094 1 95.12 270 ASN B C 1
ATOM 4387 O O . ASN B 1 270 ? 5.391 27.578 14.969 1 95.12 270 ASN B O 1
ATOM 4391 N N . PRO B 1 271 ? 6.156 29.312 16.25 1 94.94 271 PRO B N 1
ATOM 4392 C CA . PRO B 1 271 ? 5.965 28.547 17.484 1 94.94 271 PRO B CA 1
ATOM 4393 C C . PRO B 1 271 ? 4.559 27.969 17.609 1 94.94 271 PRO B C 1
ATOM 4395 O O . PRO B 1 271 ? 3.572 28.703 17.469 1 94.94 271 PRO B O 1
ATOM 4398 N N . PRO B 1 272 ? 4.488 26.641 17.844 1 94.75 272 PRO B N 1
ATOM 4399 C CA . PRO B 1 272 ? 3.18 26.016 18.078 1 94.75 272 PRO B CA 1
ATOM 4400 C C . PRO B 1 272 ? 2.625 26.328 19.469 1 94.75 272 PRO B C 1
ATOM 4402 O O . PRO B 1 272 ? 3.312 26.938 20.297 1 94.75 272 PRO B O 1
ATOM 4405 N N . ASP B 1 273 ? 1.386 25.984 19.672 1 91.81 273 ASP B N 1
ATOM 4406 C CA . ASP B 1 273 ? 0.783 26.141 21 1 91.81 273 ASP B CA 1
ATOM 4407 C C . ASP B 1 273 ? 1.344 25.109 21.984 1 91.81 273 ASP B C 1
ATOM 4409 O O . ASP B 1 273 ? 1.436 25.375 23.172 1 91.81 273 ASP B O 1
ATOM 4413 N N . GLU B 1 274 ? 1.717 23.984 21.438 1 86.06 274 GLU B N 1
ATOM 4414 C CA . GLU B 1 274 ? 2.34 22.906 22.203 1 86.06 274 GLU B CA 1
ATOM 4415 C C . GLU B 1 274 ? 3.42 22.203 21.391 1 86.06 274 GLU B C 1
ATOM 4417 O O . GLU B 1 274 ? 3.223 21.906 20.219 1 86.06 274 GLU B O 1
ATOM 4422 N N . ALA B 1 275 ? 4.531 22.281 22.062 1 76.62 275 ALA B N 1
ATOM 4423 C CA . ALA B 1 275 ? 5.605 21.516 21.438 1 76.62 275 ALA B CA 1
ATOM 4424 C C . ALA B 1 275 ? 6.066 20.375 22.328 1 76.62 275 ALA B C 1
ATOM 4426 O O . ALA B 1 275 ? 6.34 20.578 23.516 1 76.62 275 ALA B O 1
ATOM 4427 N N . ASN B 1 276 ? 5.543 19.203 22.25 1 65.88 276 ASN B N 1
ATOM 4428 C CA . ASN B 1 276 ? 5.891 18.062 23.078 1 65.88 276 ASN B CA 1
ATOM 4429 C C . ASN B 1 276 ? 7.242 17.469 22.688 1 65.88 276 ASN B C 1
ATOM 4431 O O . ASN B 1 276 ? 7.48 17.188 21.516 1 65.88 276 ASN B O 1
ATOM 4435 N N . PRO B 1 277 ? 8.273 17.766 23.625 1 50.62 277 PRO B N 1
ATOM 4436 C CA . PRO B 1 277 ? 9.469 16.984 23.344 1 50.62 277 PRO B CA 1
ATOM 4437 C C . PRO B 1 277 ? 9.172 15.492 23.172 1 50.62 277 PRO B C 1
ATOM 4439 O O . PRO B 1 277 ? 8.383 14.93 23.938 1 50.62 277 PRO B O 1
ATOM 4442 N N . ALA B 1 278 ? 8.898 15.102 22.172 1 43.94 278 ALA B N 1
ATOM 4443 C CA . ALA B 1 278 ? 8.82 13.648 22.094 1 43.94 278 ALA B CA 1
ATOM 4444 C C . ALA B 1 278 ? 9.82 12.992 23.047 1 43.94 278 ALA B C 1
ATOM 4446 O O . ALA B 1 278 ? 10.992 13.383 23.094 1 43.94 278 ALA B O 1
ATOM 4447 N N . ASP B 1 279 ? 9.609 12.742 24.438 1 36.75 279 ASP B N 1
ATOM 4448 C CA . ASP B 1 279 ? 10.617 11.844 25 1 36.75 279 ASP B CA 1
ATOM 4449 C C . ASP B 1 279 ? 11.273 11.016 23.906 1 36.75 279 ASP B C 1
ATOM 4451 O O . ASP B 1 279 ? 10.586 10.375 23.094 1 36.75 279 ASP B O 1
ATOM 4455 N N . PRO B 1 280 ? 12.625 11.172 23.719 1 34.06 280 PRO B N 1
ATOM 4456 C CA . PRO B 1 280 ? 13.32 10.297 22.781 1 34.06 280 PRO B CA 1
ATOM 4457 C C . PRO B 1 280 ? 12.758 8.875 22.781 1 34.06 280 PRO B C 1
ATOM 4459 O O . PRO B 1 280 ? 12.953 8.133 21.812 1 34.06 280 PRO B O 1
ATOM 4462 N N . LYS B 1 281 ? 12.531 8.469 24.031 1 31.03 281 LYS B N 1
ATOM 4463 C CA . LYS B 1 281 ? 12.039 7.152 24.438 1 31.03 281 LYS B CA 1
ATOM 4464 C C . LYS B 1 281 ? 10.602 6.938 23.969 1 31.03 281 LYS B C 1
ATOM 4466 O O . LYS B 1 281 ? 10.07 5.828 24.062 1 31.03 281 LYS B O 1
ATOM 4471 N N . ALA B 1 282 ? 9.922 7.879 23.953 1 31.66 282 ALA B N 1
ATOM 4472 C CA . ALA B 1 282 ? 8.477 7.781 23.734 1 31.66 282 ALA B CA 1
ATOM 4473 C C . ALA B 1 282 ? 8.164 7.23 22.344 1 31.66 282 ALA B C 1
ATOM 4475 O O . ALA B 1 282 ? 7.129 6.594 22.141 1 31.66 282 ALA B O 1
ATOM 4476 N N . LEU B 1 283 ? 8.906 7.758 21.484 1 29.73 283 LEU B N 1
ATOM 4477 C CA . LEU B 1 283 ? 8.555 7.34 20.125 1 29.73 283 LEU B CA 1
ATOM 4478 C C . LEU B 1 283 ? 8.867 5.863 19.922 1 29.73 283 LEU B C 1
ATOM 4480 O O . LEU B 1 283 ? 8.266 5.215 19.062 1 29.73 283 LEU B O 1
ATOM 4484 N N . ILE B 1 284 ? 10.234 5.422 20.406 1 28.33 284 ILE B N 1
ATOM 4485 C CA . ILE B 1 284 ? 10.727 4.082 20.094 1 28.33 284 ILE B CA 1
ATOM 4486 C C . ILE B 1 284 ? 10.219 3.1 21.156 1 28.33 284 ILE B C 1
ATOM 4488 O O . ILE B 1 284 ? 10.383 3.334 22.359 1 28.33 284 ILE B O 1
ATOM 4492 N N . GLY B 1 285 ? 9.133 2.475 21.016 1 27.67 285 GLY B N 1
ATOM 4493 C CA . GLY B 1 285 ? 8.578 1.385 21.797 1 27.67 285 GLY B CA 1
ATOM 4494 C C . GLY B 1 285 ? 9.641 0.56 22.5 1 27.67 285 GLY B C 1
ATOM 4495 O O . GLY B 1 285 ? 9.922 -0.57 22.094 1 27.67 285 GLY B O 1
ATOM 4496 N N . ASN B 1 286 ? 10.695 1.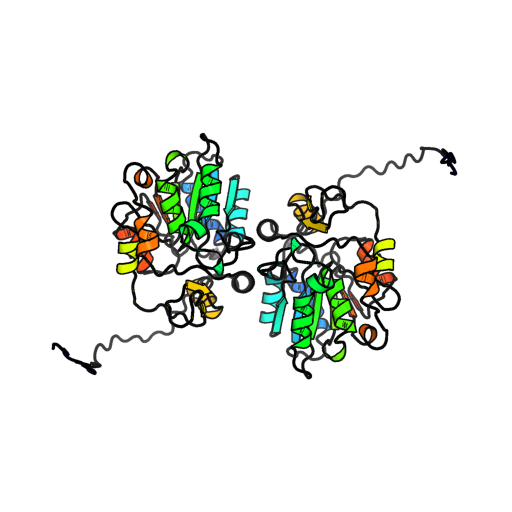157 23.172 1 27.67 286 ASN B N 1
ATOM 4497 C CA . ASN B 1 286 ? 11.617 0.303 23.922 1 27.67 286 ASN B CA 1
ATOM 4498 C C . ASN B 1 286 ? 11.008 -0.153 25.234 1 27.67 286 ASN B C 1
ATOM 4500 O O . ASN B 1 286 ? 10.711 0.67 26.109 1 27.67 286 ASN B O 1
ATOM 4504 N N . GLN B 1 287 ? 10.055 -1.034 25.391 1 25.31 287 GLN B N 1
ATOM 4505 C CA . GLN B 1 287 ? 9.773 -1.692 26.656 1 25.31 287 GLN B CA 1
ATOM 4506 C C . GLN B 1 287 ? 11.023 -2.354 27.234 1 25.31 287 GLN B C 1
ATOM 4508 O O . GLN B 1 287 ? 11.539 -3.316 26.672 1 25.31 287 GLN B O 1
ATOM 4513 N N . THR B 1 288 ? 12.023 -1.651 27.781 1 25.7 288 THR B N 1
ATOM 4514 C CA . THR B 1 288 ? 12.922 -2.309 28.719 1 25.7 288 THR B CA 1
ATOM 4515 C C . THR B 1 288 ? 12.148 -2.896 29.891 1 25.7 288 THR B C 1
ATOM 4517 O O . THR B 1 288 ? 11.352 -2.201 30.531 1 25.7 288 THR B O 1
ATOM 4520 N N . SER B 1 289 ? 11.812 -4.23 29.875 1 25.45 289 SER B N 1
ATOM 4521 C CA . SER B 1 289 ? 11.492 -5.035 31.062 1 25.45 289 SER B CA 1
ATOM 4522 C C . SER B 1 289 ? 12.461 -4.754 32.188 1 25.45 289 SER B C 1
ATOM 4524 O O . SER B 1 289 ? 13.68 -4.875 32.031 1 25.45 289 SER B O 1
ATOM 4526 N N . ASN B 1 290 ? 12.25 -3.738 32.969 1 24.28 290 ASN B N 1
ATOM 4527 C CA . ASN B 1 290 ? 12.867 -3.678 34.281 1 24.28 290 ASN B CA 1
ATOM 4528 C C . ASN B 1 290 ? 12.719 -4.996 35.062 1 24.28 290 ASN B C 1
ATOM 4530 O O . ASN B 1 290 ? 11.602 -5.379 35.406 1 24.28 290 ASN B O 1
ATOM 4534 N N . ARG B 1 291 ? 13.516 -6.117 34.812 1 25.09 291 ARG B N 1
ATOM 4535 C CA . ARG B 1 291 ? 13.766 -7.191 35.781 1 25.09 291 ARG B CA 1
ATOM 4536 C C . ARG B 1 291 ? 14.289 -6.633 37.094 1 25.09 291 ARG B C 1
ATOM 4538 O O . ARG B 1 291 ? 15.422 -6.164 37.188 1 25.09 291 ARG B O 1
ATOM 4545 N N . SER B 1 292 ? 13.414 -5.836 37.719 1 23.06 292 SER B N 1
ATOM 4546 C CA . SER B 1 292 ? 13.742 -5.676 39.125 1 23.06 292 SER B CA 1
ATOM 4547 C C . SER B 1 292 ? 14.047 -7.02 39.781 1 23.06 292 SER B C 1
ATOM 4549 O O . SER B 1 292 ? 13.234 -7.945 39.719 1 23.06 292 SER B O 1
ATOM 4551 N N . GLY B 1 293 ? 15.32 -7.5 39.688 1 22.47 293 GLY B N 1
ATOM 4552 C CA . GLY B 1 293 ? 15.906 -8.453 40.625 1 22.47 293 GLY B CA 1
ATOM 4553 C C . GLY B 1 293 ? 15.516 -8.195 42.062 1 22.47 293 GLY B C 1
ATOM 4554 O O . GLY B 1 293 ? 15.805 -7.133 42.625 1 22.47 293 GLY B O 1
ATOM 4555 N N . SER B 1 294 ? 14.328 -8.617 42.531 1 22.14 294 SER B N 1
ATOM 4556 C CA . SER B 1 294 ? 14.117 -8.852 43.938 1 22.14 294 SER B CA 1
ATOM 4557 C C . SER B 1 294 ? 15.281 -9.625 44.562 1 22.14 294 SER B C 1
ATOM 4559 O O . SER B 1 294 ? 15.586 -10.742 44.125 1 22.14 294 SER B O 1
ATOM 4561 N N . SER B 1 295 ? 16.297 -8.914 45.031 1 20.94 295 SER B N 1
ATOM 4562 C CA . SER B 1 295 ? 16.859 -9.391 46.281 1 20.94 295 SER B CA 1
ATOM 4563 C C . SER B 1 295 ? 15.852 -9.258 47.438 1 20.94 295 SER B C 1
ATOM 4565 O O . SER B 1 295 ? 15.078 -8.297 47.469 1 20.94 295 SER B O 1
#